Protein AF-A0A7X6YU73-F1 (afdb_monomer)

Solvent-accessible surface area (backbone atoms only — not comparable to full-atom values): 21462 Å² total; per-residue (Å²): 140,58,69,48,42,64,52,60,43,81,58,56,65,40,89,84,60,97,52,96,67,44,87,79,49,94,71,47,65,40,72,42,78,75,46,29,17,57,70,41,65,54,72,67,41,35,83,57,49,42,97,53,18,58,63,74,60,64,61,62,99,61,85,83,79,52,66,63,43,52,49,56,51,53,53,53,43,62,77,33,54,40,96,58,82,72,75,78,76,91,66,88,73,85,71,81,81,76,79,69,69,83,74,69,81,49,67,73,56,43,55,49,46,48,70,80,39,56,83,75,56,87,77,81,75,58,48,73,44,83,49,72,34,69,29,31,80,41,92,86,54,5,50,45,55,57,44,63,78,39,38,56,78,67,38,67,77,49,45,69,93,43,33,47,79,44,75,62,29,83,82,53,68,47,84,41,62,66,57,95,89,39,65,49,85,88,42,64,60,52,51,44,22,40,36,38,41,55,40,84,88,44,97,67,36,41,36,39,30,42,27,40,62,47,50,55,29,70,80,36,76,49,70,67,51,43,52,51,43,42,66,71,45,51,50,54,50,54,46,51,58,45,41,55,55,15,64,88,34,56,65,69,63,32,49,55,50,50,54,55,46,48,54,52,50,51,53,56,35,68,73,35,71,67,51,35,51,51,54,52,47,55,51,40,71,73,39,77,83,65,54,78,96,47,46,67,64,49,50,52,52,48,52,55,49,15,60,36,65,31,43,33,42,33,40,40,25,56,72,75,53,72,69,56,51,50,51,50,32,58,60,38,40,70,30,30,26,75,78,67,49,55,28,45,60,48,73,41,30,43,39,43,28,34,59,79,49,59,96,60,90,88,71,60,65,49,77,48,75,88

Secondary structure (DSSP, 8-state):
--EEEEEEEEEEE-----STTGGG-S--EEEEEEEEEEEEEGGGGHHHHGGGHHHHHTSSS-----HHHHHHHHHHHHHTEESS-------S--------------HHHHHHHHHH-GGGS----EEEEEE--S-SS-TTT-HHHHHHHTHHHH-TTS-TTTEEEE--GGGGPPPPPEETTEE-TT-----SEEEEEE-TTSSS-EEEEEEEEE--GGG--SHHHHHHHIIIIIHHHHHHHHHHHSTTS-HHHHHHHHHHHHHHHHHHHHT-HHHHHHHHHHHHHH-TT--GGGHHHHHHHHHHHHHHH-EEEEEEES---HHHHHHHHHHHTTSB-TTSPBPEEEEEEEEEEEEEEESS-S-SEEEEE-

Foldseek 3Di:
DDKDFKDWDWDAWDPDDPDDVSVVDPTDTDTHDMWGFDIDDLCLQCVVLPPCSCLVPVPDPDDDPDPVSVVSVVVVRVVGTDDDGDDDDDDPDDDPPPPPPVPPPDPVVVVVCCVSCVVSDDDDQFDKDFAFAQWQDDPPRHPLNVCVVCVCVQCVSQHPLFKDKFQDQPQQWAQADDDPNDRDPPRTQTQRIWMWGADLVDPLGIAIEREHEGECGPPNDDPVSVVCCLVVPVLVNLLSVLCLLFPVDDPVSNLVSQLSVLVSVLVVCVVDPVSVVSQLVSQCVNPVPDDPVCSSVVSSVSSSVNSQPHYEYEYEYQDDDPVSQVVSQVSQQVTAGNVGGGHGYYYKHKTKIATPDGPDDDDGIDIHID

Sequence (370 aa):
ISYCGARFLLDEITDYKPWPDSERYVHALSIKEIEFCEPFDVSILSDAGGKYWAVKYMQGAKPIREEKAIHVLDETFRKNQIDELYRFPEEHSEPEIDFTDEIIEDEKEAQKLVKEVPEARIDIMGTFQTIHFVNETDKISGLEILVNNNFYSLFPHFPENRTLLIPENRIFKTKGVKKDGHIIQGIRTIPDGLLFVFNKNQKKPIQINLIEYECYGEKKTRGTDKSNYLNTTIIPQLMRFASAFSIITDENTRRSTIENWVDKIIDYINSNDELSGKIIGWIKELNPKIKERSIEREIEKLLIDAFKTNLRVLLVIDELSTEQKSTIQNVISSFKLENGDNIEFVGYVVRLVQSISINDHSAQYALTVQ

Structure (mmCIF, N/CA/C/O backbone):
data_AF-A0A7X6YU73-F1
#
_entry.id   AF-A0A7X6YU73-F1
#
loop_
_atom_site.group_PDB
_atom_site.id
_atom_site.type_symbol
_atom_site.label_atom_id
_atom_site.label_alt_id
_atom_site.label_comp_id
_atom_site.label_asym_id
_atom_site.label_entity_id
_atom_site.label_seq_id
_atom_site.pdbx_PDB_ins_code
_atom_site.Cartn_x
_atom_site.Cartn_y
_atom_site.Cartn_z
_atom_site.occupancy
_atom_site.B_iso_or_equiv
_atom_site.auth_seq_id
_atom_site.auth_comp_id
_atom_site.auth_asym_id
_atom_site.auth_atom_id
_atom_site.pdbx_PDB_model_num
ATOM 1 N N . ILE A 1 1 ? 11.856 -24.907 -23.536 1.00 62.75 1 ILE A N 1
ATOM 2 C CA . ILE A 1 1 ? 10.532 -25.352 -24.047 1.00 62.75 1 ILE A CA 1
ATOM 3 C C . ILE A 1 1 ? 9.478 -24.772 -23.119 1.00 62.75 1 ILE A C 1
ATOM 5 O O . ILE A 1 1 ? 9.647 -24.890 -21.910 1.00 62.75 1 ILE A O 1
ATOM 9 N N . SER A 1 2 ? 8.457 -24.106 -23.657 1.00 81.12 2 SER A N 1
ATOM 10 C CA . SER A 1 2 ? 7.416 -23.437 -22.868 1.00 81.12 2 SER A CA 1
ATOM 11 C C . SER A 1 2 ? 6.088 -24.168 -23.050 1.00 81.12 2 SER A C 1
ATOM 13 O O . SER A 1 2 ? 5.716 -24.502 -24.170 1.00 81.12 2 SER A O 1
ATOM 15 N N . TYR A 1 3 ? 5.370 -24.414 -21.957 1.00 88.81 3 TYR A N 1
ATOM 16 C CA . TYR A 1 3 ? 4.108 -25.152 -21.976 1.00 88.81 3 TYR A CA 1
ATOM 17 C C . TYR A 1 3 ? 2.962 -24.277 -21.475 1.00 88.81 3 TYR A C 1
ATOM 19 O O . TYR A 1 3 ? 3.145 -23.467 -20.565 1.00 88.81 3 TYR A O 1
ATOM 27 N N . CYS A 1 4 ? 1.769 -24.466 -22.036 1.00 89.75 4 CYS A N 1
ATOM 28 C CA . CYS A 1 4 ? 0.531 -23.935 -21.476 1.00 89.75 4 CYS A CA 1
ATOM 29 C C . CYS A 1 4 ? -0.165 -25.047 -20.689 1.00 89.75 4 CYS A C 1
ATOM 31 O O . CYS A 1 4 ? -0.477 -26.082 -21.266 1.00 89.75 4 CYS A O 1
ATOM 33 N N . GLY A 1 5 ? -0.380 -24.843 -19.385 1.00 91.56 5 GLY A N 1
ATOM 34 C CA . GLY A 1 5 ? -1.099 -25.790 -18.515 1.00 91.56 5 GLY A CA 1
ATOM 35 C C . GLY A 1 5 ? -2.381 -25.226 -17.893 1.00 91.56 5 GLY A C 1
ATOM 36 O O . GLY A 1 5 ? -3.202 -25.977 -17.370 1.00 91.56 5 GLY A O 1
ATOM 37 N N . ALA A 1 6 ? -2.576 -23.908 -17.945 1.00 92.50 6 ALA A N 1
ATOM 38 C CA . ALA A 1 6 ? -3.751 -23.242 -17.396 1.00 92.50 6 ALA A CA 1
ATOM 39 C C . ALA A 1 6 ? -4.004 -21.904 -18.097 1.00 92.50 6 ALA A C 1
ATOM 41 O O . ALA A 1 6 ? -3.078 -21.285 -18.629 1.00 92.50 6 ALA A O 1
ATOM 42 N N . ARG A 1 7 ? -5.252 -21.439 -18.035 1.00 92.19 7 ARG A N 1
ATOM 43 C CA . ARG A 1 7 ? -5.636 -20.063 -18.366 1.00 92.19 7 ARG A CA 1
ATOM 44 C C . ARG A 1 7 ? -6.604 -19.530 -17.317 1.00 92.19 7 ARG A C 1
ATOM 46 O O . ARG A 1 7 ? -7.293 -20.296 -1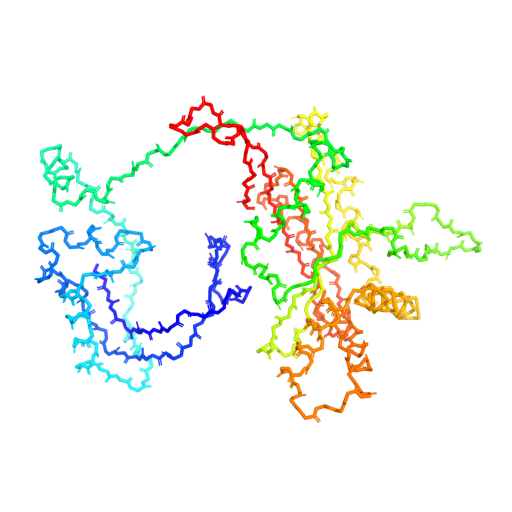6.651 1.00 92.19 7 ARG A O 1
ATOM 53 N N . PHE A 1 8 ? -6.629 -18.217 -17.156 1.00 93.06 8 PHE A N 1
ATOM 54 C CA . PHE A 1 8 ? -7.454 -17.542 -16.162 1.00 93.06 8 PHE A CA 1
ATOM 55 C C . PHE A 1 8 ? -7.705 -16.100 -16.587 1.00 93.06 8 PHE A C 1
ATOM 57 O O . PHE A 1 8 ? -6.970 -15.536 -17.402 1.00 93.06 8 PHE A O 1
ATOM 64 N N . LEU A 1 9 ? -8.728 -15.488 -16.002 1.00 88.25 9 LEU A N 1
ATOM 65 C CA . LEU A 1 9 ? -8.948 -14.057 -16.112 1.00 88.25 9 LEU A CA 1
ATOM 66 C C . LEU A 1 9 ? -8.187 -13.339 -15.000 1.00 88.25 9 LEU A C 1
ATOM 68 O O . LEU A 1 9 ? -8.311 -13.681 -13.822 1.00 88.25 9 LEU A O 1
ATOM 72 N N . LEU A 1 10 ? -7.415 -12.325 -15.385 1.00 83.69 10 LEU A N 1
ATOM 73 C CA . LEU A 1 10 ? -6.833 -11.385 -14.434 1.00 83.69 10 LEU A CA 1
ATOM 74 C C . LEU A 1 10 ? -7.957 -10.599 -13.752 1.00 83.69 10 LEU A C 1
ATOM 76 O O . LEU A 1 10 ? -8.932 -10.197 -14.394 1.00 83.69 10 LEU A O 1
ATOM 80 N N . ASP A 1 11 ? -7.819 -10.410 -12.448 1.00 83.12 11 ASP A N 1
ATOM 81 C CA . ASP A 1 11 ? -8.790 -9.719 -11.613 1.00 83.12 11 ASP A CA 1
ATOM 82 C C . ASP A 1 11 ? -8.133 -8.512 -10.917 1.00 83.12 11 ASP A C 1
ATOM 84 O O . ASP A 1 11 ? -7.485 -7.702 -11.583 1.00 83.12 11 ASP A O 1
ATOM 88 N N . GLU A 1 12 ? -8.329 -8.329 -9.613 1.00 78.25 12 GLU A N 1
ATOM 89 C CA . GLU A 1 12 ? -7.858 -7.153 -8.879 1.00 78.25 12 GLU A CA 1
ATOM 90 C C . GLU A 1 12 ? -6.358 -7.242 -8.542 1.00 78.25 12 GLU A C 1
ATOM 92 O O . GLU A 1 12 ? -5.792 -8.322 -8.386 1.00 78.25 12 GLU A O 1
ATOM 97 N N . ILE A 1 13 ? -5.683 -6.098 -8.393 1.00 76.88 13 ILE A N 1
ATOM 98 C CA . ILE A 1 13 ? -4.319 -6.082 -7.846 1.00 76.88 13 ILE A CA 1
ATOM 99 C C . ILE A 1 13 ? -4.362 -6.588 -6.401 1.00 76.88 13 ILE A C 1
ATOM 101 O O . ILE A 1 13 ? -5.257 -6.238 -5.634 1.00 76.88 13 ILE A O 1
ATOM 105 N N . THR A 1 14 ? -3.411 -7.447 -6.041 1.00 68.25 14 THR A N 1
ATOM 106 C CA . THR A 1 14 ? -3.386 -8.125 -4.748 1.00 68.25 14 THR A CA 1
ATOM 107 C C . THR A 1 14 ? -2.013 -8.058 -4.097 1.00 68.25 14 THR A C 1
ATOM 109 O O . THR A 1 14 ? -0.982 -8.242 -4.742 1.00 68.25 14 THR A O 1
ATOM 112 N N . ASP A 1 15 ? -2.017 -7.871 -2.781 1.00 64.69 15 ASP A N 1
ATOM 113 C CA . ASP A 1 15 ? -0.830 -8.005 -1.933 1.00 64.69 15 ASP A CA 1
ATOM 114 C C . ASP A 1 15 ? -0.562 -9.465 -1.539 1.00 64.69 15 ASP A C 1
ATOM 116 O O . ASP A 1 15 ? 0.473 -9.778 -0.949 1.00 64.69 15 ASP A O 1
ATOM 120 N N . TYR A 1 16 ? -1.494 -10.376 -1.839 1.00 72.81 16 TYR A N 1
ATOM 121 C CA . TYR A 1 16 ? -1.331 -11.789 -1.527 1.00 72.81 16 TYR A CA 1
ATOM 122 C C . TYR A 1 16 ? -0.316 -12.430 -2.473 1.00 72.81 16 TYR A C 1
ATOM 124 O O . TYR A 1 16 ? -0.599 -12.700 -3.640 1.00 72.81 16 TYR A O 1
ATOM 132 N N . LYS A 1 17 ? 0.872 -12.681 -1.930 1.00 80.06 17 LYS A N 1
ATOM 133 C CA . LYS A 1 17 ? 2.052 -13.152 -2.648 1.00 80.06 17 LYS A CA 1
ATOM 134 C C . LYS A 1 17 ? 2.591 -14.453 -2.020 1.00 80.06 17 LYS A C 1
ATOM 136 O O . LYS A 1 17 ? 3.602 -14.424 -1.325 1.00 80.06 17 LYS A O 1
ATOM 141 N N . PRO A 1 18 ? 1.915 -15.604 -2.201 1.00 74.81 18 PRO A N 1
ATOM 142 C CA . PRO A 1 18 ? 2.256 -16.858 -1.520 1.00 74.81 18 PRO A CA 1
ATOM 143 C C . PRO A 1 18 ? 3.535 -17.555 -2.020 1.00 74.81 18 PRO A C 1
ATOM 145 O O . PRO A 1 18 ? 3.846 -18.639 -1.529 1.00 74.81 18 PRO A O 1
ATOM 148 N N . TRP A 1 19 ? 4.260 -16.986 -2.989 1.00 79.31 19 TRP A N 1
ATOM 149 C CA . TRP A 1 19 ? 5.443 -17.603 -3.599 1.00 79.31 19 TRP A CA 1
ATOM 150 C C . TRP A 1 19 ? 6.775 -16.973 -3.125 1.00 79.31 19 TRP A C 1
ATOM 152 O O . TRP A 1 19 ? 6.798 -15.792 -2.761 1.00 79.31 19 TRP A O 1
ATOM 162 N N . PRO A 1 20 ? 7.894 -17.733 -3.114 1.00 68.81 20 PRO A N 1
ATOM 163 C CA . PRO A 1 20 ? 9.129 -17.343 -2.415 1.00 68.81 20 PRO A CA 1
ATOM 164 C C . PRO A 1 20 ? 9.875 -16.135 -2.998 1.00 68.81 20 PRO A C 1
ATOM 166 O O . PRO A 1 20 ? 10.534 -15.414 -2.257 1.00 68.81 20 PRO A O 1
ATOM 169 N N . ASP A 1 21 ? 9.790 -15.896 -4.306 1.00 74.44 21 ASP A N 1
ATOM 170 C CA . ASP A 1 21 ? 10.481 -14.805 -5.009 1.00 74.44 21 ASP A CA 1
ATOM 171 C C . ASP A 1 21 ? 9.558 -13.614 -5.314 1.00 74.44 21 ASP A C 1
ATOM 173 O O . ASP A 1 21 ? 9.843 -12.780 -6.174 1.00 74.44 21 ASP A O 1
ATOM 177 N N . SER A 1 22 ? 8.443 -13.509 -4.593 1.00 71.06 22 SER A N 1
ATOM 178 C CA . SER A 1 22 ? 7.397 -12.526 -4.862 1.00 71.06 22 SER A CA 1
ATOM 179 C C . SER A 1 22 ? 7.816 -11.057 -4.750 1.00 71.06 22 SER A C 1
ATOM 181 O O . SER A 1 22 ? 7.179 -10.181 -5.344 1.00 71.06 22 SER A O 1
ATOM 183 N N . GLU A 1 23 ? 8.923 -10.784 -4.061 1.00 62.19 23 GLU A N 1
ATOM 184 C CA . GLU A 1 23 ? 9.550 -9.463 -3.977 1.00 62.19 23 GLU A CA 1
ATOM 185 C C . GLU A 1 23 ? 10.106 -8.970 -5.321 1.00 62.19 23 GLU A C 1
ATOM 187 O O . GLU A 1 23 ? 10.253 -7.766 -5.515 1.00 62.19 23 GLU A O 1
ATOM 192 N N . ARG A 1 24 ? 10.375 -9.874 -6.274 1.00 67.56 24 ARG A N 1
ATOM 193 C CA . ARG A 1 24 ? 10.840 -9.519 -7.626 1.00 67.56 24 ARG A CA 1
ATOM 194 C C . ARG A 1 24 ? 9.740 -8.908 -8.494 1.00 67.56 24 ARG A C 1
ATOM 196 O O . ARG A 1 24 ? 10.037 -8.274 -9.504 1.00 67.56 24 ARG A O 1
ATOM 203 N N . TYR A 1 25 ? 8.479 -9.099 -8.115 1.00 62.06 25 TYR A N 1
ATOM 204 C CA . TYR A 1 25 ? 7.327 -8.678 -8.902 1.00 62.06 25 TYR A CA 1
ATOM 205 C C . TYR A 1 25 ? 6.736 -7.399 -8.314 1.00 62.06 25 TYR A C 1
ATOM 207 O O . TYR A 1 25 ? 6.167 -7.393 -7.216 1.00 62.06 25 TYR A O 1
ATOM 215 N N . VAL A 1 26 ? 6.846 -6.315 -9.086 1.00 59.75 26 VAL A N 1
ATOM 216 C CA . VAL A 1 26 ? 6.322 -4.988 -8.724 1.00 59.75 26 VAL A CA 1
ATOM 217 C C . VAL A 1 26 ? 4.794 -5.020 -8.584 1.00 59.75 26 VAL A C 1
ATOM 219 O O . VAL A 1 26 ? 4.241 -4.369 -7.706 1.00 59.75 26 VAL A O 1
ATOM 222 N N . HIS A 1 27 ? 4.114 -5.830 -9.402 1.00 65.62 27 HIS A N 1
ATOM 223 C CA . HIS A 1 27 ? 2.658 -5.969 -9.411 1.00 65.62 27 HIS A CA 1
ATOM 224 C C . HIS A 1 27 ? 2.263 -7.445 -9.311 1.00 65.62 27 HIS A C 1
ATOM 226 O O . HIS A 1 27 ? 2.852 -8.291 -9.982 1.00 65.62 27 HIS A O 1
ATOM 232 N N . ALA A 1 28 ? 1.251 -7.743 -8.498 1.00 76.44 28 ALA A N 1
ATOM 233 C CA . ALA A 1 28 ? 0.610 -9.051 -8.431 1.00 76.44 28 ALA A CA 1
ATOM 234 C C . ALA A 1 28 ? -0.900 -8.874 -8.619 1.00 76.44 28 ALA A C 1
ATOM 236 O O . ALA A 1 28 ? -1.483 -7.924 -8.106 1.00 76.44 28 ALA A O 1
ATOM 237 N N . LEU A 1 29 ? -1.530 -9.764 -9.378 1.00 79.19 29 LEU A N 1
ATOM 238 C CA . LEU A 1 29 ? -2.962 -9.731 -9.671 1.00 79.19 29 LEU A CA 1
ATOM 239 C C . LEU A 1 29 ? -3.603 -11.001 -9.112 1.00 79.19 29 LEU A C 1
ATOM 241 O O . LEU A 1 29 ? -3.020 -12.083 -9.211 1.00 79.19 29 LEU A O 1
ATOM 245 N N . SER A 1 30 ? -4.792 -10.881 -8.527 1.00 84.12 30 SER A N 1
ATOM 246 C CA . SER A 1 30 ? -5.648 -12.035 -8.302 1.00 84.12 30 SER A CA 1
ATOM 247 C C . SER A 1 30 ? -6.126 -12.574 -9.646 1.00 84.12 30 SER A C 1
ATOM 249 O O . SER A 1 30 ? -6.138 -11.885 -10.670 1.00 84.12 30 SER A O 1
ATOM 251 N N . ILE A 1 31 ? -6.501 -13.847 -9.638 1.00 88.31 31 ILE A N 1
ATOM 252 C CA . ILE A 1 31 ? -7.002 -14.551 -10.810 1.00 88.31 31 ILE A CA 1
ATOM 253 C C . ILE A 1 31 ? -8.394 -15.093 -10.502 1.00 88.31 31 ILE A C 1
ATOM 255 O O . ILE A 1 31 ? -8.688 -15.463 -9.362 1.00 88.31 31 ILE A O 1
ATOM 259 N N . LYS A 1 32 ? -9.249 -15.145 -11.517 1.00 89.50 32 LYS A N 1
ATOM 260 C CA . LYS A 1 32 ? -10.580 -15.758 -11.460 1.00 89.50 32 LYS A CA 1
ATOM 261 C C . LYS A 1 32 ? -10.799 -16.638 -12.683 1.00 89.50 32 LYS A C 1
ATOM 263 O O . LYS A 1 32 ? -10.076 -16.513 -13.667 1.00 89.50 32 LYS A O 1
ATOM 268 N N . GLU A 1 33 ? -11.806 -17.507 -12.606 1.00 89.12 33 GLU A N 1
ATOM 269 C CA . GLU A 1 33 ? -12.214 -18.373 -13.725 1.00 89.12 33 GLU A CA 1
ATOM 270 C C . GLU A 1 33 ? -11.034 -19.191 -14.273 1.00 89.12 33 GLU A C 1
ATOM 272 O O . GLU A 1 33 ? -10.663 -19.093 -15.439 1.00 89.12 33 GLU A O 1
ATOM 277 N N . ILE A 1 34 ? -10.392 -19.950 -13.381 1.00 93.00 34 ILE A N 1
ATOM 278 C CA . ILE A 1 34 ? -9.244 -20.783 -13.735 1.00 93.00 34 ILE A CA 1
ATOM 279 C C . ILE A 1 34 ? -9.745 -22.014 -14.488 1.00 93.00 34 ILE A C 1
ATOM 281 O O . ILE A 1 34 ? -10.587 -22.755 -13.981 1.00 93.00 34 ILE A O 1
ATOM 285 N N . GLU A 1 35 ? -9.180 -22.247 -15.664 1.00 95.06 35 GLU A N 1
ATOM 286 C CA . GLU A 1 35 ? -9.363 -23.464 -16.444 1.00 95.06 35 GLU A CA 1
ATOM 287 C C . GLU A 1 35 ? -8.012 -24.168 -16.596 1.00 95.06 35 GLU A C 1
ATOM 289 O O . GLU A 1 35 ? -6.975 -23.518 -16.775 1.00 95.06 35 GLU A O 1
ATOM 294 N N . PHE A 1 36 ? -8.023 -25.500 -16.541 1.00 95.19 36 PHE A N 1
ATOM 295 C CA . PHE A 1 36 ? -6.829 -26.333 -16.667 1.00 95.19 36 PHE A CA 1
ATOM 296 C C . PHE A 1 36 ? -6.826 -27.093 -17.994 1.00 95.19 36 PHE A C 1
ATOM 298 O O . PHE A 1 36 ? -7.874 -27.395 -18.569 1.00 95.19 36 PHE A O 1
ATOM 305 N N . CYS A 1 37 ? -5.629 -27.411 -18.475 1.00 94.19 37 CYS A N 1
ATOM 306 C CA . CYS A 1 37 ? -5.432 -28.285 -19.626 1.00 94.19 37 CYS A CA 1
ATOM 307 C C . CYS A 1 37 ? -4.254 -29.235 -19.384 1.00 94.19 37 CYS A C 1
ATOM 309 O O . CYS A 1 37 ? -3.361 -28.942 -18.584 1.00 94.19 37 CYS A O 1
ATOM 311 N N . GLU A 1 38 ? -4.249 -30.371 -20.076 1.00 93.06 38 GLU A N 1
ATOM 312 C CA . GLU A 1 38 ? -3.055 -31.194 -20.217 1.00 93.06 38 GLU A CA 1
ATOM 313 C C . GLU A 1 38 ? -1.971 -30.354 -20.920 1.00 93.06 38 GLU A C 1
ATOM 315 O O . GLU A 1 38 ? -2.253 -29.777 -21.979 1.00 93.06 38 GLU A O 1
ATOM 320 N N . PRO A 1 39 ? -0.764 -30.211 -20.333 1.00 92.75 39 PRO A N 1
ATOM 321 C CA . PRO A 1 39 ? 0.238 -29.287 -20.838 1.00 92.75 39 PRO A CA 1
ATOM 322 C C . PRO A 1 39 ? 0.597 -29.539 -22.301 1.00 92.75 39 PRO A C 1
ATOM 324 O O . PRO A 1 39 ? 1.074 -30.615 -22.657 1.00 92.75 39 PRO A O 1
ATOM 327 N N . PHE A 1 40 ? 0.437 -28.517 -23.140 1.00 92.12 40 PHE A N 1
ATOM 328 C CA . PHE A 1 40 ? 0.841 -28.556 -24.545 1.00 92.12 40 PHE A CA 1
ATOM 329 C C . PHE A 1 40 ? 1.925 -27.515 -24.834 1.00 92.12 40 PHE A C 1
ATOM 331 O O . PHE A 1 40 ? 1.982 -26.455 -24.204 1.00 92.12 40 PHE A O 1
ATOM 338 N N . ASP A 1 41 ? 2.806 -27.832 -25.782 1.00 90.94 41 ASP A N 1
ATOM 339 C CA . ASP A 1 41 ? 3.892 -26.944 -26.202 1.00 90.94 41 ASP A CA 1
ATOM 340 C C . ASP A 1 41 ? 3.327 -25.721 -26.939 1.00 90.94 41 ASP A C 1
ATOM 342 O O . ASP A 1 41 ? 2.549 -25.844 -27.889 1.00 90.94 41 ASP A O 1
ATOM 346 N N . VAL A 1 42 ? 3.725 -24.521 -26.510 1.00 90.25 42 VAL A N 1
ATOM 347 C CA . VAL A 1 42 ? 3.269 -23.259 -27.114 1.00 90.25 42 VAL A CA 1
ATOM 348 C C . VAL A 1 42 ? 3.896 -22.986 -28.484 1.00 90.25 42 VAL A C 1
ATOM 350 O O . VAL A 1 42 ? 3.477 -22.048 -29.162 1.00 90.25 42 VAL A O 1
ATOM 353 N N . SER A 1 43 ? 4.836 -23.823 -28.943 1.00 89.25 43 SER A N 1
ATOM 354 C CA . SER A 1 43 ? 5.408 -23.768 -30.297 1.00 89.25 43 SER A CA 1
ATOM 355 C C . SER A 1 43 ? 4.373 -23.890 -31.426 1.00 89.25 43 SER A C 1
ATOM 357 O O . SER A 1 43 ? 4.651 -23.474 -32.555 1.00 89.25 43 SER A O 1
ATOM 359 N N . ILE A 1 44 ? 3.143 -24.327 -31.124 1.00 90.62 44 ILE A N 1
ATOM 360 C CA . ILE A 1 44 ? 1.972 -24.236 -32.018 1.00 90.62 44 ILE A CA 1
ATOM 361 C C . ILE A 1 44 ? 1.723 -22.812 -32.542 1.00 90.62 44 ILE A C 1
ATOM 363 O O . ILE A 1 44 ? 1.159 -22.622 -33.617 1.00 90.62 44 ILE A O 1
ATOM 367 N N . LEU A 1 45 ? 2.173 -21.787 -31.812 1.00 89.44 45 LEU A N 1
ATOM 368 C CA . LEU A 1 45 ? 2.067 -20.393 -32.233 1.00 89.44 45 LEU A CA 1
ATOM 369 C C . LEU A 1 45 ? 2.929 -20.071 -33.458 1.00 89.44 45 LEU A C 1
ATOM 371 O O . LEU A 1 45 ? 2.706 -19.036 -34.089 1.00 89.44 45 LEU A O 1
ATOM 375 N N . SER A 1 46 ? 3.866 -20.942 -33.843 1.00 89.12 46 SER A N 1
ATOM 376 C CA . SER A 1 46 ? 4.611 -20.827 -35.103 1.00 89.12 46 SER A CA 1
ATOM 377 C C . SER A 1 46 ? 3.697 -20.816 -36.336 1.00 89.12 46 SER A C 1
ATOM 379 O O . SER A 1 46 ? 3.999 -20.112 -37.302 1.00 89.12 46 SER A O 1
ATOM 381 N N . ASP A 1 47 ? 2.526 -21.460 -36.269 1.00 86.12 47 ASP A N 1
ATOM 382 C CA . ASP A 1 47 ? 1.519 -21.446 -37.338 1.00 86.12 47 ASP A CA 1
ATOM 383 C C . ASP A 1 47 ? 0.926 -20.048 -37.578 1.00 86.12 47 ASP A C 1
ATOM 385 O O . ASP A 1 47 ? 0.476 -19.727 -38.687 1.00 86.12 47 ASP A O 1
ATOM 389 N N . ALA A 1 48 ? 0.910 -19.198 -36.548 1.00 86.31 48 ALA A N 1
ATOM 390 C CA . ALA A 1 48 ? 0.438 -17.818 -36.624 1.00 86.31 48 ALA A CA 1
ATOM 391 C C . ALA A 1 48 ? 1.595 -16.818 -36.779 1.00 86.31 48 ALA A C 1
ATOM 393 O O . ALA A 1 48 ? 1.567 -15.972 -37.673 1.00 86.31 48 ALA A O 1
ATOM 394 N N . GLY A 1 49 ? 2.634 -16.948 -35.954 1.00 79.38 49 GLY A N 1
ATOM 395 C CA . GLY A 1 49 ? 3.730 -15.986 -35.849 1.00 79.38 49 GLY A CA 1
ATOM 396 C C . GLY A 1 49 ? 4.874 -16.200 -36.839 1.00 79.38 49 GLY A C 1
ATOM 397 O O . GLY A 1 49 ? 5.692 -15.289 -37.013 1.00 79.38 49 GLY A O 1
ATOM 398 N N . GLY A 1 50 ? 4.923 -17.353 -37.513 1.00 84.81 50 GLY A N 1
ATOM 399 C CA . GLY A 1 50 ? 6.002 -17.735 -38.421 1.00 84.81 50 GLY A CA 1
ATOM 400 C C . GLY A 1 50 ? 7.317 -17.987 -37.682 1.00 84.81 50 GLY A C 1
ATOM 401 O O . GLY A 1 50 ? 7.323 -18.346 -36.507 1.00 84.81 50 GLY A O 1
ATOM 402 N N . LYS A 1 51 ? 8.452 -17.761 -38.358 1.00 82.75 51 LYS A N 1
ATOM 403 C CA . LYS A 1 51 ? 9.796 -18.001 -37.797 1.00 82.75 51 LYS A CA 1
ATOM 404 C C . LYS A 1 51 ? 10.042 -17.251 -36.476 1.00 82.75 51 LYS A C 1
ATOM 406 O O . LYS A 1 51 ? 10.704 -17.781 -35.598 1.00 82.75 51 LYS A O 1
ATOM 411 N N . TYR A 1 52 ? 9.484 -16.049 -36.328 1.00 83.12 52 TYR A N 1
ATOM 412 C CA . TYR A 1 52 ? 9.710 -15.165 -35.177 1.00 83.12 52 TYR A CA 1
ATOM 413 C C . TYR A 1 52 ? 8.573 -15.197 -34.141 1.00 83.12 52 TYR A C 1
ATOM 415 O O . TYR A 1 52 ? 8.403 -14.244 -33.380 1.00 83.12 52 TYR A O 1
ATOM 423 N N . TRP A 1 53 ? 7.767 -16.265 -34.109 1.00 86.69 53 TRP A N 1
ATOM 424 C CA . TRP A 1 53 ? 6.613 -16.384 -33.207 1.00 86.69 53 TRP A CA 1
ATOM 425 C C . TRP A 1 53 ? 6.980 -16.189 -31.727 1.00 86.69 53 TRP A C 1
ATOM 427 O O . TRP A 1 53 ? 6.237 -15.530 -31.001 1.00 86.69 53 TRP A O 1
ATOM 437 N N . ALA A 1 54 ? 8.136 -16.699 -31.293 1.00 83.06 54 ALA A N 1
ATOM 438 C CA . ALA A 1 54 ? 8.588 -16.580 -29.911 1.00 83.06 54 ALA A CA 1
ATOM 439 C C . ALA A 1 54 ? 8.801 -15.106 -29.531 1.00 83.06 54 ALA A C 1
ATOM 441 O O . ALA A 1 54 ? 8.250 -14.632 -28.544 1.00 83.06 54 ALA A O 1
ATOM 442 N N . VAL A 1 55 ? 9.482 -14.322 -30.371 1.00 80.75 55 VAL A N 1
ATOM 443 C CA . VAL A 1 55 ? 9.663 -12.875 -30.145 1.00 80.75 55 VAL A CA 1
ATOM 444 C C . VAL A 1 55 ? 8.321 -12.126 -30.206 1.00 80.75 55 VAL A C 1
ATOM 446 O O . VAL A 1 55 ? 8.045 -11.217 -29.415 1.00 80.75 55 VAL A O 1
ATOM 449 N N . LYS A 1 56 ? 7.433 -12.528 -31.122 1.00 81.94 56 LYS A N 1
ATOM 450 C CA . LYS A 1 56 ? 6.109 -11.909 -31.266 1.00 81.94 56 LYS A CA 1
ATOM 451 C C . LYS A 1 56 ? 5.220 -12.101 -30.044 1.00 81.94 56 LYS A C 1
ATOM 453 O O . LYS A 1 56 ? 4.546 -11.146 -29.674 1.00 81.94 56 LYS A O 1
ATOM 458 N N . TYR A 1 57 ? 5.220 -13.277 -29.420 1.00 84.31 57 TYR A N 1
ATOM 459 C CA . TYR A 1 57 ? 4.213 -13.619 -28.407 1.00 84.31 57 TYR A CA 1
ATOM 460 C C . TYR A 1 57 ? 4.768 -13.927 -27.013 1.00 84.31 57 TYR A C 1
ATOM 462 O O . TYR A 1 57 ? 4.032 -13.779 -26.045 1.00 84.31 57 TYR A O 1
ATOM 470 N N . MET A 1 58 ? 6.037 -14.322 -26.893 1.00 81.88 58 MET A N 1
ATOM 471 C CA . MET A 1 58 ? 6.666 -14.695 -25.615 1.00 81.88 58 MET A CA 1
ATOM 472 C C . MET A 1 58 ? 7.565 -13.592 -25.042 1.00 81.88 58 MET A C 1
ATOM 474 O O . MET A 1 58 ? 7.911 -13.637 -23.863 1.00 81.88 58 MET A O 1
ATOM 478 N N . GLN A 1 59 ? 7.947 -12.590 -25.844 1.00 75.06 59 GLN A N 1
ATOM 479 C CA . GLN A 1 59 ? 8.798 -11.496 -25.375 1.00 75.06 59 GLN A CA 1
ATOM 480 C C . GLN A 1 59 ? 8.008 -10.508 -24.506 1.00 75.06 59 GLN A C 1
ATOM 482 O O . GLN A 1 59 ? 7.276 -9.653 -25.016 1.00 75.06 59 GLN A O 1
ATOM 487 N N . GLY A 1 60 ? 8.218 -10.601 -23.193 1.00 67.31 60 GLY A N 1
ATOM 488 C CA . GLY A 1 60 ? 7.592 -9.739 -22.194 1.00 67.31 60 GLY A CA 1
ATOM 489 C C . GLY A 1 60 ? 6.101 -10.020 -21.982 1.00 67.31 60 GLY A C 1
ATOM 490 O O . GLY A 1 60 ? 5.448 -10.734 -22.741 1.00 67.31 60 GLY A O 1
ATOM 491 N N . ALA A 1 61 ? 5.539 -9.431 -20.927 1.00 69.50 61 ALA A N 1
ATOM 492 C CA . ALA A 1 61 ? 4.113 -9.534 -20.633 1.00 69.50 61 ALA A CA 1
ATOM 493 C C . ALA A 1 61 ? 3.316 -8.567 -21.526 1.00 69.50 61 ALA A C 1
ATOM 495 O O . ALA A 1 61 ? 3.089 -7.414 -21.160 1.00 69.50 61 ALA A O 1
ATOM 496 N N . LYS A 1 62 ? 2.903 -9.025 -22.713 1.00 78.06 62 LYS A N 1
ATOM 497 C CA . LYS A 1 62 ? 2.081 -8.249 -23.655 1.00 78.06 62 LYS A CA 1
ATOM 498 C C . LYS A 1 62 ? 0.872 -9.052 -24.152 1.00 78.06 62 LYS A C 1
ATOM 500 O O . LYS A 1 62 ? 0.957 -10.272 -24.274 1.00 78.06 62 LYS A O 1
ATOM 505 N N . PRO A 1 63 ? -0.264 -8.395 -24.443 1.00 80.75 63 PRO A N 1
ATOM 506 C CA . PRO A 1 63 ? -1.441 -9.086 -24.953 1.00 80.75 63 PRO A CA 1
ATOM 507 C C . PRO A 1 63 ? -1.214 -9.579 -26.387 1.00 80.75 63 PRO A C 1
ATOM 509 O O . PRO A 1 63 ? -0.817 -8.805 -27.258 1.00 80.75 63 PRO A O 1
ATOM 512 N N . ILE A 1 64 ? -1.549 -10.841 -26.655 1.00 88.06 64 ILE A N 1
ATOM 513 C CA . ILE A 1 64 ? -1.640 -11.375 -28.019 1.00 88.06 64 ILE A CA 1
ATOM 514 C C . ILE A 1 64 ? -2.949 -10.866 -28.629 1.00 88.06 64 ILE A C 1
ATOM 516 O O . ILE A 1 64 ? -4.027 -11.178 -28.130 1.00 88.06 64 ILE A O 1
ATOM 520 N N . ARG A 1 65 ? -2.860 -10.056 -29.689 1.00 86.44 65 ARG A N 1
ATOM 521 C CA . ARG A 1 65 ? -4.028 -9.434 -30.350 1.00 86.44 65 ARG A CA 1
ATOM 522 C C . ARG A 1 65 ? -4.399 -10.070 -31.686 1.00 86.44 65 ARG A C 1
ATOM 524 O O . ARG A 1 65 ? -5.454 -9.776 -32.234 1.00 86.44 65 ARG A O 1
ATOM 531 N N . GLU A 1 66 ? -3.528 -10.909 -32.230 1.00 88.81 66 GLU A N 1
ATOM 532 C CA . GLU A 1 66 ? -3.730 -11.518 -33.540 1.00 88.81 66 GLU A CA 1
ATOM 533 C C . GLU A 1 66 ? -4.781 -12.632 -33.465 1.00 88.81 66 GLU A C 1
ATOM 535 O O . GLU A 1 66 ? -4.574 -13.646 -32.798 1.00 88.81 66 GLU A O 1
ATOM 540 N N . GLU A 1 67 ? -5.892 -12.470 -34.190 1.00 91.31 67 GLU A N 1
ATOM 541 C CA . GLU A 1 67 ? -7.029 -13.406 -34.156 1.00 91.31 67 GLU A CA 1
ATOM 542 C C . GLU A 1 67 ? -6.616 -14.853 -34.442 1.00 91.31 67 GLU A C 1
ATOM 544 O O . GLU A 1 67 ? -7.079 -15.774 -33.775 1.00 91.31 67 GLU A O 1
ATOM 549 N N . LYS A 1 68 ? -5.695 -15.061 -35.392 1.00 91.38 68 LYS A N 1
ATOM 550 C CA . LYS A 1 68 ? -5.200 -16.398 -35.741 1.00 91.38 68 LYS A CA 1
ATOM 551 C C . LYS A 1 68 ? -4.470 -17.065 -34.570 1.00 91.38 68 LYS A C 1
ATOM 553 O O . LYS A 1 68 ? -4.701 -18.240 -34.308 1.00 91.38 68 LYS A O 1
ATOM 558 N N . ALA A 1 69 ? -3.618 -16.325 -33.861 1.00 91.19 69 ALA A N 1
ATOM 559 C CA . ALA A 1 69 ? -2.882 -16.838 -32.706 1.00 91.19 69 ALA A CA 1
ATOM 560 C C . ALA A 1 69 ? -3.827 -17.150 -31.537 1.00 91.19 69 ALA A C 1
ATOM 562 O O . ALA A 1 69 ? -3.735 -18.219 -30.935 1.00 91.19 69 ALA A O 1
ATOM 563 N N . ILE A 1 70 ? -4.782 -16.251 -31.270 1.00 92.75 70 ILE A N 1
ATOM 564 C CA . ILE A 1 70 ? -5.823 -16.449 -30.251 1.00 92.75 70 ILE A CA 1
ATOM 565 C C . ILE A 1 70 ? -6.639 -17.707 -30.565 1.00 92.75 70 ILE A C 1
ATOM 567 O O . ILE A 1 70 ? -6.874 -18.527 -29.680 1.00 92.75 70 ILE A O 1
ATOM 571 N N . HIS A 1 71 ? -7.033 -17.887 -31.826 1.00 94.19 71 HIS A N 1
ATOM 572 C CA . HIS A 1 71 ? -7.821 -19.035 -32.254 1.00 94.19 71 HIS A CA 1
ATOM 573 C C . HIS A 1 71 ? -7.064 -20.361 -32.087 1.00 94.19 71 HIS A C 1
ATOM 575 O O . HIS A 1 71 ? -7.636 -21.316 -31.562 1.00 94.19 71 HIS A O 1
ATOM 581 N N . VAL A 1 72 ? -5.787 -20.416 -32.487 1.00 93.31 72 VAL A N 1
ATOM 582 C CA . VAL A 1 72 ? -4.934 -21.610 -32.334 1.00 93.31 72 VAL A CA 1
ATOM 583 C C . VAL A 1 72 ? -4.758 -21.976 -30.858 1.00 93.31 72 VAL A C 1
ATOM 585 O O . VAL A 1 72 ? -4.869 -23.153 -30.501 1.00 93.31 72 VAL A O 1
ATOM 588 N N . LEU A 1 73 ? -4.538 -20.981 -29.992 1.00 92.50 73 LEU A N 1
ATOM 589 C CA . LEU A 1 73 ? -4.439 -21.192 -28.547 1.00 92.50 73 LEU A CA 1
ATOM 590 C C . LEU A 1 73 ? -5.755 -21.702 -27.956 1.00 92.50 73 LEU A C 1
ATOM 592 O O . LEU A 1 73 ? -5.739 -22.693 -27.233 1.00 92.50 73 LEU A O 1
ATOM 596 N N . ASP A 1 74 ? -6.889 -21.071 -28.274 1.00 93.62 74 ASP A N 1
ATOM 597 C CA . ASP A 1 74 ? -8.195 -21.466 -27.730 1.00 93.62 74 ASP A CA 1
ATOM 598 C C . ASP A 1 74 ? -8.607 -22.871 -28.189 1.00 93.62 74 ASP A C 1
ATOM 600 O O . ASP A 1 74 ? -9.046 -23.678 -27.370 1.00 93.62 74 ASP A O 1
ATOM 604 N N . GLU A 1 75 ? -8.413 -23.216 -29.466 1.00 94.81 75 GLU A N 1
ATOM 605 C CA . GLU A 1 75 ? -8.703 -24.571 -29.946 1.00 94.81 75 GLU A CA 1
ATOM 606 C C . GLU A 1 75 ? -7.835 -25.625 -29.271 1.00 94.81 75 GLU A C 1
ATOM 608 O O . GLU A 1 75 ? -8.341 -26.678 -28.875 1.00 94.81 75 GLU A O 1
ATOM 613 N N . THR A 1 76 ? -6.530 -25.371 -29.173 1.00 93.44 76 THR A N 1
ATOM 614 C CA . THR A 1 76 ? -5.598 -26.347 -28.601 1.00 93.44 76 THR A CA 1
ATOM 615 C C . THR A 1 76 ? -5.840 -26.504 -27.108 1.00 93.44 76 THR A C 1
ATOM 617 O O . THR A 1 76 ? -5.855 -27.625 -26.608 1.00 93.44 76 THR A O 1
ATOM 620 N N . PHE A 1 77 ? -6.140 -25.409 -26.411 1.00 95.25 77 PHE A N 1
ATOM 621 C CA . PHE A 1 77 ? -6.511 -25.444 -25.005 1.00 95.25 77 PHE A CA 1
ATOM 622 C C . PHE A 1 77 ? -7.778 -26.275 -24.776 1.00 95.25 77 PHE A C 1
ATOM 624 O O . PHE A 1 77 ? -7.776 -27.182 -23.950 1.00 95.25 77 PHE A O 1
ATOM 631 N N . ARG A 1 78 ? -8.846 -26.031 -25.549 1.00 94.50 78 ARG A N 1
ATOM 632 C CA . ARG A 1 78 ? -10.113 -26.773 -25.415 1.00 94.50 78 ARG A CA 1
ATOM 633 C C . ARG A 1 78 ? -9.979 -28.258 -25.737 1.00 94.50 78 ARG A C 1
ATOM 635 O O . ARG A 1 78 ? -10.646 -29.070 -25.108 1.00 94.50 78 ARG A O 1
ATOM 642 N N . LYS A 1 79 ? -9.126 -28.628 -26.700 1.00 95.00 79 LYS A N 1
ATOM 643 C CA . LYS A 1 79 ? -8.848 -30.039 -27.029 1.00 95.00 79 LYS A CA 1
ATOM 644 C C . LYS A 1 79 ? -8.173 -30.787 -25.877 1.00 95.00 79 LYS A C 1
ATOM 646 O O . LYS A 1 79 ? -8.388 -31.986 -25.752 1.00 95.00 79 LYS A O 1
ATOM 651 N N . ASN A 1 80 ? -7.396 -30.080 -25.059 1.00 93.31 80 ASN A N 1
ATOM 652 C CA . ASN A 1 80 ? -6.638 -30.636 -23.941 1.00 93.31 80 ASN A CA 1
ATOM 653 C C . ASN A 1 80 ? -7.260 -30.294 -22.577 1.00 93.31 80 ASN A C 1
ATOM 655 O O . ASN A 1 80 ? -6.587 -30.424 -21.562 1.00 93.31 80 ASN A O 1
ATOM 659 N N . GLN A 1 81 ? -8.503 -29.807 -22.520 1.00 93.38 81 GLN A N 1
ATOM 660 C CA . GLN A 1 81 ? -9.107 -29.348 -21.268 1.00 93.38 81 GLN A CA 1
ATOM 661 C C . GLN A 1 81 ? -9.254 -30.498 -20.263 1.00 93.38 81 GLN A C 1
ATOM 663 O O . GLN A 1 81 ? -9.725 -31.582 -20.608 1.00 93.38 81 GLN A O 1
ATOM 668 N N . ILE A 1 82 ? -8.876 -30.234 -19.012 1.00 94.12 82 ILE A N 1
ATOM 669 C CA . ILE A 1 82 ? -8.984 -31.173 -17.891 1.00 94.12 82 ILE A CA 1
ATOM 670 C C . ILE A 1 82 ? -9.629 -30.478 -16.688 1.00 94.12 82 ILE A C 1
ATOM 672 O O . ILE A 1 82 ? -9.566 -29.255 -16.555 1.00 94.12 82 ILE A O 1
ATOM 676 N N . ASP A 1 83 ? -10.240 -31.264 -15.803 1.00 90.25 83 ASP A N 1
ATOM 677 C CA . ASP A 1 83 ? -10.989 -30.737 -14.652 1.00 90.25 83 ASP A CA 1
ATOM 678 C C . ASP A 1 83 ? -10.086 -30.308 -13.482 1.00 90.25 83 ASP A C 1
ATOM 680 O O . ASP A 1 83 ? -10.480 -29.486 -12.653 1.00 90.25 83 ASP A O 1
ATOM 684 N N . GLU A 1 84 ? -8.868 -30.847 -13.402 1.00 89.88 84 GLU A N 1
ATOM 685 C CA . GLU A 1 84 ? -7.944 -30.626 -12.288 1.00 89.88 84 GLU A CA 1
ATOM 686 C C . GLU A 1 84 ? -6.553 -30.212 -12.774 1.00 89.88 84 GLU A C 1
ATOM 688 O O . GLU A 1 84 ? -6.147 -30.521 -13.890 1.00 89.88 84 GLU A O 1
ATOM 693 N N . LEU A 1 85 ? -5.792 -29.530 -11.912 1.00 87.69 85 LEU A N 1
ATOM 694 C CA . LEU A 1 85 ? -4.418 -29.130 -12.206 1.00 87.69 85 LEU A CA 1
ATOM 695 C C . LEU A 1 85 ? -3.555 -30.350 -12.559 1.00 87.69 85 LEU A C 1
ATOM 697 O O . LEU A 1 85 ? -3.367 -31.245 -11.728 1.00 87.69 85 LEU A O 1
ATOM 701 N N . TYR A 1 86 ? -2.960 -30.334 -13.754 1.00 88.06 86 TYR A N 1
ATOM 702 C CA . TYR A 1 86 ? -2.009 -31.359 -14.166 1.00 88.06 86 TYR A CA 1
ATOM 703 C C . TYR A 1 86 ? -0.793 -31.371 -13.236 1.00 88.06 86 TYR A C 1
ATOM 705 O O . TYR A 1 86 ? -0.117 -30.357 -13.049 1.00 88.06 86 TYR A O 1
ATOM 713 N N . ARG A 1 87 ? -0.498 -32.539 -12.663 1.00 84.25 87 ARG A N 1
ATOM 714 C CA . ARG A 1 87 ? 0.705 -32.761 -11.861 1.00 84.25 87 ARG A CA 1
ATOM 715 C C . ARG A 1 87 ? 1.707 -33.520 -12.706 1.00 84.25 87 ARG A C 1
ATOM 717 O O . ARG A 1 87 ? 1.458 -34.669 -13.062 1.00 84.25 87 ARG A O 1
ATOM 724 N N . PHE A 1 88 ? 2.831 -32.878 -13.007 1.00 80.62 88 PHE A N 1
ATOM 725 C CA . PHE A 1 88 ? 3.936 -33.564 -13.658 1.00 80.62 88 PHE A CA 1
ATOM 726 C C . PHE A 1 88 ? 4.361 -34.761 -12.794 1.00 80.62 88 PHE A C 1
ATOM 728 O O . PHE A 1 88 ? 4.482 -34.605 -11.574 1.00 80.62 88 PHE A O 1
ATOM 735 N N . PRO A 1 89 ? 4.547 -35.952 -13.391 1.00 80.88 89 PRO A N 1
ATOM 736 C CA . PRO A 1 89 ? 5.186 -37.062 -12.699 1.00 80.88 89 PRO A CA 1
ATOM 737 C C . PRO A 1 89 ? 6.520 -36.576 -12.127 1.00 80.88 89 PRO A C 1
ATOM 739 O O . PRO A 1 89 ? 7.234 -35.849 -12.815 1.00 80.88 89 PRO A O 1
ATOM 742 N N . GLU A 1 90 ? 6.837 -36.926 -10.878 1.00 60.16 90 GLU A N 1
ATOM 743 C CA . GLU A 1 90 ? 8.111 -36.565 -10.246 1.00 60.16 90 GLU A CA 1
ATOM 744 C C . GLU A 1 90 ? 9.279 -37.180 -11.036 1.00 60.16 90 GLU A C 1
ATOM 746 O O . GLU A 1 90 ? 9.710 -38.302 -10.772 1.00 60.16 90 GLU A O 1
ATOM 751 N N . GLU A 1 91 ? 9.797 -36.454 -12.023 1.00 51.41 91 GLU A N 1
ATOM 752 C CA . GLU A 1 91 ? 11.122 -36.695 -12.571 1.00 51.41 91 GLU A CA 1
ATOM 753 C C . GLU A 1 91 ? 12.128 -35.884 -11.755 1.00 51.41 91 GLU A C 1
ATOM 755 O O . GLU A 1 91 ? 12.013 -34.672 -11.571 1.00 51.41 91 GLU A O 1
ATOM 760 N N . HIS A 1 92 ? 13.107 -36.597 -11.202 1.00 47.56 92 HIS A N 1
ATOM 761 C CA . HIS A 1 92 ? 14.246 -36.007 -10.521 1.00 47.56 92 HIS A CA 1
ATOM 762 C C . HIS A 1 92 ? 15.024 -35.081 -11.463 1.00 47.56 92 HIS A C 1
ATOM 764 O O . HIS A 1 92 ? 15.218 -35.405 -12.631 1.00 47.56 92 HIS A O 1
ATOM 770 N N . SER A 1 93 ? 15.565 -34.014 -10.870 1.00 44.78 93 SER A N 1
ATOM 771 C CA . SER A 1 93 ? 16.325 -32.891 -11.439 1.00 44.78 93 SER A CA 1
ATOM 772 C C . SER A 1 93 ? 15.461 -31.754 -11.983 1.00 44.78 93 SER A C 1
ATOM 774 O O . SER A 1 93 ? 14.881 -31.847 -13.055 1.00 44.78 93 SER A O 1
ATOM 776 N N . GLU A 1 94 ? 15.423 -30.651 -11.224 1.00 40.94 94 GLU A N 1
ATOM 777 C CA . GLU A 1 94 ? 15.155 -29.326 -11.777 1.00 40.94 94 GLU A CA 1
ATOM 778 C C . GLU A 1 94 ? 16.187 -29.100 -12.893 1.00 40.94 94 GLU A C 1
ATOM 780 O O . GLU A 1 94 ? 17.384 -29.016 -12.593 1.00 40.94 94 GLU A O 1
ATOM 785 N N . PRO A 1 95 ? 15.789 -29.041 -14.174 1.00 40.84 95 PRO A N 1
ATOM 786 C CA . PRO A 1 95 ? 16.665 -28.429 -15.146 1.00 40.84 95 PRO A CA 1
ATOM 787 C C . PRO A 1 95 ? 16.758 -26.956 -14.748 1.00 40.84 95 PRO A C 1
ATOM 789 O O . PRO A 1 95 ? 15.730 -26.318 -14.505 1.00 40.84 95 PRO A O 1
ATOM 792 N N . GLU A 1 96 ? 17.975 -26.412 -14.664 1.00 38.53 96 GLU A N 1
ATOM 793 C CA . GLU A 1 96 ? 18.155 -24.962 -14.703 1.00 38.53 96 GLU A CA 1
ATOM 794 C C . GLU A 1 96 ? 17.320 -24.451 -15.880 1.00 38.53 96 GLU A C 1
ATOM 796 O O . GLU A 1 96 ? 17.532 -24.856 -17.026 1.00 38.53 96 GLU A O 1
ATOM 801 N N . ILE A 1 97 ? 16.299 -23.643 -15.583 1.00 39.25 97 ILE A N 1
ATOM 802 C CA . ILE A 1 97 ? 15.511 -22.981 -16.612 1.00 39.25 97 ILE A CA 1
ATOM 803 C C . ILE A 1 97 ? 16.460 -21.973 -17.246 1.00 39.25 97 ILE A C 1
ATOM 805 O O . ILE A 1 97 ? 16.607 -20.847 -16.771 1.00 39.25 97 ILE A O 1
ATOM 809 N N . ASP A 1 98 ? 17.146 -22.411 -18.293 1.00 35.06 98 ASP A N 1
ATOM 810 C CA . ASP A 1 98 ? 17.872 -21.533 -19.182 1.00 35.06 98 ASP A CA 1
ATOM 811 C C . ASP A 1 98 ? 16.820 -20.723 -19.941 1.00 35.06 98 ASP A C 1
ATOM 813 O O . ASP A 1 98 ? 16.242 -21.164 -20.937 1.00 35.06 98 ASP A O 1
ATOM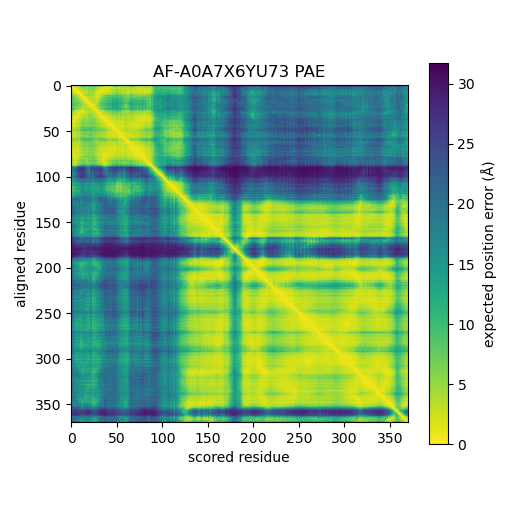 817 N N . PHE A 1 99 ? 16.509 -19.540 -19.412 1.00 35.94 99 PHE A N 1
ATOM 818 C CA . PHE A 1 99 ? 15.904 -18.467 -20.187 1.00 35.94 99 PHE A CA 1
ATOM 819 C C . PHE A 1 99 ? 16.975 -17.941 -21.143 1.00 35.94 99 PHE A C 1
ATOM 821 O O . PHE A 1 99 ? 17.421 -16.800 -21.035 1.00 35.94 99 PHE A O 1
ATOM 828 N N . THR A 1 100 ? 17.417 -18.776 -22.079 1.00 40.12 100 THR A N 1
ATOM 829 C CA . THR A 1 100 ? 18.022 -18.261 -23.291 1.00 40.12 100 THR A CA 1
ATOM 830 C C . THR A 1 100 ? 16.891 -17.579 -24.044 1.00 40.12 100 THR A C 1
ATOM 832 O O . THR A 1 100 ? 16.185 -18.179 -24.853 1.00 40.12 100 THR A O 1
ATOM 835 N N . ASP A 1 101 ? 16.689 -16.290 -23.750 1.00 45.16 101 ASP A N 1
ATOM 836 C CA . ASP A 1 101 ? 16.277 -15.361 -24.792 1.00 45.16 101 ASP A CA 1
ATOM 837 C C . ASP A 1 101 ? 17.143 -15.732 -25.999 1.00 45.16 101 ASP A C 1
ATOM 839 O O . ASP A 1 101 ? 18.368 -15.753 -25.874 1.00 45.16 101 ASP A O 1
ATOM 843 N N . GLU A 1 102 ? 16.549 -16.147 -27.119 1.00 49.84 102 GLU A N 1
ATOM 844 C CA . GLU A 1 102 ? 17.319 -16.391 -28.337 1.00 49.84 102 GLU A CA 1
ATOM 845 C C . GLU A 1 102 ? 17.987 -15.063 -28.709 1.00 49.84 102 GLU A C 1
ATOM 847 O O . GLU A 1 102 ? 17.387 -14.194 -29.347 1.00 49.84 102 GLU A O 1
ATOM 852 N N . ILE A 1 103 ? 19.219 -14.861 -28.237 1.00 54.72 103 ILE A N 1
ATOM 853 C CA . ILE A 1 103 ? 20.003 -13.680 -28.548 1.00 54.72 103 ILE A CA 1
ATOM 854 C C . ILE A 1 103 ? 20.342 -13.826 -30.022 1.00 54.72 103 ILE A C 1
ATOM 856 O O . ILE A 1 103 ? 21.164 -14.651 -30.420 1.00 54.72 103 ILE A O 1
ATOM 860 N N . ILE A 1 104 ? 19.667 -13.040 -30.854 1.00 61.44 104 ILE A N 1
ATOM 861 C CA . ILE A 1 104 ? 19.994 -12.952 -32.270 1.00 61.44 104 ILE A CA 1
ATOM 862 C C . ILE A 1 104 ? 21.318 -12.191 -32.378 1.00 61.44 104 ILE A C 1
ATOM 864 O O . ILE A 1 104 ? 21.341 -10.964 -32.443 1.00 61.44 104 ILE A O 1
ATOM 868 N N . GLU A 1 105 ? 22.428 -12.926 -32.360 1.00 60.28 105 GLU A N 1
ATOM 869 C CA . GLU A 1 105 ? 23.777 -12.359 -32.476 1.00 60.28 105 GLU A CA 1
ATOM 870 C C . GLU A 1 105 ? 24.110 -11.915 -33.916 1.00 60.28 105 GLU A C 1
ATOM 872 O O . GLU A 1 105 ? 24.972 -11.059 -34.116 1.00 60.28 105 GLU A O 1
ATOM 877 N N . ASP A 1 106 ? 23.418 -12.448 -34.936 1.00 77.00 106 ASP A N 1
ATOM 878 C CA . ASP A 1 106 ? 23.618 -12.059 -36.340 1.00 77.00 106 ASP A CA 1
ATOM 879 C C . ASP A 1 106 ? 22.873 -10.755 -36.678 1.00 77.00 106 ASP A C 1
ATOM 881 O O . ASP A 1 106 ? 21.643 -10.693 -36.741 1.00 77.00 106 ASP A O 1
ATOM 885 N N . GLU A 1 107 ? 23.637 -9.710 -36.995 1.00 74.31 107 GLU A N 1
ATOM 886 C CA . GLU A 1 107 ? 23.144 -8.390 -37.395 1.00 74.31 107 GLU A CA 1
ATOM 887 C C . GLU A 1 107 ? 22.174 -8.435 -38.594 1.00 74.31 107 GLU A C 1
ATOM 889 O O . GLU A 1 107 ? 21.203 -7.675 -38.647 1.00 74.31 107 GLU A O 1
ATOM 894 N N . LYS A 1 108 ? 22.376 -9.346 -39.557 1.00 77.56 108 LYS A N 1
ATOM 895 C CA . LYS A 1 108 ? 21.459 -9.498 -40.702 1.00 77.56 108 LYS A CA 1
ATOM 896 C C . LYS A 1 108 ? 20.129 -10.103 -40.284 1.00 77.56 108 LYS A C 1
ATOM 898 O O . LYS A 1 108 ? 19.097 -9.778 -40.875 1.00 77.56 108 LYS A O 1
ATOM 903 N N . GLU A 1 109 ? 20.147 -11.002 -39.311 1.00 74.56 109 GLU A N 1
ATOM 904 C CA . GLU A 1 109 ? 18.946 -11.627 -38.775 1.00 74.56 109 GLU A CA 1
ATOM 905 C C . GLU A 1 109 ? 18.190 -10.670 -37.851 1.00 74.56 109 GLU A C 1
ATOM 907 O O . GLU A 1 109 ? 16.972 -10.549 -37.982 1.00 74.56 109 GLU A O 1
ATOM 912 N N . ALA A 1 110 ? 18.903 -9.875 -37.051 1.00 70.12 110 ALA A N 1
ATOM 913 C CA . ALA A 1 110 ? 18.329 -8.786 -36.268 1.00 70.12 110 ALA A CA 1
ATOM 914 C C . ALA A 1 110 ? 17.644 -7.738 -37.167 1.00 70.12 110 ALA A C 1
ATOM 916 O O . ALA A 1 110 ? 16.516 -7.324 -36.903 1.00 70.12 110 ALA A O 1
ATOM 917 N N . GLN A 1 111 ? 18.261 -7.358 -38.294 1.00 76.12 111 GLN A N 1
ATOM 918 C CA . GLN A 1 111 ? 17.639 -6.441 -39.258 1.00 76.12 111 GLN A CA 1
ATOM 919 C C . GLN A 1 111 ? 16.387 -7.021 -39.934 1.00 76.12 111 GLN A C 1
ATOM 921 O O . GLN A 1 111 ? 15.475 -6.264 -40.277 1.00 76.12 111 GLN A O 1
ATOM 926 N N . LYS A 1 112 ? 16.325 -8.340 -40.158 1.00 78.25 112 LYS A N 1
ATOM 927 C CA . LYS A 1 112 ? 15.114 -9.006 -40.665 1.00 78.25 112 LYS A CA 1
ATOM 928 C C . LYS A 1 112 ? 14.022 -9.046 -39.602 1.00 78.25 112 LYS A C 1
ATOM 930 O O . LYS A 1 112 ? 12.893 -8.675 -39.911 1.00 78.25 112 LYS A O 1
ATOM 935 N N . LEU A 1 113 ? 14.374 -9.386 -38.361 1.00 75.38 113 LEU A N 1
ATOM 936 C CA . LEU A 1 113 ? 13.452 -9.372 -37.228 1.00 75.38 113 LEU A CA 1
ATOM 937 C C . LEU A 1 113 ? 12.810 -7.991 -37.059 1.00 75.38 113 LEU A C 1
ATOM 939 O O . LEU A 1 113 ? 11.592 -7.899 -37.005 1.00 75.38 113 LEU A O 1
ATOM 943 N N . VAL A 1 114 ? 13.599 -6.912 -37.049 1.00 75.19 114 VAL A N 1
ATOM 944 C CA . VAL A 1 114 ? 13.075 -5.541 -36.886 1.00 75.19 114 VAL A CA 1
ATOM 945 C C . VAL A 1 114 ? 12.116 -5.146 -38.019 1.00 75.19 114 VAL A C 1
ATOM 947 O O . VAL A 1 114 ? 11.192 -4.366 -37.801 1.00 75.19 114 VAL A O 1
ATOM 950 N N . LYS A 1 115 ? 12.300 -5.681 -39.233 1.00 78.31 115 LYS A N 1
ATOM 951 C CA . LYS A 1 115 ? 11.377 -5.442 -40.357 1.00 78.31 115 LYS A CA 1
ATOM 952 C C . LYS A 1 115 ? 10.084 -6.245 -40.240 1.00 78.31 115 LYS A C 1
ATOM 954 O O . LYS A 1 115 ? 9.031 -5.731 -40.602 1.00 78.31 115 LYS A O 1
ATOM 959 N N . GLU A 1 116 ? 10.164 -7.493 -39.788 1.00 76.56 116 GLU A N 1
ATOM 960 C CA . GLU A 1 116 ? 9.009 -8.394 -39.681 1.00 76.56 116 GLU A CA 1
ATOM 961 C C . GLU A 1 116 ? 8.220 -8.215 -38.376 1.00 76.56 116 GLU A C 1
ATOM 963 O O . GLU A 1 116 ? 7.029 -8.523 -38.330 1.00 76.56 116 GLU A O 1
ATOM 968 N N . VAL A 1 117 ? 8.868 -7.699 -37.328 1.00 74.19 117 VAL A N 1
ATOM 969 C CA . VAL A 1 117 ? 8.300 -7.432 -36.001 1.00 74.19 117 VAL A CA 1
ATOM 970 C C . VAL A 1 117 ? 8.775 -6.059 -35.499 1.00 74.19 117 VAL A C 1
ATOM 972 O O . VAL A 1 117 ? 9.608 -5.982 -34.595 1.00 74.19 117 VAL A O 1
ATOM 975 N N . PRO A 1 118 ? 8.265 -4.945 -36.060 1.00 68.50 118 PRO A N 1
ATOM 976 C CA . PRO A 1 118 ? 8.680 -3.602 -35.645 1.00 68.50 118 PRO A CA 1
ATOM 977 C C . PRO A 1 118 ? 8.453 -3.334 -34.150 1.00 68.50 118 PRO A C 1
ATOM 979 O O . PRO A 1 118 ? 9.262 -2.666 -33.517 1.00 68.50 118 PRO A O 1
ATOM 982 N N . GLU A 1 119 ? 7.396 -3.917 -33.576 1.00 64.50 119 GLU A N 1
ATOM 983 C CA . GLU A 1 119 ? 7.030 -3.808 -32.155 1.00 64.50 119 GLU A CA 1
ATOM 984 C C . GLU A 1 119 ? 8.034 -4.475 -31.198 1.00 64.50 119 GLU A C 1
ATOM 986 O O . GLU A 1 119 ? 7.972 -4.250 -29.993 1.00 64.50 119 GLU A O 1
ATOM 991 N N . ALA A 1 120 ? 8.961 -5.297 -31.706 1.00 64.44 120 ALA A N 1
ATOM 992 C CA . ALA A 1 120 ? 10.054 -5.846 -30.900 1.00 64.44 120 ALA A CA 1
ATOM 993 C C . ALA A 1 120 ? 11.131 -4.790 -30.588 1.00 64.44 120 ALA A C 1
ATOM 995 O O . ALA A 1 120 ? 11.987 -5.004 -29.727 1.00 64.44 120 ALA A O 1
ATOM 996 N N . ARG A 1 121 ? 11.117 -3.645 -31.287 1.00 65.50 121 ARG A N 1
ATOM 997 C CA . ARG A 1 121 ? 12.029 -2.539 -31.012 1.00 65.50 121 ARG A CA 1
ATOM 998 C C . ARG A 1 121 ? 11.580 -1.798 -29.755 1.00 65.50 121 ARG A C 1
ATOM 1000 O O . ARG A 1 121 ? 10.453 -1.326 -29.665 1.00 65.50 121 ARG A O 1
ATOM 1007 N N . ILE A 1 122 ? 12.505 -1.631 -28.815 1.00 62.28 122 ILE A N 1
ATOM 1008 C CA . ILE A 1 122 ? 12.302 -0.736 -27.677 1.00 62.28 122 ILE A CA 1
ATOM 1009 C C . ILE A 1 122 ? 12.488 0.704 -28.167 1.00 62.28 122 ILE A C 1
ATOM 1011 O O . ILE A 1 122 ? 13.600 1.111 -28.514 1.00 62.28 122 ILE A O 1
ATOM 1015 N N . ASP A 1 123 ? 11.401 1.471 -28.192 1.00 58.25 123 ASP A N 1
ATOM 1016 C CA . ASP A 1 123 ? 11.440 2.902 -28.480 1.00 58.25 123 ASP A CA 1
ATOM 1017 C C . ASP A 1 123 ? 11.715 3.699 -27.198 1.00 58.25 123 ASP A C 1
ATOM 1019 O O . ASP A 1 123 ? 10.989 3.614 -26.205 1.00 58.25 123 ASP A O 1
ATOM 1023 N N . ILE A 1 124 ? 12.789 4.492 -27.209 1.00 61.03 124 ILE A N 1
ATOM 1024 C CA . ILE A 1 124 ? 13.161 5.339 -26.072 1.00 61.03 124 ILE A CA 1
ATOM 1025 C C . ILE A 1 124 ? 12.293 6.601 -26.087 1.00 61.03 124 ILE A C 1
ATOM 1027 O O . ILE A 1 124 ? 12.485 7.483 -26.922 1.00 61.03 124 ILE A O 1
ATOM 1031 N N . MET A 1 125 ? 11.354 6.697 -25.142 1.00 59.69 125 MET A N 1
ATOM 1032 C CA . MET A 1 125 ? 10.454 7.854 -25.009 1.00 59.69 125 MET A CA 1
ATOM 1033 C C . MET A 1 125 ? 11.164 9.129 -24.522 1.00 59.69 125 MET A C 1
ATOM 1035 O O . MET A 1 125 ? 10.720 10.238 -24.815 1.00 59.69 125 MET A O 1
ATOM 1039 N N . GLY A 1 126 ? 12.264 8.982 -23.782 1.00 62.75 126 GLY A N 1
ATOM 1040 C CA . GLY A 1 126 ? 13.056 10.091 -23.261 1.00 62.75 126 GLY A CA 1
ATOM 1041 C C . GLY A 1 126 ? 14.101 9.626 -22.251 1.00 62.75 126 GLY A C 1
ATOM 1042 O O . GLY A 1 126 ? 14.116 8.466 -21.838 1.00 62.75 126 GLY A O 1
ATOM 1043 N N . THR A 1 127 ? 14.983 10.540 -21.859 1.00 71.75 127 THR A N 1
ATOM 1044 C CA . THR A 1 127 ? 15.961 10.327 -20.785 1.00 71.75 127 THR A CA 1
ATOM 1045 C C . THR A 1 127 ? 15.633 11.226 -19.601 1.00 71.75 127 THR A C 1
ATOM 1047 O O . THR A 1 127 ? 15.208 12.372 -19.764 1.00 71.75 127 THR A O 1
ATOM 1050 N N . PHE A 1 128 ? 15.837 10.694 -18.399 1.00 78.88 128 PHE A N 1
ATOM 1051 C CA . PHE A 1 128 ? 15.486 11.360 -17.152 1.00 78.88 128 PHE A CA 1
ATOM 1052 C C . PHE A 1 128 ? 16.711 11.506 -16.249 1.00 78.88 128 PHE A C 1
ATOM 1054 O O . PHE A 1 128 ? 17.558 10.616 -16.187 1.00 78.88 128 PHE A O 1
ATOM 1061 N N . GLN A 1 129 ? 16.776 12.616 -15.520 1.00 79.62 129 GLN A N 1
ATOM 1062 C CA . GLN A 1 129 ? 17.747 12.872 -14.463 1.00 79.62 129 GLN A CA 1
ATOM 1063 C C . GLN A 1 129 ? 17.038 12.897 -13.113 1.00 79.62 129 GLN A C 1
ATOM 1065 O O . GLN A 1 129 ? 16.068 13.629 -12.941 1.00 79.62 129 GLN A O 1
ATOM 1070 N N . THR A 1 130 ? 17.541 12.142 -12.139 1.00 82.44 130 THR A N 1
ATOM 1071 C CA . THR A 1 130 ? 17.046 12.211 -10.759 1.00 82.44 130 THR A CA 1
ATOM 1072 C C . THR A 1 130 ? 17.386 13.558 -10.126 1.00 82.44 130 THR A C 1
ATOM 1074 O O . THR A 1 130 ? 18.529 14.014 -10.200 1.00 82.44 130 THR A O 1
ATOM 1077 N N . ILE A 1 131 ? 16.401 14.160 -9.466 1.00 86.25 131 ILE A N 1
ATOM 1078 C CA . ILE A 1 131 ? 16.520 15.387 -8.681 1.00 86.25 131 ILE A CA 1
ATOM 1079 C C . ILE A 1 131 ? 16.166 15.072 -7.231 1.00 86.25 131 ILE A C 1
ATOM 1081 O O . ILE A 1 131 ? 15.274 14.273 -6.951 1.00 86.25 131 ILE A O 1
ATOM 1085 N N . HIS A 1 132 ? 16.877 15.701 -6.301 1.00 87.94 132 HIS A N 1
ATOM 1086 C CA . HIS A 1 132 ? 16.569 15.588 -4.883 1.00 87.94 132 HIS A CA 1
ATOM 1087 C C . HIS A 1 132 ? 15.354 16.443 -4.522 1.00 87.94 132 HIS A C 1
ATOM 1089 O O . HIS A 1 132 ? 15.234 17.586 -4.955 1.00 87.94 132 HIS A O 1
ATOM 1095 N N . PHE A 1 133 ? 14.473 15.906 -3.681 1.00 90.19 133 PHE A N 1
ATOM 1096 C CA . PHE A 1 133 ? 13.470 16.727 -3.010 1.00 90.19 133 PHE A CA 1
ATOM 1097 C C . PHE A 1 133 ? 14.152 17.702 -2.042 1.00 90.19 133 PHE A C 1
ATOM 1099 O O . PHE A 1 133 ? 15.223 17.419 -1.497 1.00 90.19 133 PHE A O 1
ATOM 1106 N N . VAL A 1 134 ? 13.505 18.835 -1.772 1.00 88.31 134 VAL A N 1
ATOM 1107 C CA . VAL A 1 134 ? 14.049 19.835 -0.838 1.00 88.31 134 VAL A CA 1
ATOM 1108 C C . VAL A 1 134 ? 14.002 19.308 0.604 1.00 88.31 134 VAL A C 1
ATOM 1110 O O . VAL A 1 134 ? 14.957 19.468 1.368 1.00 88.31 134 VAL A O 1
ATOM 1113 N N . ASN A 1 135 ? 12.875 18.704 0.987 1.00 87.56 135 ASN A N 1
ATOM 1114 C CA . ASN A 1 135 ? 12.630 17.952 2.224 1.00 87.56 135 ASN A CA 1
ATOM 1115 C C . ASN A 1 135 ? 11.251 17.262 2.121 1.00 87.56 135 ASN A C 1
ATOM 1117 O O . ASN A 1 135 ? 10.666 17.211 1.042 1.00 87.56 135 ASN A O 1
ATOM 1121 N N . GLU A 1 136 ? 10.719 16.751 3.226 1.00 87.62 136 GLU A N 1
ATOM 1122 C CA . GLU A 1 136 ? 9.414 16.091 3.307 1.00 87.62 136 GLU A CA 1
ATOM 1123 C C . GLU A 1 136 ? 8.258 17.078 3.055 1.00 87.62 136 GLU A C 1
ATOM 1125 O O . GLU A 1 136 ? 7.398 16.834 2.213 1.00 87.62 136 GLU A O 1
ATOM 1130 N N . THR A 1 137 ? 8.289 18.236 3.723 1.00 87.25 137 THR A N 1
ATOM 1131 C CA . THR A 1 137 ? 7.137 19.149 3.905 1.00 87.25 137 THR A CA 1
ATOM 1132 C C . THR A 1 137 ? 7.159 20.412 3.033 1.00 87.25 137 THR A C 1
ATOM 1134 O O . THR A 1 137 ? 6.288 21.279 3.167 1.00 87.25 137 THR A O 1
ATOM 1137 N N . ASP A 1 138 ? 8.167 20.578 2.169 1.00 89.50 138 ASP A N 1
ATOM 1138 C CA . ASP A 1 138 ? 8.291 21.767 1.322 1.00 89.50 138 ASP A CA 1
ATOM 1139 C C . ASP A 1 138 ? 7.065 21.943 0.414 1.00 89.50 138 ASP A C 1
ATOM 1141 O O . ASP A 1 138 ? 6.618 21.009 -0.245 1.00 89.50 138 ASP A O 1
ATOM 1145 N N . LYS A 1 139 ? 6.531 23.169 0.353 1.00 85.25 139 LYS A N 1
ATOM 1146 C CA . LYS A 1 139 ? 5.248 23.467 -0.307 1.00 85.25 139 LYS A CA 1
ATOM 1147 C C . LYS A 1 139 ? 5.234 23.240 -1.817 1.00 85.25 139 LYS A C 1
ATOM 1149 O O . LYS A 1 139 ? 4.150 23.160 -2.389 1.00 85.25 139 LYS A O 1
ATOM 1154 N N . ILE A 1 140 ? 6.401 23.234 -2.452 1.00 82.00 140 ILE A N 1
ATOM 1155 C CA . ILE A 1 140 ? 6.537 23.203 -3.910 1.00 82.00 140 ILE A CA 1
ATOM 1156 C C . ILE A 1 140 ? 7.214 21.902 -4.336 1.00 82.00 140 ILE A C 1
ATOM 1158 O O . ILE A 1 140 ? 6.717 21.215 -5.224 1.00 82.00 140 ILE A O 1
ATOM 1162 N N . SER A 1 141 ? 8.317 21.556 -3.675 1.00 83.38 141 SER A N 1
ATOM 1163 C CA . SER A 1 141 ? 9.188 20.433 -4.033 1.00 83.38 141 SER A CA 1
ATOM 1164 C C . SER A 1 141 ? 9.376 19.453 -2.871 1.00 83.38 141 SER A C 1
ATOM 1166 O O . SER A 1 141 ? 10.423 18.809 -2.756 1.00 83.38 141 SER A O 1
ATOM 1168 N N . GLY A 1 142 ? 8.388 19.382 -1.975 1.00 88.44 142 GLY A N 1
ATOM 1169 C CA . GLY A 1 142 ? 8.366 18.454 -0.851 1.00 88.44 142 GLY A CA 1
ATOM 1170 C C . GLY A 1 142 ? 7.836 17.084 -1.249 1.00 88.44 142 GLY A C 1
ATOM 1171 O O . GLY A 1 142 ? 6.873 16.989 -2.014 1.00 88.44 142 GLY A O 1
ATOM 1172 N N . LEU A 1 143 ? 8.460 16.027 -0.727 1.00 91.62 143 LEU A N 1
ATOM 1173 C CA . LEU A 1 143 ? 8.082 14.648 -1.039 1.00 91.62 143 LEU A CA 1
ATOM 1174 C C . LEU A 1 143 ? 6.623 14.355 -0.656 1.00 91.62 143 LEU A C 1
ATOM 1176 O O . LEU A 1 143 ? 5.878 13.842 -1.486 1.00 91.62 143 LEU A O 1
ATOM 1180 N N . GLU A 1 144 ? 6.191 14.732 0.550 1.00 91.25 144 GLU A N 1
ATOM 1181 C CA . GLU A 1 144 ? 4.835 14.469 1.058 1.00 91.25 144 GLU A CA 1
ATOM 1182 C C . GLU A 1 144 ? 3.771 15.083 0.142 1.00 91.25 144 GLU A C 1
ATOM 1184 O O . GLU A 1 144 ? 2.841 14.410 -0.297 1.00 91.25 144 GLU A O 1
ATOM 1189 N N . ILE A 1 145 ? 3.927 16.364 -0.196 1.00 89.69 145 ILE A N 1
ATOM 1190 C CA . ILE A 1 145 ? 2.940 17.112 -0.984 1.00 89.69 145 ILE A CA 1
ATOM 1191 C C . ILE A 1 145 ? 2.868 16.577 -2.412 1.00 89.69 145 ILE A C 1
ATOM 1193 O O . ILE A 1 145 ? 1.776 16.376 -2.947 1.00 89.69 145 ILE A O 1
ATOM 1197 N N . LEU A 1 146 ? 4.023 16.328 -3.032 1.00 89.62 146 LEU A N 1
ATOM 1198 C CA . LEU A 1 146 ? 4.081 15.811 -4.394 1.00 89.62 146 LEU A CA 1
ATOM 1199 C C . LEU A 1 146 ? 3.514 14.393 -4.489 1.00 89.62 146 LEU A C 1
ATOM 1201 O O . LEU A 1 146 ? 2.789 14.102 -5.442 1.00 89.62 146 LEU A O 1
ATOM 1205 N N . VAL A 1 147 ? 3.791 13.535 -3.503 1.00 92.31 147 VAL A N 1
ATOM 1206 C CA . VAL A 1 147 ? 3.222 12.186 -3.454 1.00 92.31 147 VAL A CA 1
ATOM 1207 C C . VAL A 1 147 ? 1.719 12.238 -3.206 1.00 92.31 147 VAL A C 1
ATOM 1209 O O . VAL A 1 147 ? 0.979 11.619 -3.961 1.00 92.31 147 VAL A O 1
ATOM 1212 N N . ASN A 1 148 ? 1.247 13.002 -2.218 1.00 91.81 148 ASN A N 1
ATOM 1213 C CA . ASN A 1 148 ? -0.181 13.103 -1.899 1.00 91.81 148 ASN A CA 1
ATOM 1214 C C . ASN A 1 148 ? -1.011 13.593 -3.090 1.00 91.81 148 ASN A C 1
ATOM 1216 O O . ASN A 1 148 ? -2.037 12.998 -3.414 1.00 91.81 148 ASN A O 1
ATOM 1220 N N . 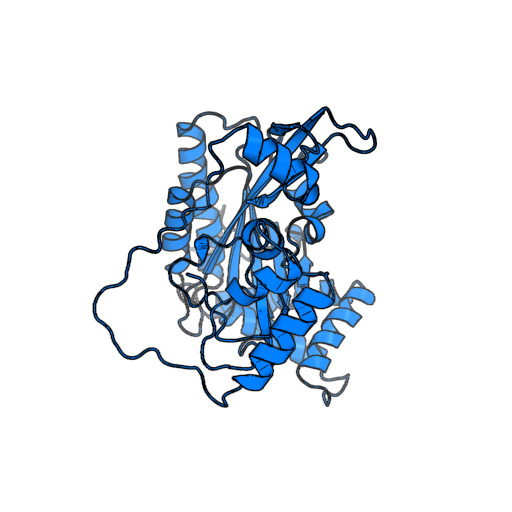ASN A 1 149 ? -0.536 14.620 -3.798 1.00 90.81 149 ASN A N 1
ATOM 1221 C CA . ASN A 1 149 ? -1.238 15.172 -4.960 1.00 90.81 149 ASN A CA 1
ATOM 1222 C C . ASN A 1 149 ? -1.308 14.207 -6.154 1.00 90.81 149 ASN A C 1
ATOM 1224 O O . ASN A 1 149 ? -2.146 14.389 -7.033 1.00 90.81 149 ASN A O 1
ATOM 1228 N N . ASN A 1 150 ? -0.427 13.204 -6.208 1.00 90.25 150 ASN A N 1
ATOM 1229 C CA . ASN A 1 150 ? -0.326 12.257 -7.321 1.00 90.25 150 ASN A CA 1
ATOM 1230 C C . ASN A 1 150 ? -0.521 10.801 -6.872 1.00 90.25 150 ASN A C 1
ATOM 1232 O O . ASN A 1 150 ? -0.178 9.886 -7.618 1.00 90.25 150 ASN A O 1
ATOM 1236 N N . PHE A 1 151 ? -1.053 10.570 -5.667 1.00 92.06 151 PHE A N 1
ATOM 1237 C CA . PHE A 1 151 ? -0.984 9.272 -4.993 1.00 92.06 151 PHE A CA 1
ATOM 1238 C C . PHE A 1 151 ? -1.570 8.135 -5.838 1.00 92.06 151 PHE A C 1
ATOM 1240 O O . PHE A 1 151 ? -0.883 7.156 -6.109 1.00 92.06 151 PHE A O 1
ATOM 1247 N N . TYR A 1 152 ? -2.801 8.284 -6.329 1.00 89.44 152 TYR A N 1
ATOM 1248 C CA . TYR A 1 152 ? -3.468 7.234 -7.111 1.00 89.44 152 TYR A CA 1
ATOM 1249 C C . TYR A 1 152 ? -2.840 7.002 -8.492 1.00 89.44 152 TYR A C 1
ATOM 1251 O O . TYR A 1 152 ? -2.915 5.899 -9.025 1.00 89.44 152 TYR A O 1
ATOM 1259 N N . SER A 1 153 ? -2.169 8.012 -9.051 1.00 86.19 153 SER A N 1
ATOM 1260 C CA . SER A 1 153 ? -1.390 7.863 -10.286 1.00 86.19 153 SER A CA 1
ATOM 1261 C C . SER A 1 153 ? -0.063 7.142 -10.038 1.00 86.19 153 SER A C 1
ATOM 1263 O O . SER A 1 153 ? 0.415 6.414 -10.904 1.00 86.19 153 SER A O 1
ATOM 1265 N N . LEU A 1 154 ? 0.540 7.351 -8.864 1.00 85.00 154 LEU A N 1
ATOM 1266 C CA . LEU A 1 154 ? 1.818 6.753 -8.473 1.00 85.00 154 LEU A CA 1
ATOM 1267 C C . LEU A 1 154 ? 1.679 5.310 -7.999 1.00 85.00 154 LEU A C 1
ATOM 1269 O O . LEU A 1 154 ? 2.551 4.486 -8.268 1.00 85.00 154 LEU A O 1
ATOM 1273 N N . PHE A 1 155 ? 0.586 5.008 -7.309 1.00 86.69 155 PHE A N 1
ATOM 1274 C CA . PHE A 1 155 ? 0.317 3.704 -6.726 1.00 86.69 155 PHE A CA 1
ATOM 1275 C C . PHE A 1 155 ? -0.943 3.102 -7.360 1.00 86.69 155 PHE A C 1
ATOM 1277 O O . PHE A 1 155 ? -1.989 3.046 -6.714 1.00 86.69 155 PHE A O 1
ATOM 1284 N N . PRO A 1 156 ? -0.875 2.613 -8.614 1.00 79.44 156 PRO A N 1
ATOM 1285 C CA . PRO A 1 156 ? -2.046 2.073 -9.315 1.00 79.44 156 PRO A CA 1
ATOM 1286 C C . PRO A 1 156 ? -2.645 0.834 -8.629 1.00 79.44 156 PRO A C 1
ATOM 1288 O O . PRO A 1 156 ? -3.801 0.489 -8.860 1.00 79.44 156 PRO A O 1
ATOM 1291 N N . HIS A 1 157 ? -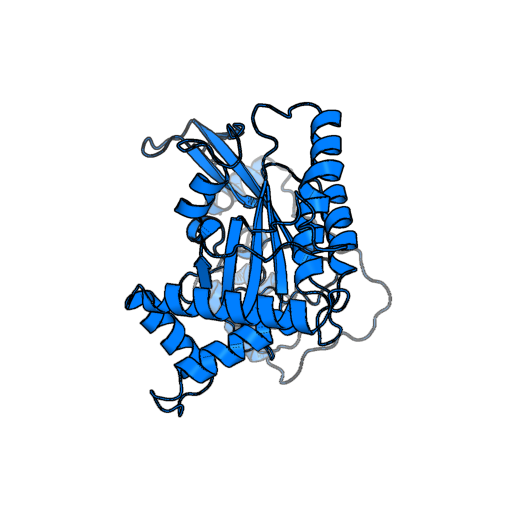1.875 0.174 -7.760 1.00 80.69 157 HIS A N 1
ATOM 1292 C CA . HIS A 1 157 ? -2.335 -0.917 -6.901 1.00 80.69 157 HIS A CA 1
ATOM 1293 C C . HIS A 1 157 ? -3.251 -0.470 -5.751 1.00 80.69 157 HIS A C 1
ATOM 1295 O O . HIS A 1 157 ? -3.886 -1.313 -5.123 1.00 80.69 157 HIS A O 1
ATOM 1301 N N . PHE A 1 158 ? -3.368 0.836 -5.501 1.00 89.69 158 PHE A N 1
ATOM 1302 C CA . PHE A 1 158 ? -4.335 1.435 -4.584 1.00 89.69 158 PHE A CA 1
ATOM 1303 C C . PHE A 1 158 ? -5.405 2.190 -5.381 1.00 89.69 158 PHE A C 1
ATOM 1305 O O . PHE A 1 158 ? -5.329 3.410 -5.511 1.00 89.69 158 PHE A O 1
ATOM 1312 N N . PRO A 1 159 ? -6.403 1.498 -5.958 1.00 88.06 159 PRO A N 1
ATOM 1313 C CA . PRO A 1 159 ? -7.402 2.167 -6.772 1.00 88.06 159 PRO A CA 1
ATOM 1314 C C . PRO A 1 159 ? -8.355 2.984 -5.889 1.00 88.06 159 PRO A C 1
ATOM 1316 O O . PRO A 1 159 ? -8.883 2.495 -4.889 1.00 88.06 159 PRO A O 1
ATOM 1319 N N . GLU A 1 160 ? -8.624 4.227 -6.291 1.00 91.25 160 GLU A N 1
ATOM 1320 C CA . GLU A 1 160 ? -9.363 5.229 -5.506 1.00 91.25 160 GLU A CA 1
ATOM 1321 C C . GLU A 1 160 ? -10.756 4.768 -5.031 1.00 91.25 160 GLU A C 1
ATOM 1323 O O . GLU A 1 160 ? -11.228 5.153 -3.956 1.00 91.25 160 GLU A O 1
ATOM 1328 N N . ASN A 1 161 ? -11.408 3.894 -5.800 1.00 91.25 161 ASN A N 1
ATOM 1329 C CA . ASN A 1 161 ? -12.705 3.313 -5.458 1.00 91.25 161 ASN A CA 1
ATOM 1330 C C . ASN A 1 161 ? -12.636 2.250 -4.346 1.00 91.25 161 ASN A C 1
ATOM 1332 O O . ASN A 1 161 ? -13.657 1.984 -3.714 1.00 91.25 161 ASN A O 1
ATOM 1336 N N . ARG A 1 162 ? -11.471 1.642 -4.099 1.00 92.69 162 ARG A N 1
ATOM 1337 C CA . ARG A 1 162 ? -11.222 0.645 -3.039 1.00 92.69 162 ARG A CA 1
ATOM 1338 C C . ARG A 1 162 ? -10.355 1.187 -1.912 1.00 92.69 162 ARG A C 1
ATOM 1340 O O . ARG A 1 162 ? -10.120 0.474 -0.941 1.00 92.69 162 ARG A O 1
ATOM 1347 N N . THR A 1 163 ? -9.874 2.420 -2.020 1.00 95.25 163 THR A N 1
ATOM 1348 C CA . THR A 1 163 ? -8.991 2.998 -1.011 1.00 95.25 163 THR A CA 1
ATOM 1349 C C . THR A 1 163 ? -9.451 4.361 -0.528 1.00 95.25 163 THR A C 1
ATOM 1351 O O . THR A 1 163 ? -10.097 5.109 -1.254 1.00 95.25 163 THR A O 1
ATOM 1354 N N . LEU A 1 164 ? -9.109 4.710 0.708 1.00 94.62 164 LEU A N 1
ATOM 1355 C CA . LEU A 1 164 ? -9.314 6.042 1.272 1.00 94.62 164 LEU A CA 1
ATOM 1356 C C . LEU A 1 164 ? -7.980 6.541 1.819 1.00 94.62 164 LEU A C 1
ATOM 1358 O O . LEU A 1 164 ? -7.528 6.049 2.850 1.00 94.62 164 LEU A O 1
ATOM 1362 N N . LEU A 1 165 ? -7.371 7.507 1.134 1.00 94.38 165 LEU A N 1
ATOM 1363 C CA . LEU A 1 165 ? -6.241 8.266 1.658 1.00 94.38 165 LEU A CA 1
ATOM 1364 C C . LEU A 1 165 ? -6.755 9.448 2.491 1.00 94.38 165 LEU A C 1
ATOM 1366 O O . LEU A 1 165 ? -7.544 10.256 2.006 1.00 94.38 165 LEU A O 1
ATOM 1370 N N . ILE A 1 166 ? -6.276 9.557 3.726 1.00 92.88 166 ILE A N 1
ATOM 1371 C CA . ILE A 1 166 ? -6.428 10.722 4.595 1.00 92.88 166 ILE A CA 1
ATOM 1372 C C . ILE A 1 166 ? -5.027 11.321 4.782 1.00 92.88 166 ILE A C 1
ATOM 1374 O O . ILE A 1 166 ? -4.264 10.817 5.609 1.00 92.88 166 ILE A O 1
ATOM 1378 N N . PRO A 1 167 ? -4.661 12.367 4.022 1.00 86.81 167 PRO A N 1
ATOM 1379 C CA . PRO A 1 167 ? -3.299 12.908 4.008 1.00 86.81 167 PRO A CA 1
ATOM 1380 C C . PRO A 1 167 ? -3.003 13.860 5.182 1.00 86.81 167 PRO A C 1
ATOM 1382 O O . PRO A 1 167 ? -1.942 14.467 5.229 1.00 86.81 167 PRO A O 1
ATOM 1385 N N . GLU A 1 168 ? -3.949 14.073 6.104 1.00 76.31 168 GLU A N 1
ATOM 1386 C CA . GLU A 1 168 ? -3.813 15.077 7.162 1.00 76.31 168 GLU A CA 1
ATOM 1387 C C . GLU A 1 168 ? -3.357 14.488 8.500 1.00 76.31 168 GLU A C 1
ATOM 1389 O O . GLU A 1 168 ? -4.141 13.928 9.268 1.00 76.31 168 GLU A O 1
ATOM 1394 N N . ASN A 1 169 ? -2.104 14.748 8.863 1.00 67.31 169 ASN A N 1
ATOM 1395 C CA . ASN A 1 169 ? -1.544 14.363 10.158 1.00 67.31 169 ASN A CA 1
ATOM 1396 C C . ASN A 1 169 ? -2.268 15.012 11.362 1.00 67.31 169 ASN A C 1
ATOM 1398 O O . ASN A 1 169 ? -2.497 14.392 12.403 1.00 67.31 169 ASN A O 1
ATOM 1402 N N . ARG A 1 170 ? -2.701 16.275 11.262 1.00 65.12 170 ARG A N 1
ATOM 1403 C CA . ARG A 1 170 ? -3.107 17.076 12.438 1.00 65.12 170 ARG A CA 1
ATOM 1404 C C . ARG A 1 170 ? -4.285 16.514 13.227 1.00 65.12 170 ARG A C 1
ATOM 1406 O O . ARG A 1 170 ? -4.359 16.780 14.434 1.00 65.12 170 ARG A O 1
ATOM 1413 N N . ILE A 1 171 ? -5.171 15.760 12.583 1.00 67.00 171 ILE A N 1
ATOM 1414 C CA . ILE A 1 171 ? -6.342 15.181 13.238 1.00 67.00 171 ILE A CA 1
ATOM 1415 C C . ILE A 1 171 ? -5.946 14.009 14.154 1.00 67.00 171 ILE A C 1
ATOM 1417 O O . ILE A 1 171 ? -6.505 13.873 15.242 1.00 67.00 171 ILE A O 1
ATOM 1421 N N . PHE A 1 172 ? -4.882 13.256 13.862 1.00 67.12 172 PHE A N 1
ATOM 1422 C CA . PHE A 1 172 ? -4.561 11.984 14.533 1.00 67.12 172 PHE A CA 1
ATOM 1423 C C . PHE A 1 172 ? -3.620 12.070 15.749 1.00 67.12 172 PHE A C 1
ATOM 1425 O O . PHE A 1 172 ? -2.965 11.103 16.126 1.00 67.12 172 PHE A O 1
ATOM 1432 N N . LYS A 1 173 ? -3.577 13.206 16.457 1.00 64.50 173 LYS A N 1
ATOM 1433 C CA . LYS A 1 173 ? -2.751 13.342 17.677 1.00 64.50 173 LYS A CA 1
ATOM 1434 C C . LYS A 1 173 ? -3.083 12.294 18.746 1.00 64.50 173 LYS A C 1
ATOM 1436 O O . LYS A 1 173 ? -4.165 12.331 19.331 1.00 64.50 173 LYS A O 1
ATOM 1441 N N . THR A 1 174 ? -2.117 11.430 19.059 1.00 58.22 174 THR A N 1
ATOM 1442 C CA . THR A 1 174 ? -2.174 10.503 20.200 1.00 58.22 174 THR A CA 1
ATOM 1443 C C . THR A 1 174 ? -1.897 11.219 21.530 1.00 58.22 174 THR A C 1
ATOM 1445 O O . THR A 1 174 ? -1.190 12.235 21.595 1.00 58.22 174 THR A O 1
ATOM 1448 N N . LYS A 1 175 ? -2.480 10.712 22.627 1.00 53.66 175 LYS A N 1
ATOM 1449 C CA . LYS A 1 175 ? -2.146 11.168 23.986 1.00 53.66 175 LYS A CA 1
ATOM 1450 C C . LYS A 1 175 ? -0.783 10.580 24.357 1.00 53.66 175 LYS A C 1
ATOM 1452 O O . LYS A 1 175 ? -0.633 9.367 24.385 1.00 53.66 175 LYS A O 1
ATOM 1457 N N . GLY A 1 176 ? 0.197 11.435 24.648 1.00 52.59 176 GLY A N 1
ATOM 1458 C CA . GLY A 1 176 ? 1.528 10.966 25.030 1.00 52.59 176 GLY A CA 1
ATOM 1459 C C . GLY A 1 176 ? 1.525 10.172 26.333 1.00 52.59 176 GLY A C 1
ATOM 1460 O O . GLY A 1 176 ? 0.715 10.433 27.228 1.00 52.59 176 GLY A O 1
ATOM 1461 N N . VAL A 1 177 ? 2.448 9.215 26.432 1.00 49.59 177 VAL A N 1
ATOM 1462 C CA . VAL A 1 177 ? 2.621 8.377 27.624 1.00 49.59 177 VAL A CA 1
ATOM 1463 C C . VAL A 1 177 ? 2.963 9.268 28.820 1.00 49.59 177 VAL A C 1
ATOM 1465 O O . VAL A 1 177 ? 3.867 10.110 28.763 1.00 49.59 177 VAL A O 1
ATOM 1468 N N . LYS A 1 178 ? 2.208 9.097 29.909 1.00 47.25 178 LYS A N 1
ATOM 1469 C CA . LYS A 1 178 ? 2.458 9.770 31.184 1.00 47.25 178 LYS A CA 1
ATOM 1470 C C . LYS A 1 178 ? 3.282 8.855 32.081 1.00 47.25 178 LYS A C 1
ATOM 1472 O O . LYS A 1 178 ? 2.892 7.714 32.303 1.00 47.25 178 LYS A O 1
ATOM 1477 N N . LYS A 1 179 ? 4.368 9.379 32.644 1.00 45.59 179 LYS A N 1
ATOM 1478 C CA . LYS A 1 179 ? 5.097 8.754 33.752 1.00 45.59 179 LYS A CA 1
ATOM 1479 C C . LYS A 1 179 ? 5.151 9.762 34.896 1.00 45.59 179 LYS A C 1
ATOM 1481 O O . LYS A 1 179 ? 5.495 10.917 34.669 1.00 45.59 179 LYS A O 1
ATOM 1486 N N . ASP A 1 180 ? 4.721 9.348 36.086 1.00 47.12 180 ASP A N 1
ATOM 1487 C CA . ASP A 1 180 ? 4.712 10.177 37.303 1.00 47.12 180 ASP A CA 1
ATOM 1488 C C . ASP A 1 180 ? 4.023 11.547 37.130 1.00 47.12 180 ASP A C 1
ATOM 1490 O O . ASP A 1 180 ? 4.525 12.586 37.547 1.00 47.12 180 ASP A O 1
ATOM 1494 N N . GLY A 1 181 ? 2.867 11.574 36.456 1.00 48.56 181 GLY A N 1
ATOM 1495 C CA . GLY A 1 181 ? 2.080 12.800 36.249 1.00 48.56 181 GLY A CA 1
ATOM 1496 C C . GLY A 1 181 ? 2.614 13.750 35.169 1.00 48.56 181 GLY A C 1
ATOM 1497 O O . GLY A 1 181 ? 1.889 14.656 34.752 1.00 48.56 181 GLY A O 1
ATOM 1498 N N . HIS A 1 182 ? 3.814 13.506 34.638 1.00 41.12 182 HIS A N 1
ATOM 1499 C CA . HIS A 1 182 ? 4.395 14.276 33.544 1.00 41.12 182 HIS A CA 1
ATOM 1500 C C . HIS A 1 182 ? 4.193 13.564 32.201 1.00 41.12 182 HIS A C 1
ATOM 1502 O O . HIS A 1 182 ? 4.424 12.362 32.059 1.00 41.12 182 HIS A O 1
ATOM 1508 N N . ILE A 1 183 ? 3.742 14.319 31.194 1.00 46.94 183 ILE A N 1
ATOM 1509 C CA . ILE A 1 183 ? 3.770 13.864 29.800 1.00 46.94 183 ILE A CA 1
ATOM 1510 C C . ILE A 1 183 ? 5.240 13.835 29.400 1.00 46.94 183 ILE A C 1
ATOM 1512 O O . ILE A 1 183 ? 5.900 14.875 29.438 1.00 46.94 183 ILE A O 1
ATOM 1516 N N . ILE A 1 184 ? 5.750 12.668 29.017 1.00 47.84 184 ILE A N 1
ATOM 1517 C CA . ILE A 1 184 ? 7.104 12.584 28.478 1.00 47.84 184 ILE A CA 1
ATOM 1518 C C . ILE A 1 184 ? 7.102 13.368 27.153 1.00 47.84 184 ILE A C 1
ATOM 1520 O O . ILE A 1 184 ? 6.382 13.030 26.207 1.00 47.84 184 ILE A O 1
ATOM 1524 N N . GLN A 1 185 ? 7.845 14.477 27.106 1.00 34.62 185 GLN A N 1
ATOM 1525 C CA . GLN A 1 185 ? 7.980 15.287 25.895 1.00 34.62 185 GLN A CA 1
ATOM 1526 C C . GLN A 1 185 ? 8.644 14.450 24.788 1.00 34.62 185 GLN A C 1
ATOM 1528 O O . GLN A 1 185 ? 9.613 13.745 25.044 1.00 34.62 185 GLN A O 1
ATOM 1533 N N . GLY A 1 186 ? 8.096 14.506 23.569 1.00 37.78 186 GLY A N 1
ATOM 1534 C CA . GLY A 1 186 ? 8.561 13.712 22.418 1.00 37.78 186 GLY A CA 1
ATOM 1535 C C . GLY A 1 186 ? 7.725 12.463 22.090 1.00 37.78 186 GLY A C 1
ATOM 1536 O O . GLY A 1 186 ? 7.981 11.815 21.078 1.00 37.78 186 GLY A O 1
ATOM 1537 N N . ILE A 1 187 ? 6.694 12.148 22.888 1.00 42.56 187 ILE A N 1
ATOM 1538 C CA . ILE A 1 187 ? 5.779 11.003 22.678 1.00 42.56 187 ILE A CA 1
ATOM 1539 C C . ILE A 1 187 ? 4.418 11.461 22.125 1.00 42.56 187 ILE A C 1
ATOM 1541 O O . ILE A 1 187 ? 3.364 11.044 22.589 1.00 42.56 187 ILE A O 1
ATOM 1545 N N . ARG A 1 188 ? 4.395 12.401 21.180 1.00 46.50 188 ARG A N 1
ATOM 1546 C CA . ARG A 1 188 ? 3.189 12.636 20.371 1.00 46.50 188 ARG A CA 1
ATOM 1547 C C . ARG A 1 188 ? 3.456 12.023 19.014 1.00 46.50 188 ARG A C 1
ATOM 1549 O O . ARG A 1 188 ? 4.190 12.605 18.229 1.00 46.50 188 ARG A O 1
ATOM 1556 N N . THR A 1 189 ? 2.907 10.841 18.787 1.00 59.75 189 THR A N 1
ATOM 1557 C CA . THR A 1 189 ? 3.022 10.135 17.514 1.00 59.75 189 THR A CA 1
ATOM 1558 C C . THR A 1 189 ? 1.830 10.514 16.659 1.00 59.75 189 THR A C 1
ATOM 1560 O O . THR A 1 189 ? 0.681 10.353 17.081 1.00 59.75 189 THR A O 1
ATOM 1563 N N . ILE A 1 190 ? 2.119 11.079 15.498 1.00 70.19 190 ILE A N 1
ATOM 1564 C CA . ILE A 1 190 ? 1.147 11.426 14.478 1.00 70.19 190 ILE A CA 1
ATOM 1565 C C . ILE A 1 190 ? 1.717 10.831 13.191 1.00 70.19 190 ILE A C 1
ATOM 1567 O O . ILE A 1 190 ? 2.824 11.234 12.853 1.00 70.19 190 ILE A O 1
ATOM 1571 N N . PRO A 1 191 ? 1.059 9.852 12.553 1.00 81.81 191 PRO A N 1
ATOM 1572 C CA . PRO A 1 191 ? 1.455 9.449 11.213 1.00 81.81 191 PRO A CA 1
ATOM 1573 C C . PRO A 1 191 ? 1.186 10.613 10.268 1.00 81.81 191 PRO A C 1
ATOM 1575 O O . PRO A 1 191 ? 0.255 11.397 10.498 1.00 81.81 191 PRO A O 1
ATOM 1578 N N . ASP A 1 192 ? 1.970 10.714 9.208 1.00 84.94 192 ASP A N 1
ATOM 1579 C CA . ASP A 1 192 ? 1.757 11.769 8.229 1.00 84.94 192 ASP A CA 1
ATOM 1580 C C . ASP A 1 192 ? 0.444 11.584 7.459 1.00 84.94 192 ASP A C 1
ATOM 1582 O O . ASP A 1 192 ? -0.246 12.557 7.161 1.00 84.94 192 ASP A O 1
ATOM 1586 N N . GLY A 1 193 ? 0.037 10.331 7.236 1.00 90.50 193 GLY A N 1
ATOM 1587 C CA . GLY A 1 193 ? -1.250 10.004 6.630 1.00 90.50 193 GLY A CA 1
ATOM 1588 C C . GLY A 1 193 ? -1.798 8.642 7.044 1.00 90.50 193 GLY A C 1
ATOM 1589 O O . GLY A 1 193 ? -1.117 7.819 7.658 1.00 90.50 193 GLY A O 1
ATOM 1590 N N . LEU A 1 194 ? -3.056 8.392 6.687 1.00 93.25 194 LEU A N 1
ATOM 1591 C CA . LEU A 1 194 ? -3.696 7.082 6.799 1.00 93.25 194 LEU A CA 1
ATOM 1592 C C . LEU A 1 194 ? -4.207 6.638 5.439 1.00 93.25 194 LEU A C 1
ATOM 1594 O O . LEU A 1 194 ? -4.845 7.414 4.736 1.00 93.25 194 LEU A O 1
ATOM 1598 N N . LEU A 1 195 ? -3.998 5.371 5.103 1.00 95.19 195 LEU A N 1
ATOM 1599 C CA . LEU A 1 195 ? -4.583 4.757 3.919 1.00 95.19 195 LEU A CA 1
ATOM 1600 C C . LEU A 1 195 ? -5.377 3.516 4.310 1.00 95.19 195 LEU A C 1
ATOM 1602 O O . LEU A 1 195 ? -4.827 2.533 4.808 1.00 95.19 195 LEU A O 1
ATOM 1606 N N . PHE A 1 196 ? -6.674 3.548 4.034 1.00 95.56 196 PHE A N 1
ATOM 1607 C CA . PHE A 1 196 ? -7.555 2.395 4.173 1.00 95.56 196 PHE A CA 1
ATOM 1608 C C . PHE A 1 196 ? -7.642 1.679 2.836 1.00 95.56 196 PHE A C 1
ATOM 1610 O O . PHE A 1 196 ? -7.879 2.326 1.818 1.00 95.56 196 PHE A O 1
ATOM 1617 N N . VAL A 1 197 ? -7.487 0.361 2.850 1.00 95.06 197 VAL A N 1
ATOM 1618 C CA . VAL A 1 197 ? -7.661 -0.498 1.676 1.00 95.06 197 VAL A CA 1
ATOM 1619 C C . VAL A 1 197 ? -8.812 -1.452 1.951 1.00 95.06 197 VAL A C 1
ATOM 1621 O O . VAL A 1 197 ? -8.830 -2.124 2.984 1.00 95.06 197 VAL A O 1
ATOM 1624 N N . PHE A 1 198 ? -9.781 -1.490 1.041 1.00 95.25 198 PHE A N 1
ATOM 1625 C CA . PHE A 1 198 ? -10.955 -2.344 1.121 1.00 95.25 198 PHE A CA 1
ATOM 1626 C C . PHE A 1 198 ? -10.857 -3.513 0.143 1.00 95.25 198 PHE A C 1
ATOM 1628 O O . PHE A 1 198 ? -10.749 -3.320 -1.067 1.00 95.25 198 PHE A O 1
ATOM 1635 N N . ASN A 1 199 ? -10.970 -4.731 0.668 1.00 90.81 199 ASN A N 1
ATOM 1636 C CA . ASN A 1 199 ? -11.056 -5.947 -0.127 1.00 90.81 199 ASN A CA 1
ATOM 1637 C C . ASN A 1 199 ? -12.093 -6.906 0.469 1.00 90.81 199 ASN A C 1
ATOM 1639 O O . ASN A 1 199 ? -11.853 -7.572 1.476 1.00 90.81 199 ASN A O 1
ATOM 1643 N N . LYS A 1 200 ? -13.246 -7.029 -0.196 1.00 88.38 200 LYS A N 1
ATOM 1644 C CA . LYS A 1 200 ? -14.355 -7.890 0.249 1.00 88.38 200 LYS A CA 1
ATOM 1645 C C . LYS A 1 200 ? -14.015 -9.384 0.311 1.00 88.38 200 LYS A C 1
ATOM 1647 O O . LYS A 1 200 ? -14.709 -10.130 0.994 1.00 88.38 200 LYS A O 1
ATOM 1652 N N . ASN A 1 201 ? -12.994 -9.824 -0.424 1.00 84.94 201 ASN A N 1
ATOM 1653 C CA . ASN A 1 201 ? -12.611 -11.232 -0.510 1.00 84.94 201 ASN A CA 1
ATOM 1654 C C . ASN A 1 201 ? -11.686 -11.647 0.645 1.00 84.94 201 ASN A C 1
ATOM 1656 O O . ASN A 1 201 ? -11.441 -12.836 0.846 1.00 84.94 201 ASN A O 1
ATOM 1660 N N . GLN A 1 202 ? -11.171 -10.687 1.418 1.00 82.50 202 GLN A N 1
ATOM 1661 C CA . GLN A 1 202 ? -10.344 -10.969 2.584 1.00 82.50 202 GLN A CA 1
ATOM 1662 C C . GLN A 1 202 ? -11.199 -11.192 3.832 1.00 82.50 202 GLN A C 1
ATOM 1664 O O . GLN A 1 202 ? -12.212 -10.534 4.054 1.00 82.50 202 GLN A O 1
ATOM 1669 N N . LYS A 1 203 ? -10.735 -12.090 4.711 1.00 82.88 203 LYS A N 1
ATOM 1670 C CA . LYS A 1 203 ? -11.369 -12.338 6.018 1.00 82.88 203 LYS A CA 1
ATOM 1671 C C . LYS A 1 203 ? -11.478 -11.060 6.861 1.00 82.88 203 LYS A C 1
ATOM 1673 O O . LYS A 1 203 ? -12.432 -10.912 7.617 1.00 82.88 203 LYS A O 1
ATOM 1678 N N . LYS A 1 204 ? -10.489 -10.172 6.736 1.00 88.31 204 LYS A N 1
ATOM 1679 C CA . LYS A 1 204 ? -10.448 -8.844 7.350 1.00 88.31 204 LYS A CA 1
ATOM 1680 C C . LYS A 1 204 ? -10.567 -7.829 6.211 1.00 88.31 204 LYS A C 1
ATOM 1682 O O . LYS A 1 204 ? -9.569 -7.567 5.548 1.00 88.31 204 LYS A O 1
ATOM 1687 N N . PRO A 1 205 ? -11.770 -7.314 5.923 1.00 91.19 205 PRO A N 1
ATOM 1688 C CA . PRO A 1 205 ? -12.026 -6.624 4.663 1.00 91.19 205 PRO A CA 1
ATOM 1689 C C . PRO A 1 205 ? -11.434 -5.216 4.591 1.00 91.19 205 PRO A C 1
ATOM 1691 O O . PRO A 1 205 ? -11.381 -4.643 3.508 1.00 91.19 205 PRO A O 1
ATOM 1694 N N . ILE A 1 206 ? -11.019 -4.650 5.726 1.00 95.25 206 ILE A N 1
ATOM 1695 C CA . ILE A 1 206 ? -10.346 -3.355 5.801 1.00 95.25 206 ILE A CA 1
ATOM 1696 C C . ILE A 1 206 ? -8.927 -3.585 6.316 1.00 95.25 206 ILE A C 1
ATOM 1698 O O . ILE A 1 206 ? -8.737 -4.231 7.350 1.00 95.25 206 ILE A O 1
ATOM 1702 N N . GLN A 1 207 ? -7.947 -3.042 5.601 1.00 94.94 207 GLN A N 1
ATOM 1703 C CA . GLN A 1 207 ? -6.567 -2.899 6.052 1.00 94.94 207 GLN A CA 1
ATOM 1704 C C . GLN A 1 207 ? -6.263 -1.423 6.290 1.00 94.94 207 GLN A C 1
ATOM 1706 O O . GLN A 1 207 ? -6.633 -0.572 5.480 1.00 94.94 207 GLN A O 1
ATOM 1711 N N . ILE A 1 208 ? -5.574 -1.124 7.390 1.00 95.25 208 ILE A N 1
ATOM 1712 C CA . ILE A 1 208 ? -5.146 0.233 7.734 1.00 95.25 208 ILE A CA 1
ATOM 1713 C C . ILE A 1 208 ? -3.639 0.335 7.537 1.00 95.25 208 ILE A C 1
ATOM 1715 O O . ILE A 1 208 ? -2.875 -0.411 8.145 1.00 95.25 208 ILE A O 1
ATOM 1719 N N . ASN A 1 209 ? -3.217 1.290 6.720 1.00 94.75 209 ASN A N 1
ATOM 1720 C CA . ASN A 1 209 ? -1.821 1.627 6.492 1.00 94.75 209 ASN A CA 1
ATOM 1721 C C . ASN A 1 209 ? -1.519 2.961 7.179 1.00 94.75 209 ASN A C 1
ATOM 1723 O O . ASN A 1 209 ? -2.118 3.984 6.843 1.00 94.75 209 ASN A O 1
ATOM 1727 N N . LEU A 1 210 ? -0.602 2.945 8.144 1.00 93.25 210 LEU A N 1
ATOM 1728 C CA . LEU A 1 210 ? -0.048 4.151 8.757 1.00 93.25 210 LEU A CA 1
ATOM 1729 C C . LEU A 1 210 ? 1.074 4.660 7.857 1.00 93.25 210 LEU A C 1
ATOM 1731 O O . LEU A 1 210 ? 2.093 3.979 7.743 1.00 93.25 210 LEU A O 1
ATOM 1735 N N . ILE A 1 211 ? 0.872 5.803 7.203 1.00 93.12 211 ILE A N 1
ATOM 1736 C CA . ILE A 1 211 ? 1.836 6.354 6.251 1.00 93.12 211 ILE A CA 1
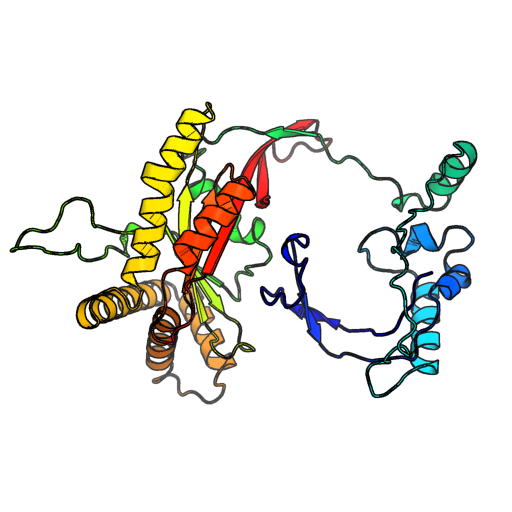ATOM 1737 C C . ILE A 1 211 ? 2.786 7.305 6.965 1.00 93.12 211 ILE A C 1
ATOM 1739 O O . ILE A 1 211 ? 2.346 8.186 7.701 1.00 93.12 211 ILE A O 1
ATOM 1743 N N . GLU A 1 212 ? 4.069 7.139 6.673 1.00 92.31 212 GLU A N 1
ATOM 1744 C CA . GLU A 1 212 ? 5.127 8.077 7.014 1.00 92.31 212 GLU A CA 1
ATOM 1745 C C . GLU A 1 212 ? 5.861 8.527 5.748 1.00 92.31 212 GLU A C 1
ATOM 1747 O O . GLU A 1 212 ? 6.261 7.681 4.936 1.00 92.31 212 GLU A O 1
ATOM 1752 N N . TYR A 1 213 ? 6.052 9.838 5.592 1.00 92.12 213 TYR A N 1
ATOM 1753 C CA . TYR A 1 213 ? 6.843 10.415 4.508 1.00 92.12 213 TYR A CA 1
ATOM 1754 C C . TYR A 1 213 ? 8.193 10.864 5.050 1.00 92.12 213 TYR A C 1
ATOM 1756 O O . TYR A 1 213 ? 8.282 11.750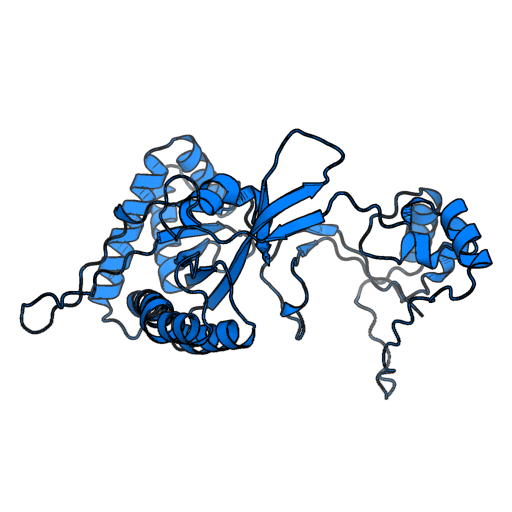 5.891 1.00 92.12 213 TYR A O 1
ATOM 1764 N N . GLU A 1 214 ? 9.267 10.290 4.523 1.00 92.06 214 GLU A N 1
ATOM 1765 C CA . GLU A 1 214 ? 10.626 10.645 4.930 1.00 92.06 214 GLU A CA 1
ATOM 1766 C C . GLU A 1 214 ? 11.469 11.023 3.725 1.00 92.06 214 GLU A C 1
ATOM 1768 O O . GLU A 1 214 ? 11.257 10.546 2.611 1.00 92.06 214 GLU A O 1
ATOM 1773 N N . CYS A 1 215 ? 12.447 11.898 3.931 1.00 90.12 215 CYS A N 1
ATOM 1774 C CA . CYS A 1 215 ? 13.286 12.364 2.846 1.00 90.12 215 CYS A CA 1
ATOM 1775 C C . CYS A 1 215 ? 14.715 12.631 3.324 1.00 90.12 215 CYS A C 1
ATOM 1777 O O . CYS A 1 215 ? 14.993 13.379 4.268 1.00 90.12 215 CYS A O 1
ATOM 1779 N N . TYR A 1 216 ? 15.694 12.055 2.634 1.00 90.00 216 TYR A N 1
ATOM 1780 C CA . TYR A 1 216 ? 17.069 12.512 2.804 1.00 90.00 216 TYR A CA 1
ATOM 1781 C C . TYR A 1 216 ? 17.243 13.905 2.196 1.00 90.00 216 TYR A C 1
ATOM 1783 O O . TYR A 1 216 ? 17.800 14.803 2.846 1.00 90.00 216 TYR A O 1
ATOM 1791 N N . GLY A 1 217 ? 16.700 14.086 0.991 1.00 84.94 217 GLY A N 1
ATOM 1792 C CA . GLY A 1 217 ? 16.615 15.356 0.287 1.00 84.94 217 GLY A CA 1
ATOM 1793 C C . GLY A 1 217 ? 17.978 15.978 0.008 1.00 84.94 217 GLY A C 1
ATOM 1794 O O . GLY A 1 217 ? 19.024 15.330 0.076 1.00 84.94 217 GLY A O 1
ATOM 1795 N N . GLU A 1 218 ? 17.987 17.279 -0.267 1.00 86.50 218 GLU A N 1
ATOM 1796 C CA . GLU A 1 218 ? 19.218 18.021 -0.578 1.00 86.50 218 GLU A CA 1
ATOM 1797 C C . GLU A 1 218 ? 20.214 18.086 0.593 1.00 86.50 218 GLU A C 1
ATOM 1799 O O . GLU A 1 218 ? 21.408 18.321 0.400 1.00 86.50 218 GLU A O 1
ATOM 1804 N N . LYS A 1 219 ? 19.738 17.896 1.830 1.00 83.69 219 LYS A N 1
ATOM 1805 C CA . LYS A 1 219 ? 20.541 18.115 3.042 1.00 83.69 219 LYS A CA 1
ATOM 1806 C C . LYS A 1 219 ? 21.348 16.891 3.469 1.00 83.69 219 LYS A C 1
ATOM 1808 O O . LYS A 1 219 ? 22.409 17.063 4.066 1.00 83.69 219 LYS A O 1
ATOM 1813 N N . LYS A 1 220 ? 20.864 15.672 3.205 1.00 86.69 220 LYS A N 1
ATOM 1814 C CA . LYS A 1 220 ? 21.462 14.424 3.716 1.00 86.69 220 LYS A CA 1
ATOM 1815 C C . LYS A 1 220 ? 22.079 13.622 2.567 1.00 86.69 220 LYS A C 1
ATOM 1817 O O . LYS A 1 220 ? 21.561 12.594 2.145 1.00 86.69 220 LYS A O 1
ATOM 1822 N N . THR A 1 221 ? 23.207 14.098 2.041 1.00 78.62 221 THR A N 1
ATOM 1823 C CA . THR A 1 221 ? 23.840 13.511 0.843 1.00 78.62 221 THR A CA 1
ATOM 1824 C C . THR A 1 221 ? 24.856 12.411 1.154 1.00 78.62 221 THR A C 1
ATOM 1826 O O . THR A 1 221 ? 25.046 11.503 0.344 1.00 78.62 221 THR A O 1
ATOM 1829 N N . ARG A 1 222 ? 25.506 12.444 2.326 1.00 86.56 222 ARG A N 1
ATOM 1830 C CA . ARG A 1 222 ? 26.529 11.456 2.710 1.00 86.56 222 ARG A CA 1
ATOM 1831 C C . ARG A 1 222 ? 25.896 10.194 3.285 1.00 86.56 222 ARG A C 1
ATOM 1833 O O . ARG A 1 222 ? 24.961 10.269 4.077 1.00 86.56 222 ARG A O 1
ATOM 1840 N N . GLY A 1 223 ? 26.482 9.034 2.983 1.00 85.81 223 GLY A N 1
ATOM 1841 C CA . GLY A 1 223 ? 26.011 7.744 3.508 1.00 85.81 223 GLY A CA 1
ATOM 1842 C C . GLY A 1 223 ? 25.965 7.674 5.041 1.00 85.81 223 GLY A C 1
ATOM 1843 O O . GLY A 1 223 ? 25.048 7.078 5.598 1.00 85.81 223 GLY A O 1
ATOM 1844 N N . THR A 1 224 ? 26.891 8.344 5.737 1.00 87.69 224 THR A N 1
ATOM 1845 C CA . THR A 1 224 ? 26.884 8.443 7.208 1.00 87.69 224 THR A CA 1
ATOM 1846 C C . THR A 1 224 ? 25.683 9.218 7.733 1.00 87.69 224 THR A C 1
ATOM 1848 O O . THR A 1 224 ? 25.077 8.808 8.716 1.00 87.69 224 THR A O 1
ATOM 1851 N N . ASP A 1 225 ? 25.315 10.314 7.070 1.00 87.25 225 ASP A N 1
ATOM 1852 C CA . ASP A 1 225 ? 24.212 11.176 7.498 1.00 87.25 225 ASP A CA 1
ATOM 1853 C C . ASP A 1 225 ? 22.877 10.474 7.257 1.00 87.25 225 ASP A C 1
ATOM 1855 O O . ASP A 1 225 ? 22.013 10.473 8.131 1.00 87.25 225 ASP A O 1
ATOM 1859 N N . LYS A 1 226 ? 22.755 9.786 6.115 1.00 89.44 226 LYS A N 1
ATOM 1860 C CA . LYS A 1 226 ? 21.610 8.929 5.790 1.00 89.44 226 LYS A CA 1
ATOM 1861 C C . LYS A 1 226 ? 21.447 7.795 6.802 1.00 89.44 226 LYS A C 1
ATOM 1863 O O . LYS A 1 226 ? 20.375 7.633 7.373 1.00 89.44 226 LYS A O 1
ATOM 1868 N N . SER A 1 227 ? 22.525 7.061 7.087 1.00 87.75 227 SER A N 1
ATOM 1869 C CA . SER A 1 227 ? 22.511 5.970 8.071 1.00 87.75 227 SER A CA 1
ATOM 1870 C C . SER A 1 227 ? 22.162 6.468 9.479 1.00 87.75 227 SER A C 1
ATOM 1872 O O . SER A 1 227 ? 21.328 5.876 10.165 1.00 87.75 227 SER A O 1
ATOM 1874 N N . ASN A 1 228 ? 22.733 7.596 9.908 1.00 89.06 228 ASN A N 1
ATOM 1875 C CA . ASN A 1 228 ? 22.410 8.196 11.201 1.00 89.06 228 ASN A CA 1
ATOM 1876 C C . ASN A 1 228 ? 20.949 8.649 11.266 1.00 89.06 228 ASN A C 1
ATOM 1878 O O . ASN A 1 228 ? 20.290 8.419 12.277 1.00 89.06 228 ASN A O 1
ATOM 1882 N N . TYR A 1 229 ? 20.424 9.262 10.205 1.00 90.62 229 TYR A N 1
ATOM 1883 C CA . TYR A 1 229 ? 19.033 9.704 10.153 1.00 90.62 229 TYR A CA 1
ATOM 1884 C C . TYR A 1 229 ? 18.058 8.522 10.190 1.00 90.62 229 TYR A C 1
ATOM 1886 O O . TYR A 1 229 ? 17.131 8.515 10.999 1.00 90.62 229 TYR A O 1
ATOM 1894 N N . LEU A 1 230 ? 18.334 7.475 9.410 1.00 91.00 230 LEU A N 1
ATOM 1895 C CA . LEU A 1 230 ? 17.559 6.238 9.408 1.00 91.00 230 LEU A CA 1
ATOM 1896 C C . LEU A 1 230 ? 17.467 5.622 10.812 1.00 91.00 230 LEU A C 1
ATOM 1898 O O . LEU A 1 230 ? 16.379 5.303 11.287 1.00 91.00 230 LEU A O 1
ATOM 1902 N N . ASN A 1 231 ? 18.608 5.487 11.491 1.00 88.06 231 ASN A N 1
ATOM 1903 C CA . ASN A 1 231 ? 18.689 4.796 12.778 1.00 88.06 231 ASN A CA 1
ATOM 1904 C C . ASN A 1 231 ? 18.201 5.637 13.965 1.00 88.06 231 ASN A C 1
ATOM 1906 O O . ASN A 1 231 ? 17.723 5.078 14.949 1.00 88.06 231 ASN A O 1
ATOM 1910 N N . THR A 1 232 ? 18.331 6.965 13.909 1.00 86.75 232 THR A N 1
ATOM 1911 C CA . THR A 1 232 ? 17.978 7.843 15.043 1.00 86.75 232 THR A CA 1
ATOM 1912 C C . THR A 1 232 ? 16.622 8.523 14.897 1.00 86.75 232 THR A C 1
ATOM 1914 O O . THR A 1 232 ? 16.063 8.954 15.904 1.00 86.75 232 THR A O 1
ATOM 1917 N N . THR A 1 233 ? 16.080 8.601 13.677 1.00 88.31 233 THR A N 1
ATOM 1918 C CA . THR A 1 233 ? 14.817 9.295 13.386 1.00 88.31 233 THR A CA 1
ATOM 1919 C C . THR A 1 233 ? 13.786 8.337 12.794 1.00 88.31 233 THR A C 1
ATOM 1921 O O . THR A 1 233 ? 12.824 8.008 13.487 1.00 88.31 233 THR A O 1
ATOM 1924 N N . ILE A 1 234 ? 14.031 7.809 11.588 1.00 90.50 234 ILE A N 1
ATOM 1925 C CA . ILE A 1 234 ? 13.039 7.025 10.829 1.00 90.50 234 ILE A CA 1
ATOM 1926 C C . ILE A 1 234 ? 12.629 5.753 11.584 1.00 90.50 234 ILE A C 1
ATOM 1928 O O . ILE A 1 234 ? 11.461 5.577 11.919 1.00 90.50 234 ILE A O 1
ATOM 1932 N N . ILE A 1 235 ? 13.576 4.866 11.915 1.00 90.25 235 ILE A N 1
ATOM 1933 C CA . ILE A 1 235 ? 13.263 3.602 12.608 1.00 90.25 235 ILE A CA 1
ATOM 1934 C C . ILE A 1 235 ? 12.548 3.865 13.947 1.00 90.25 235 ILE A C 1
ATOM 1936 O O . ILE A 1 235 ? 11.474 3.295 14.162 1.00 90.25 235 ILE A O 1
ATOM 1940 N N . PRO A 1 236 ? 13.048 4.752 14.833 1.00 89.69 236 PRO A N 1
ATOM 1941 C CA . PRO A 1 236 ? 12.332 5.107 16.056 1.00 89.69 236 PRO A CA 1
ATOM 1942 C C . PRO A 1 236 ? 10.924 5.679 15.828 1.00 89.69 236 PRO A C 1
ATOM 1944 O O . PRO A 1 236 ? 10.033 5.432 16.641 1.00 89.69 236 PRO A O 1
ATOM 1947 N N . GLN A 1 237 ? 10.682 6.440 14.757 1.00 86.50 237 GLN A N 1
ATOM 1948 C CA . GLN A 1 237 ? 9.348 6.934 14.390 1.00 86.50 237 GLN A CA 1
ATOM 1949 C C . GLN A 1 237 ? 8.393 5.781 14.080 1.00 86.50 237 GLN A C 1
ATOM 1951 O O . GLN A 1 237 ? 7.364 5.639 14.745 1.00 86.50 237 GLN A O 1
ATOM 1956 N N . LEU A 1 238 ? 8.792 4.903 13.161 1.00 90.94 238 LEU A N 1
ATOM 1957 C CA . LEU A 1 238 ? 7.991 3.760 12.729 1.00 90.94 238 LEU A CA 1
ATOM 1958 C C . LEU A 1 238 ? 7.726 2.781 13.884 1.00 90.94 238 LEU A C 1
ATOM 1960 O O . LEU A 1 238 ? 6.601 2.311 14.061 1.00 90.94 238 LEU A O 1
ATOM 1964 N N . MET A 1 239 ? 8.729 2.535 14.737 1.00 89.12 239 MET A N 1
ATOM 1965 C CA . MET A 1 239 ? 8.570 1.739 15.959 1.00 89.12 239 MET A CA 1
ATOM 1966 C C . MET A 1 239 ? 7.525 2.333 16.900 1.00 89.12 239 MET A C 1
ATOM 1968 O O . MET A 1 239 ? 6.745 1.593 17.497 1.00 89.12 239 MET A O 1
ATOM 1972 N N . ARG A 1 240 ? 7.486 3.664 17.051 1.00 84.19 240 ARG A N 1
ATOM 1973 C CA . ARG A 1 240 ? 6.490 4.312 17.911 1.00 84.19 240 ARG A CA 1
ATOM 1974 C C . ARG A 1 240 ? 5.077 4.097 17.369 1.00 84.19 240 ARG A C 1
ATOM 1976 O O . ARG A 1 240 ? 4.195 3.793 18.172 1.00 84.19 240 ARG A O 1
ATOM 1983 N N . PHE A 1 241 ? 4.862 4.175 16.054 1.00 85.25 241 PHE A N 1
ATOM 1984 C CA . PHE A 1 241 ? 3.562 3.852 15.452 1.00 85.25 241 PHE A CA 1
ATOM 1985 C C . PHE A 1 241 ? 3.164 2.403 15.698 1.00 85.25 241 PHE A C 1
ATOM 1987 O O . PHE A 1 241 ? 2.092 2.156 16.247 1.00 85.25 241 PHE A O 1
ATOM 1994 N N . ALA A 1 242 ? 4.053 1.459 15.383 1.00 87.69 242 ALA A N 1
ATOM 1995 C CA . ALA A 1 242 ? 3.803 0.039 15.603 1.00 87.69 242 ALA A CA 1
ATOM 1996 C C . ALA A 1 242 ? 3.506 -0.259 17.085 1.00 87.69 242 ALA A C 1
ATOM 1998 O O . ALA A 1 242 ? 2.562 -0.975 17.413 1.00 87.69 242 ALA A O 1
ATOM 1999 N N . SER A 1 243 ? 4.250 0.360 18.008 1.00 87.38 243 SER A N 1
ATOM 2000 C CA . SER A 1 243 ? 4.055 0.168 19.446 1.00 87.38 243 SER A CA 1
ATOM 2001 C C . SER A 1 243 ? 2.686 0.642 19.944 1.00 87.38 243 SER A C 1
ATOM 2003 O O . SER A 1 243 ? 2.081 -0.050 20.763 1.00 87.38 243 SER A O 1
ATOM 2005 N N . ALA A 1 244 ? 2.163 1.765 19.434 1.00 84.38 244 ALA A N 1
ATOM 2006 C CA . ALA A 1 244 ? 0.919 2.374 19.915 1.00 84.38 244 ALA A CA 1
ATOM 2007 C C . ALA A 1 244 ? -0.306 1.464 19.726 1.00 84.38 244 ALA A C 1
ATOM 2009 O O . ALA A 1 244 ? -1.241 1.510 20.526 1.00 84.38 244 ALA A O 1
ATOM 2010 N N . PHE A 1 245 ? -0.272 0.609 18.702 1.00 87.44 245 PHE A N 1
ATOM 2011 C CA . PHE A 1 245 ? -1.341 -0.337 18.374 1.00 87.44 245 PHE A CA 1
ATOM 2012 C C . PHE A 1 245 ? -0.985 -1.794 18.706 1.00 87.44 245 PHE A C 1
ATOM 2014 O O . PHE A 1 245 ? -1.800 -2.693 18.518 1.00 87.44 245 PHE A O 1
ATOM 2021 N N . SER A 1 246 ? 0.210 -2.030 19.247 1.00 87.75 246 SER A N 1
ATOM 2022 C CA . SER A 1 246 ? 0.686 -3.356 19.633 1.00 87.75 246 SER A CA 1
ATOM 2023 C C . SER A 1 246 ? 0.134 -3.812 20.988 1.00 87.75 246 SER A C 1
ATOM 2025 O O . SER A 1 246 ? -0.203 -3.004 21.863 1.00 87.75 246 SER A O 1
ATOM 2027 N N . ILE A 1 247 ? 0.120 -5.130 21.207 1.00 87.88 247 ILE A N 1
ATOM 2028 C CA . ILE A 1 247 ? -0.198 -5.773 22.494 1.00 87.88 247 ILE A CA 1
ATOM 2029 C C . ILE A 1 247 ? 0.742 -5.363 23.634 1.00 87.88 247 ILE A C 1
ATOM 2031 O O . ILE A 1 247 ? 0.395 -5.537 24.797 1.00 87.88 247 ILE A O 1
ATOM 2035 N N . ILE A 1 248 ? 1.915 -4.810 23.309 1.00 83.88 248 ILE A N 1
ATOM 2036 C CA . ILE A 1 248 ? 2.892 -4.307 24.288 1.00 83.88 248 ILE A CA 1
ATOM 2037 C C . ILE A 1 248 ? 2.372 -3.043 24.997 1.00 83.88 248 ILE A C 1
ATOM 2039 O O . ILE A 1 248 ? 2.739 -2.782 26.143 1.00 83.88 248 ILE A O 1
ATOM 2043 N N . THR A 1 249 ? 1.511 -2.263 24.341 1.00 82.50 249 THR A N 1
ATOM 2044 C CA . THR A 1 249 ? 0.863 -1.098 24.954 1.00 82.50 249 THR A CA 1
ATOM 2045 C C . THR A 1 249 ? -0.307 -1.535 25.835 1.00 82.50 249 THR A C 1
ATOM 2047 O O . THR A 1 249 ? -1.056 -2.447 25.484 1.00 82.50 249 THR A O 1
ATOM 2050 N N . ASP A 1 250 ? -0.477 -0.851 26.972 1.00 83.25 250 ASP A N 1
ATOM 2051 C CA . ASP A 1 250 ? -1.600 -1.042 27.897 1.00 83.25 250 ASP A CA 1
ATOM 2052 C C . ASP A 1 250 ? -2.953 -1.037 27.164 1.00 83.25 250 ASP A C 1
ATOM 2054 O O . ASP A 1 250 ? -3.230 -0.162 26.341 1.00 83.25 250 ASP A O 1
ATOM 2058 N N . GLU A 1 251 ? -3.809 -2.011 27.484 1.00 86.62 251 GLU A N 1
ATOM 2059 C CA . GLU A 1 251 ? -5.061 -2.263 26.767 1.00 86.62 251 GLU A CA 1
ATOM 2060 C C . GLU A 1 251 ? -6.008 -1.057 26.791 1.00 86.62 251 GLU A C 1
ATOM 2062 O O . GLU A 1 251 ? -6.597 -0.715 25.765 1.00 86.62 251 GLU A O 1
ATOM 2067 N N . ASN A 1 252 ? -6.132 -0.377 27.934 1.00 85.75 252 ASN A N 1
ATOM 2068 C CA . ASN A 1 252 ? -7.016 0.784 28.060 1.00 85.75 252 ASN A CA 1
ATOM 2069 C C . ASN A 1 252 ? -6.498 1.961 27.227 1.00 85.75 252 ASN A C 1
ATOM 2071 O O . ASN A 1 252 ? -7.271 2.649 26.558 1.00 85.75 252 ASN A O 1
ATOM 2075 N N . THR A 1 253 ? -5.181 2.172 27.242 1.00 82.69 253 THR A N 1
ATOM 2076 C CA . THR A 1 253 ? -4.517 3.213 26.451 1.00 82.69 253 THR A CA 1
ATOM 2077 C C . THR A 1 253 ? -4.656 2.945 24.953 1.00 82.69 253 THR A C 1
ATOM 2079 O O . THR A 1 253 ? -5.022 3.853 24.198 1.00 82.69 253 THR A O 1
ATOM 2082 N N . ARG A 1 254 ? -4.426 1.698 24.522 1.00 85.06 254 ARG A N 1
ATOM 2083 C CA . ARG A 1 254 ? -4.597 1.271 23.128 1.00 85.06 254 ARG A CA 1
ATOM 2084 C C . ARG A 1 254 ? -6.045 1.447 22.678 1.00 85.06 254 ARG A C 1
ATOM 2086 O O . ARG A 1 254 ? -6.288 2.113 21.677 1.00 85.06 254 ARG A O 1
ATOM 2093 N N . ARG A 1 255 ? -7.011 0.934 23.447 1.00 88.69 255 ARG A N 1
ATOM 2094 C CA . ARG A 1 255 ? -8.444 1.036 23.134 1.00 88.69 255 ARG A CA 1
ATOM 2095 C C . ARG A 1 255 ? -8.904 2.486 23.009 1.00 88.69 255 ARG A C 1
ATOM 2097 O O . ARG A 1 255 ? -9.480 2.842 21.990 1.00 88.69 255 ARG A O 1
ATOM 2104 N N . SER A 1 256 ? -8.562 3.337 23.979 1.00 88.12 256 SER A N 1
ATOM 2105 C CA . SER A 1 256 ? -8.917 4.761 23.931 1.00 88.12 256 SER A CA 1
ATOM 2106 C C . SER A 1 256 ? -8.286 5.484 22.737 1.00 88.12 256 SER A C 1
ATOM 2108 O O . SER A 1 256 ? -8.874 6.437 22.227 1.00 88.12 256 SER A O 1
ATOM 2110 N N . THR A 1 257 ? -7.097 5.062 22.299 1.00 86.31 257 THR A N 1
ATOM 2111 C CA . THR A 1 257 ? -6.441 5.627 21.112 1.00 86.31 257 THR A CA 1
ATOM 2112 C C . THR A 1 257 ? -7.165 5.209 19.836 1.00 86.31 257 THR A C 1
ATOM 2114 O O . THR A 1 257 ? -7.455 6.074 19.014 1.00 86.31 257 THR A O 1
ATOM 2117 N N . ILE A 1 258 ? -7.501 3.920 19.707 1.00 91.38 258 ILE A N 1
ATOM 2118 C CA . ILE A 1 258 ? -8.249 3.375 18.566 1.00 91.38 258 ILE A CA 1
ATOM 2119 C C . ILE A 1 258 ? -9.617 4.048 18.461 1.00 91.38 258 ILE A C 1
ATOM 2121 O O . ILE A 1 258 ? -9.915 4.619 17.422 1.00 91.38 258 ILE A O 1
ATOM 2125 N N . GLU A 1 259 ? -10.412 4.050 19.533 1.00 92.62 259 GLU A N 1
ATOM 2126 C CA . GLU A 1 259 ? -11.746 4.671 19.551 1.00 92.62 259 GLU A CA 1
ATOM 2127 C C . GLU A 1 259 ? -11.668 6.152 19.150 1.00 92.62 259 GLU A C 1
ATOM 2129 O O . GLU A 1 259 ? -12.367 6.590 18.243 1.00 92.62 259 GLU A O 1
ATOM 2134 N N . ASN A 1 260 ? -10.716 6.906 19.716 1.00 90.62 260 ASN A N 1
ATOM 2135 C CA . ASN A 1 260 ? -10.543 8.314 19.362 1.00 90.62 260 ASN A CA 1
ATOM 2136 C C . ASN A 1 260 ? -10.170 8.542 17.890 1.00 90.62 260 ASN A C 1
ATOM 2138 O O . ASN A 1 260 ? -10.530 9.571 17.321 1.00 90.62 260 ASN A O 1
ATOM 2142 N N . TRP A 1 261 ? -9.376 7.651 17.300 1.00 90.88 261 TRP A N 1
ATOM 2143 C CA . TRP A 1 261 ? -9.009 7.746 15.891 1.00 90.88 261 TRP A CA 1
ATOM 2144 C C . TRP A 1 261 ? -10.170 7.350 14.988 1.00 90.88 261 TRP A C 1
ATOM 2146 O O . TRP A 1 261 ? -10.396 8.030 13.994 1.00 90.88 261 TRP A O 1
ATOM 2156 N N . VAL A 1 262 ? -10.922 6.311 15.355 1.00 94.19 262 VAL A N 1
ATOM 2157 C CA . VAL A 1 262 ? -12.124 5.877 14.635 1.00 94.19 262 VAL A CA 1
ATOM 2158 C C . VAL A 1 262 ? -13.153 7.000 14.575 1.00 94.19 262 VAL A C 1
ATOM 2160 O O . VAL A 1 262 ? -13.617 7.301 13.479 1.00 94.19 262 VAL A O 1
ATOM 2163 N N . ASP A 1 263 ? -13.410 7.695 15.686 1.00 92.69 263 ASP A N 1
ATOM 2164 C CA . ASP A 1 263 ? -14.304 8.862 15.705 1.00 92.69 263 ASP A CA 1
ATOM 2165 C C . ASP A 1 263 ? -13.871 9.921 14.677 1.00 92.69 263 ASP A C 1
ATOM 2167 O O . ASP A 1 263 ? -14.658 10.369 13.850 1.00 92.69 263 ASP A O 1
ATOM 2171 N N . LYS A 1 264 ? -12.577 10.264 14.658 1.00 92.00 264 LYS A N 1
ATOM 2172 C CA . LYS A 1 264 ? -12.021 11.259 13.725 1.00 92.00 264 LYS A CA 1
ATOM 2173 C C . LYS A 1 264 ? -12.071 10.811 12.267 1.00 92.00 264 LYS A C 1
ATOM 2175 O O . LYS A 1 264 ? -12.224 11.646 11.381 1.00 92.00 264 LYS A O 1
ATOM 2180 N N . ILE A 1 265 ? -11.902 9.514 12.010 1.00 92.81 265 ILE A N 1
ATOM 2181 C CA . ILE A 1 265 ? -12.019 8.935 10.666 1.00 92.81 265 ILE A CA 1
ATOM 2182 C C . ILE A 1 265 ? -13.470 9.034 10.196 1.00 92.81 265 ILE A C 1
ATOM 2184 O O . ILE A 1 265 ? -13.708 9.439 9.062 1.00 92.81 265 ILE A O 1
ATOM 2188 N N . ILE A 1 266 ? -14.433 8.707 11.059 1.00 93.44 266 ILE A N 1
ATOM 2189 C CA . ILE A 1 266 ? -15.861 8.820 10.750 1.00 93.44 266 ILE A CA 1
ATOM 2190 C C . ILE A 1 266 ? -16.235 10.282 10.488 1.00 93.44 266 ILE A C 1
ATOM 2192 O O . ILE A 1 266 ? -16.874 10.564 9.477 1.00 93.44 266 ILE A O 1
ATOM 2196 N N . ASP A 1 267 ? -15.774 11.215 11.324 1.00 92.31 267 ASP A N 1
ATOM 2197 C CA . ASP A 1 267 ? -15.976 12.653 11.112 1.00 92.31 267 ASP A CA 1
ATOM 2198 C C . ASP A 1 267 ? -15.409 13.111 9.758 1.00 92.31 267 ASP A C 1
ATOM 2200 O O . ASP A 1 267 ? -16.060 13.856 9.026 1.00 92.31 267 ASP A O 1
ATOM 2204 N N . TYR A 1 268 ? -14.214 12.633 9.391 1.00 91.81 268 TYR A N 1
ATOM 2205 C CA . TYR A 1 268 ? -13.602 12.927 8.096 1.00 91.81 268 TYR A CA 1
ATOM 2206 C C . TYR A 1 268 ? -14.428 12.365 6.931 1.00 91.81 268 TYR A C 1
ATOM 2208 O O . TYR A 1 268 ? -14.713 13.091 5.980 1.00 91.81 268 TYR A O 1
ATOM 2216 N N . ILE A 1 269 ? -14.867 11.105 7.012 1.00 91.75 269 ILE A N 1
ATOM 2217 C CA . ILE A 1 269 ? -15.715 10.470 5.990 1.00 91.75 269 ILE A CA 1
ATOM 2218 C C . ILE A 1 269 ? -17.028 11.243 5.822 1.00 91.75 269 ILE A C 1
ATOM 2220 O O . ILE A 1 269 ? -17.453 11.498 4.699 1.00 91.75 269 ILE A O 1
ATOM 2224 N N . ASN A 1 270 ? -17.641 11.658 6.929 1.00 91.81 270 ASN A N 1
ATOM 2225 C CA . ASN A 1 270 ? -18.913 12.377 6.935 1.00 91.81 270 ASN A CA 1
ATOM 2226 C C . ASN A 1 270 ? -18.786 13.860 6.560 1.00 91.81 270 ASN A C 1
ATOM 2228 O O . ASN A 1 270 ? -19.798 14.514 6.321 1.00 91.81 270 ASN A O 1
ATOM 2232 N N . SER A 1 271 ? -17.568 14.401 6.476 1.00 91.00 271 SER A N 1
ATOM 2233 C CA . SER A 1 271 ? -17.344 15.778 6.019 1.00 91.00 271 SER A CA 1
ATOM 2234 C C . SER A 1 271 ? -17.582 15.968 4.515 1.00 91.00 271 SER A C 1
ATOM 2236 O O . SER A 1 271 ? -17.700 17.105 4.055 1.00 91.00 271 SER A O 1
ATOM 2238 N N . ASN A 1 272 ? -17.660 14.872 3.751 1.00 90.31 272 ASN A N 1
ATOM 2239 C CA . ASN A 1 272 ? -17.841 14.874 2.304 1.00 90.31 272 ASN A CA 1
ATOM 2240 C C . ASN A 1 272 ? -18.817 13.763 1.873 1.00 90.31 272 ASN A C 1
ATOM 2242 O O . ASN A 1 272 ? -18.539 12.577 2.052 1.00 90.31 272 ASN A O 1
ATOM 2246 N N . ASP A 1 273 ? -19.928 14.146 1.237 1.00 92.12 273 ASP A N 1
ATOM 2247 C CA . ASP A 1 273 ? -20.967 13.222 0.762 1.00 92.12 273 ASP A CA 1
ATOM 2248 C C . ASP A 1 273 ? -20.436 12.162 -0.219 1.00 92.12 273 ASP A C 1
ATOM 2250 O O . ASP A 1 273 ? -20.906 11.024 -0.213 1.00 92.12 273 ASP A O 1
ATO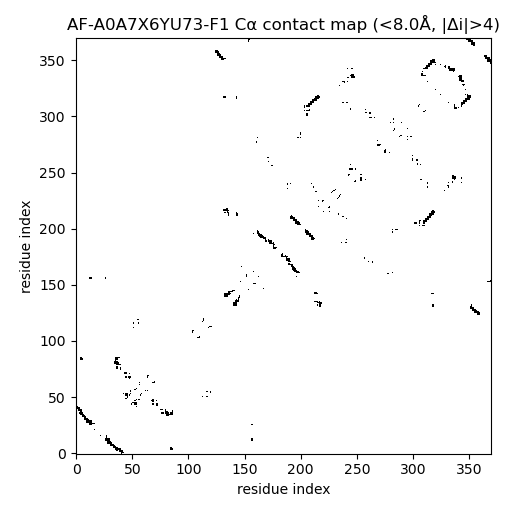M 2254 N N . GLU A 1 274 ? -19.438 12.496 -1.041 1.00 93.38 274 GLU A N 1
ATOM 2255 C CA . GLU A 1 274 ? -18.813 11.555 -1.974 1.00 93.38 274 GLU A CA 1
ATOM 2256 C C . GLU A 1 274 ? -18.015 10.477 -1.229 1.00 93.38 274 GLU A C 1
ATOM 2258 O O . GLU A 1 274 ? -18.138 9.284 -1.524 1.00 93.38 274 GLU A O 1
ATOM 2263 N N . LEU A 1 275 ? -17.247 10.878 -0.209 1.00 91.81 275 LEU A N 1
ATOM 2264 C CA . LEU A 1 275 ? -16.511 9.942 0.642 1.00 91.81 275 LEU A CA 1
ATOM 2265 C C . LEU A 1 275 ? -17.475 9.060 1.433 1.00 91.81 275 LEU A C 1
ATOM 2267 O O . LEU A 1 275 ? -17.307 7.840 1.450 1.00 91.81 275 LEU A O 1
ATOM 2271 N N . SER A 1 276 ? -18.505 9.656 2.032 1.00 93.19 276 SER A N 1
ATOM 2272 C CA . SER A 1 276 ? -19.549 8.919 2.742 1.00 93.19 276 SER A CA 1
ATOM 2273 C C . SER A 1 276 ? -20.225 7.898 1.821 1.00 93.19 276 SER A C 1
ATOM 2275 O O . SER A 1 276 ? -20.280 6.710 2.145 1.00 93.19 276 SER A O 1
ATOM 2277 N N . GLY A 1 277 ? -20.620 8.312 0.612 1.00 94.62 277 GLY A N 1
ATOM 2278 C CA . GLY A 1 277 ? -21.189 7.432 -0.408 1.00 94.62 277 GLY A CA 1
ATOM 2279 C C . GLY A 1 277 ? -20.269 6.267 -0.783 1.00 94.62 277 GLY A C 1
ATOM 2280 O O . GLY A 1 277 ? -20.729 5.123 -0.851 1.00 94.62 277 GLY A O 1
ATOM 2281 N N . LYS A 1 278 ? -18.964 6.525 -0.953 1.00 95.50 278 LYS A N 1
ATOM 2282 C CA . LYS A 1 278 ? -17.956 5.489 -1.231 1.00 95.50 278 LYS A CA 1
ATOM 2283 C C . LYS A 1 278 ? -17.894 4.443 -0.118 1.00 95.50 278 LYS A C 1
ATOM 2285 O O . LYS A 1 278 ? -18.007 3.248 -0.393 1.00 95.50 278 LYS A O 1
ATOM 2290 N N . ILE A 1 279 ? -17.750 4.878 1.134 1.00 95.06 279 ILE A N 1
ATOM 2291 C CA . ILE A 1 279 ? -17.618 3.964 2.277 1.00 95.06 279 ILE A CA 1
ATOM 2292 C C . ILE A 1 279 ? -18.923 3.196 2.521 1.00 95.06 279 ILE A C 1
ATOM 2294 O O . ILE A 1 279 ? -18.889 1.987 2.747 1.00 95.06 279 ILE A O 1
ATOM 2298 N N . ILE A 1 280 ? -20.083 3.846 2.393 1.00 94.75 280 ILE A N 1
ATOM 2299 C CA . ILE A 1 280 ? -21.392 3.176 2.433 1.00 94.75 280 ILE A CA 1
ATOM 2300 C C . ILE A 1 280 ? -21.474 2.081 1.358 1.00 94.75 280 ILE A C 1
ATOM 2302 O O . ILE A 1 280 ? -21.986 0.991 1.630 1.00 94.75 280 ILE A O 1
ATOM 2306 N N . GLY A 1 281 ? -20.943 2.345 0.160 1.00 94.94 281 GLY A N 1
ATOM 2307 C CA . GLY A 1 281 ? -20.807 1.364 -0.916 1.00 94.94 281 GLY A CA 1
ATOM 2308 C C . GLY A 1 281 ? -20.041 0.116 -0.477 1.00 94.94 281 GLY A C 1
ATOM 2309 O O . GLY A 1 281 ? -20.555 -0.992 -0.627 1.00 94.94 281 GLY A O 1
ATOM 2310 N N . TRP A 1 282 ? -18.880 0.283 0.165 1.00 96.00 282 TRP A N 1
ATOM 2311 C CA . TRP A 1 282 ? -18.081 -0.837 0.684 1.00 96.00 282 TRP A CA 1
ATOM 2312 C C . TRP A 1 282 ? -18.858 -1.693 1.691 1.00 96.00 282 TRP A C 1
ATOM 2314 O O . TRP A 1 282 ? -18.848 -2.923 1.616 1.00 96.00 282 TRP A O 1
ATOM 2324 N N . ILE A 1 283 ? -19.594 -1.061 2.609 1.00 95.75 283 ILE A N 1
ATOM 2325 C CA . ILE A 1 283 ? -20.402 -1.788 3.600 1.00 95.75 283 ILE A CA 1
ATOM 2326 C C . ILE A 1 283 ? -21.551 -2.550 2.936 1.00 95.75 283 ILE A C 1
ATOM 2328 O O . ILE A 1 283 ? -21.830 -3.692 3.309 1.00 95.75 283 ILE A O 1
ATOM 2332 N N . LYS A 1 284 ? -22.207 -1.953 1.936 1.00 94.94 284 LYS A N 1
ATOM 2333 C CA . LYS A 1 284 ? -23.273 -2.613 1.167 1.00 94.94 284 LYS A CA 1
ATOM 2334 C C . LYS A 1 284 ? -22.736 -3.763 0.310 1.00 94.94 284 LYS A C 1
ATOM 2336 O O . LYS A 1 284 ? -23.455 -4.740 0.123 1.00 94.94 284 LYS A O 1
ATOM 2341 N N . GLU A 1 285 ? -21.486 -3.704 -0.148 1.00 94.38 285 GLU A N 1
ATOM 2342 C CA . GLU A 1 285 ? -20.825 -4.841 -0.801 1.00 94.38 285 GLU A CA 1
ATOM 2343 C C . GLU A 1 285 ? -20.590 -6.014 0.162 1.00 94.38 285 GLU A C 1
ATOM 2345 O O . GLU A 1 285 ? -20.810 -7.163 -0.220 1.00 94.38 285 GLU A O 1
ATOM 2350 N N . LEU A 1 286 ? -20.185 -5.745 1.410 1.00 93.25 286 LEU A N 1
ATOM 2351 C CA . LEU A 1 286 ? -19.998 -6.785 2.432 1.00 93.25 286 LEU A CA 1
ATOM 2352 C C . LEU A 1 286 ? -21.325 -7.374 2.921 1.00 93.25 286 LEU A C 1
ATOM 2354 O O . LEU A 1 286 ? -21.442 -8.580 3.139 1.00 93.25 286 LEU A O 1
ATOM 2358 N N . ASN A 1 287 ? -22.327 -6.521 3.127 1.00 92.88 287 ASN A N 1
ATOM 2359 C CA . ASN A 1 287 ? -23.638 -6.919 3.617 1.00 92.88 287 ASN A CA 1
ATOM 2360 C C . ASN A 1 287 ? -24.756 -6.209 2.838 1.00 92.88 287 ASN A C 1
ATOM 2362 O O . ASN A 1 287 ? -25.283 -5.191 3.298 1.00 92.88 287 ASN A O 1
ATOM 2366 N N . PRO A 1 288 ? -25.214 -6.790 1.713 1.00 93.12 288 PRO A N 1
ATOM 2367 C CA . PRO A 1 288 ? -26.241 -6.178 0.866 1.00 93.12 288 PRO A CA 1
ATOM 2368 C C . PRO A 1 288 ? -27.600 -5.961 1.547 1.00 93.12 288 PRO A C 1
ATOM 2370 O O . PRO A 1 288 ? -28.441 -5.229 1.032 1.00 93.12 288 PRO A O 1
ATOM 2373 N N . LYS A 1 289 ? -27.852 -6.614 2.691 1.00 93.81 289 LYS A N 1
ATOM 2374 C CA . LYS A 1 289 ? -29.124 -6.541 3.433 1.00 93.81 289 LYS A CA 1
ATOM 2375 C C . LYS A 1 289 ? -29.054 -5.625 4.657 1.00 93.81 289 LYS A C 1
ATOM 2377 O O . LYS A 1 289 ? -30.010 -5.589 5.440 1.00 93.81 289 LYS A O 1
ATOM 2382 N N . ILE A 1 290 ? -27.937 -4.926 4.868 1.00 94.69 290 ILE A N 1
ATOM 2383 C CA . ILE A 1 290 ? -27.787 -4.019 6.004 1.00 94.69 290 ILE A CA 1
ATOM 2384 C C . ILE A 1 290 ? -28.823 -2.890 5.932 1.00 94.69 290 ILE A C 1
ATOM 2386 O O . ILE A 1 290 ? -29.125 -2.351 4.870 1.00 94.69 290 ILE A O 1
ATOM 2390 N N . LYS A 1 291 ? -29.407 -2.540 7.081 1.00 92.50 291 LYS A N 1
ATOM 2391 C CA . LYS A 1 291 ? -30.323 -1.396 7.181 1.00 92.50 291 LYS A CA 1
ATOM 2392 C C . LYS A 1 291 ? -29.506 -0.112 7.248 1.00 92.50 291 LYS A C 1
ATOM 2394 O O . LYS A 1 291 ? -28.543 -0.078 8.005 1.00 92.50 291 LYS A O 1
ATOM 2399 N N . GLU A 1 292 ? -29.958 0.952 6.584 1.00 88.94 292 GLU A N 1
ATOM 2400 C CA . GLU A 1 292 ? -29.241 2.241 6.530 1.00 88.94 292 GLU A CA 1
ATOM 2401 C C . GLU A 1 292 ? -28.822 2.750 7.919 1.00 88.94 292 GLU A C 1
ATOM 2403 O O . GLU A 1 292 ? -27.659 3.045 8.163 1.00 88.94 292 GLU A O 1
ATOM 2408 N N . ARG A 1 293 ? -29.745 2.692 8.890 1.00 88.62 293 ARG A N 1
ATOM 2409 C CA . ARG A 1 293 ? -29.519 3.072 10.300 1.00 88.62 293 ARG A CA 1
ATOM 2410 C C . ARG A 1 293 ? -28.439 2.272 11.045 1.00 88.62 293 ARG A C 1
ATOM 2412 O O . ARG A 1 293 ? -28.200 2.517 12.220 1.00 88.62 293 ARG A O 1
ATOM 2419 N N . SER A 1 294 ? -27.913 1.212 10.442 1.00 93.75 294 SER A N 1
ATOM 2420 C CA . SER A 1 294 ? -26.912 0.321 11.032 1.00 93.75 294 SER A CA 1
ATOM 2421 C C . SER A 1 294 ? -25.565 0.405 10.320 1.00 93.75 294 SER A C 1
ATOM 2423 O O . SER A 1 294 ? -24.627 -0.235 10.781 1.00 93.75 294 SER A O 1
ATOM 2425 N N . ILE A 1 295 ? -25.462 1.180 9.236 1.00 92.94 295 ILE A N 1
ATOM 2426 C CA . ILE A 1 295 ? -24.246 1.273 8.426 1.00 92.94 295 ILE A CA 1
ATOM 2427 C C . ILE A 1 295 ? -23.119 1.940 9.210 1.00 92.94 295 ILE A C 1
ATOM 2429 O O . ILE A 1 295 ? -22.063 1.337 9.335 1.00 92.94 295 ILE A O 1
ATOM 2433 N N . GLU A 1 296 ? -23.355 3.107 9.814 1.00 91.62 296 GLU A N 1
ATOM 2434 C CA . GLU A 1 296 ? -22.336 3.817 10.609 1.00 91.62 296 GLU A CA 1
ATOM 2435 C C . GLU A 1 296 ? -21.753 2.942 11.723 1.00 91.62 296 GLU A C 1
ATOM 2437 O O . GLU A 1 296 ? -20.540 2.853 11.884 1.00 91.62 296 GLU A O 1
ATOM 2442 N N . ARG A 1 297 ? -22.615 2.203 12.429 1.00 94.00 297 ARG A N 1
ATOM 2443 C CA . ARG A 1 297 ? -22.186 1.269 13.475 1.00 94.00 297 ARG A CA 1
ATOM 2444 C C . ARG A 1 297 ? -21.338 0.118 12.925 1.00 94.00 297 ARG A C 1
ATOM 2446 O O . ARG A 1 297 ? -20.446 -0.367 13.616 1.00 94.00 297 ARG A O 1
ATOM 2453 N N . GLU A 1 298 ? -21.630 -0.361 11.716 1.00 95.44 298 GLU A N 1
ATOM 2454 C CA . GLU A 1 298 ? -20.811 -1.398 11.083 1.00 95.44 298 GLU A CA 1
ATOM 2455 C C . GLU A 1 298 ? -19.474 -0.828 10.589 1.00 95.44 298 GLU A C 1
ATOM 2457 O O . GLU A 1 298 ? -18.460 -1.501 10.742 1.00 95.44 298 GLU A O 1
ATOM 2462 N N . ILE A 1 299 ? -19.444 0.415 10.087 1.00 94.88 299 ILE A N 1
ATOM 2463 C CA . ILE A 1 299 ? -18.200 1.130 9.748 1.00 94.88 299 ILE A CA 1
ATOM 2464 C C . ILE A 1 299 ? -17.309 1.224 10.987 1.00 94.88 299 ILE A C 1
ATOM 2466 O O . ILE A 1 299 ? -16.172 0.762 10.957 1.00 94.88 299 ILE A O 1
ATOM 2470 N N . GLU A 1 300 ? -17.840 1.761 12.086 1.00 96.25 300 GLU A N 1
ATOM 2471 C CA . GLU A 1 300 ? -17.124 1.904 13.357 1.00 96.25 300 GLU A CA 1
ATOM 2472 C C . GLU A 1 300 ? -16.536 0.564 13.817 1.00 96.25 300 GLU A C 1
ATOM 2474 O O . GLU A 1 300 ? -15.340 0.448 14.090 1.00 96.25 300 GLU A O 1
ATOM 2479 N N . LYS A 1 301 ? -17.361 -0.488 13.821 1.00 95.69 301 LYS A N 1
ATOM 2480 C CA . LYS A 1 301 ? -16.950 -1.838 14.211 1.00 95.69 301 LYS A CA 1
ATOM 2481 C C . LYS A 1 301 ? -15.835 -2.392 13.321 1.00 95.69 301 LYS A C 1
ATOM 2483 O O . LYS A 1 301 ? -14.887 -2.966 13.852 1.00 95.69 301 LYS A O 1
ATOM 2488 N N . LEU A 1 302 ? -15.939 -2.244 11.998 1.00 95.50 302 LEU A N 1
ATOM 2489 C CA . LEU A 1 302 ? -14.920 -2.727 11.062 1.00 95.50 302 LEU A CA 1
ATOM 2490 C C . LEU A 1 302 ? -13.612 -1.945 11.185 1.00 95.50 302 LEU A C 1
ATOM 2492 O O . LEU A 1 302 ? -12.546 -2.547 11.103 1.00 95.50 302 LEU A O 1
ATOM 2496 N N . LEU A 1 303 ? -13.671 -0.633 11.422 1.00 96.25 303 LEU A N 1
ATOM 2497 C CA . LEU A 1 303 ? -12.477 0.181 11.649 1.00 96.25 303 LEU A CA 1
ATOM 2498 C C . LEU A 1 303 ? -11.769 -0.216 12.950 1.00 96.25 303 LEU A C 1
ATOM 2500 O O . LEU A 1 303 ? -10.552 -0.404 12.950 1.00 96.25 303 LEU A O 1
ATOM 2504 N N . ILE A 1 304 ? -12.517 -0.405 14.045 1.00 95.75 304 ILE A N 1
ATOM 2505 C CA . ILE A 1 304 ? -11.962 -0.896 15.316 1.00 95.75 304 ILE A CA 1
ATOM 2506 C C . ILE A 1 304 ? -11.309 -2.270 15.118 1.00 95.75 304 ILE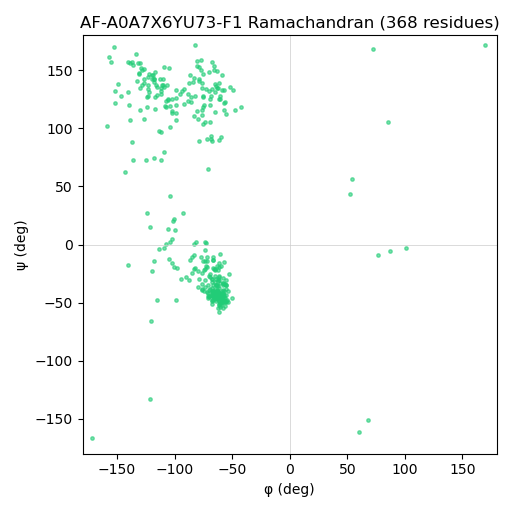 A C 1
ATOM 2508 O O . ILE A 1 304 ? -10.191 -2.489 15.585 1.00 95.75 304 ILE A O 1
ATOM 2512 N N . ASP A 1 305 ? -11.986 -3.192 14.430 1.00 95.06 305 ASP A N 1
ATOM 2513 C CA . ASP A 1 305 ? -11.452 -4.529 14.154 1.00 95.06 305 ASP A CA 1
ATOM 2514 C C . ASP A 1 305 ? -10.185 -4.475 13.287 1.00 95.06 305 ASP A C 1
ATOM 2516 O O . ASP A 1 305 ? -9.202 -5.160 13.575 1.00 95.06 305 ASP A O 1
ATOM 2520 N N . ALA A 1 306 ? -10.151 -3.596 12.284 1.00 95.31 306 ALA A N 1
ATOM 2521 C CA . ALA A 1 306 ? -8.988 -3.408 11.427 1.00 95.31 306 ALA A CA 1
ATOM 2522 C C . ALA A 1 306 ? -7.774 -2.863 12.199 1.00 95.31 306 ALA A C 1
ATOM 2524 O O . ALA A 1 306 ? -6.682 -3.406 12.05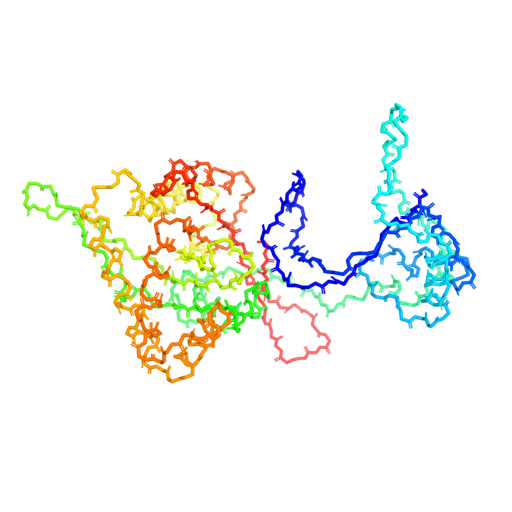6 1.00 95.31 306 ALA A O 1
ATOM 2525 N N . PHE A 1 307 ? -7.938 -1.890 13.105 1.00 93.56 307 PHE A N 1
ATOM 2526 C CA . PHE A 1 307 ? -6.832 -1.446 13.974 1.00 93.56 307 PHE A CA 1
ATOM 2527 C C . PHE A 1 307 ? -6.288 -2.565 14.866 1.00 93.56 307 PHE A C 1
ATOM 2529 O O . PHE A 1 307 ? -5.099 -2.596 15.180 1.00 93.56 307 PHE A O 1
ATOM 2536 N N . LYS A 1 308 ? -7.159 -3.482 15.291 1.00 92.94 308 LYS A N 1
ATOM 2537 C CA . LYS A 1 308 ? -6.807 -4.582 16.192 1.00 92.94 308 LYS A CA 1
ATOM 2538 C C . LYS A 1 308 ? -6.187 -5.777 15.495 1.00 92.94 308 LYS A C 1
ATOM 2540 O O . LYS A 1 308 ? -5.589 -6.603 16.181 1.00 92.94 308 LYS A O 1
ATOM 2545 N N . THR A 1 309 ? -6.388 -5.918 14.186 1.00 93.31 309 THR A N 1
ATOM 2546 C CA . THR A 1 309 ? -6.105 -7.179 13.493 1.00 93.31 309 THR A CA 1
ATOM 2547 C C . THR A 1 309 ? -5.478 -7.029 12.107 1.00 93.31 309 THR A C 1
ATOM 2549 O O . THR A 1 309 ? -4.917 -8.006 11.621 1.00 93.31 309 THR A O 1
ATOM 2552 N N . ASN A 1 310 ? -5.549 -5.866 11.456 1.00 93.81 310 ASN A N 1
ATOM 2553 C CA . ASN A 1 310 ? -5.083 -5.657 10.081 1.00 93.81 310 ASN A CA 1
ATOM 2554 C C . ASN A 1 310 ? -4.440 -4.272 9.885 1.00 93.81 310 ASN A C 1
ATOM 2556 O O . ASN A 1 310 ? -4.930 -3.428 9.128 1.00 93.81 310 ASN A O 1
ATOM 2560 N N . LEU A 1 311 ? -3.346 -4.041 10.607 1.00 93.56 311 LEU A N 1
ATOM 2561 C CA . LEU A 1 311 ? -2.576 -2.802 10.577 1.00 93.56 311 LEU A CA 1
ATOM 2562 C C . LEU A 1 311 ? -1.210 -3.033 9.924 1.00 93.56 311 LEU A C 1
ATOM 2564 O O . LEU A 1 311 ? -0.512 -3.996 10.248 1.00 93.56 311 LEU A O 1
ATOM 2568 N N . ARG A 1 312 ? -0.805 -2.102 9.065 1.00 94.50 312 ARG A N 1
ATOM 2569 C CA . ARG A 1 312 ? 0.485 -2.080 8.377 1.00 94.50 312 ARG A CA 1
ATOM 2570 C C . ARG A 1 312 ? 1.130 -0.701 8.524 1.00 94.50 312 ARG A C 1
ATOM 2572 O O . ARG A 1 312 ? 0.440 0.316 8.573 1.00 94.50 312 ARG A O 1
ATOM 2579 N N . VAL A 1 313 ? 2.456 -0.659 8.598 1.00 93.75 313 VAL A N 1
ATOM 2580 C CA . VAL A 1 313 ? 3.246 0.578 8.539 1.00 93.75 313 VAL A CA 1
ATOM 2581 C C . VAL A 1 313 ? 3.782 0.744 7.120 1.00 93.75 313 VAL A C 1
ATOM 2583 O O . VAL A 1 313 ? 4.418 -0.167 6.590 1.00 93.75 313 VAL A O 1
ATOM 2586 N N . LEU A 1 314 ? 3.523 1.897 6.511 1.00 94.62 314 LEU A N 1
ATOM 2587 C CA . LEU A 1 314 ? 3.899 2.226 5.142 1.00 94.62 314 LEU A CA 1
ATOM 2588 C C . LEU A 1 314 ? 4.873 3.409 5.163 1.00 94.62 314 LEU A C 1
ATOM 2590 O O . LEU A 1 314 ? 4.516 4.501 5.589 1.00 94.62 314 LEU A O 1
ATOM 2594 N N . LEU A 1 315 ? 6.104 3.194 4.704 1.00 94.88 315 LEU A N 1
ATOM 2595 C CA . LEU A 1 315 ? 7.107 4.249 4.546 1.00 94.88 315 LEU A CA 1
ATOM 2596 C C . LEU A 1 315 ? 7.207 4.654 3.075 1.00 94.88 315 LEU A C 1
ATOM 2598 O O . LEU A 1 315 ? 7.476 3.807 2.223 1.00 94.88 315 LEU A O 1
ATOM 2602 N N . VAL A 1 316 ? 7.050 5.941 2.785 1.00 94.50 316 VAL A N 1
ATOM 2603 C CA . VAL A 1 316 ? 7.363 6.525 1.479 1.00 94.50 316 VAL A CA 1
ATOM 2604 C C . VAL A 1 316 ? 8.620 7.372 1.629 1.00 94.50 316 VAL A C 1
ATOM 2606 O O . VAL A 1 316 ? 8.637 8.319 2.410 1.00 94.50 316 VAL A O 1
ATOM 2609 N N . ILE A 1 317 ? 9.681 7.025 0.901 1.00 94.31 317 ILE A N 1
ATOM 2610 C CA . ILE A 1 317 ? 10.996 7.663 1.046 1.00 94.31 317 ILE A CA 1
ATOM 2611 C C . ILE A 1 317 ? 11.691 7.869 -0.298 1.00 94.31 317 ILE A C 1
ATOM 2613 O O . ILE A 1 317 ? 11.392 7.179 -1.263 1.00 94.31 317 ILE A O 1
ATOM 2617 N N . ASP A 1 318 ? 12.622 8.815 -0.391 1.00 91.00 318 ASP A N 1
ATOM 2618 C CA . ASP A 1 318 ? 13.359 9.099 -1.629 1.00 91.00 318 ASP A CA 1
ATOM 2619 C C . ASP A 1 318 ? 14.454 8.074 -1.967 1.00 91.00 318 ASP A C 1
ATOM 2621 O O . ASP A 1 318 ? 14.821 7.884 -3.133 1.00 91.00 318 ASP A O 1
ATOM 2625 N N . GLU A 1 319 ? 14.963 7.371 -0.958 1.00 90.50 319 GLU A N 1
ATOM 2626 C CA . GLU A 1 319 ? 15.976 6.332 -1.109 1.00 90.50 319 GLU A CA 1
ATOM 2627 C C . GLU A 1 319 ? 15.854 5.288 0.007 1.00 90.50 319 GLU A C 1
ATOM 2629 O O . GLU A 1 319 ? 15.790 5.623 1.186 1.00 90.50 319 GLU A O 1
ATOM 2634 N N . LEU A 1 320 ? 15.858 4.003 -0.349 1.00 90.94 320 LEU A N 1
ATOM 2635 C CA . LEU A 1 320 ? 15.911 2.910 0.621 1.00 90.94 320 LEU A CA 1
ATOM 2636 C C . LEU A 1 320 ? 16.579 1.695 -0.016 1.00 90.94 320 LEU A C 1
ATOM 2638 O O . LEU A 1 320 ? 16.121 1.209 -1.048 1.00 90.94 320 LEU A O 1
ATOM 2642 N N . SER A 1 321 ? 17.667 1.203 0.576 1.00 88.12 321 SER A N 1
ATOM 2643 C CA . SER A 1 321 ? 18.292 -0.037 0.110 1.00 88.12 321 SER A CA 1
ATOM 2644 C C . SER A 1 321 ? 17.501 -1.265 0.572 1.00 88.12 321 SER A C 1
ATOM 2646 O O . SER A 1 321 ? 16.781 -1.219 1.572 1.00 88.12 321 SER A O 1
ATOM 2648 N N . THR A 1 322 ? 17.675 -2.399 -0.111 1.00 86.62 322 THR A N 1
ATOM 2649 C CA . THR A 1 322 ? 17.049 -3.675 0.279 1.00 86.62 322 THR A CA 1
ATOM 2650 C C . THR A 1 322 ? 17.432 -4.093 1.704 1.00 86.62 322 THR A C 1
ATOM 2652 O O . THR A 1 322 ? 16.584 -4.544 2.470 1.00 86.62 322 THR A O 1
ATOM 2655 N N . GLU A 1 323 ? 18.687 -3.872 2.105 1.00 86.44 323 GLU A N 1
ATOM 2656 C CA . GLU A 1 323 ? 19.173 -4.157 3.463 1.00 86.44 323 GLU A CA 1
ATOM 2657 C C . GLU A 1 323 ? 18.496 -3.270 4.518 1.00 86.44 323 GLU A C 1
ATOM 2659 O O . GLU A 1 323 ? 18.084 -3.751 5.578 1.00 86.44 323 GLU A O 1
ATOM 2664 N N . GLN A 1 324 ? 18.335 -1.975 4.223 1.00 89.38 324 GLN A N 1
ATOM 2665 C CA . GLN A 1 324 ? 17.626 -1.041 5.099 1.00 89.38 324 GLN A CA 1
ATOM 2666 C C . GLN A 1 324 ? 16.147 -1.425 5.216 1.00 89.38 324 GLN A C 1
ATOM 2668 O O . GLN A 1 324 ? 15.625 -1.495 6.327 1.00 89.38 324 GLN A O 1
ATOM 2673 N N . LYS A 1 325 ? 15.494 -1.747 4.091 1.00 91.50 325 LYS A N 1
ATOM 2674 C CA . LYS A 1 325 ? 14.100 -2.211 4.046 1.00 91.50 325 LYS A CA 1
ATOM 2675 C C . LYS A 1 325 ? 13.900 -3.465 4.900 1.00 91.50 325 LYS A C 1
ATOM 2677 O O . LYS A 1 325 ? 13.013 -3.475 5.749 1.00 91.50 325 LYS A O 1
ATOM 2682 N N . SER A 1 326 ? 14.770 -4.467 4.752 1.00 88.69 326 SER A N 1
ATOM 2683 C CA . SER A 1 326 ? 14.740 -5.695 5.558 1.00 88.69 326 SER A CA 1
ATOM 2684 C C . SER A 1 326 ? 14.962 -5.414 7.049 1.00 88.69 326 SER A C 1
ATOM 2686 O O . SER A 1 326 ? 14.258 -5.953 7.902 1.00 88.69 326 SER A O 1
ATOM 2688 N N . THR A 1 327 ? 15.888 -4.512 7.383 1.00 91.25 327 THR A N 1
ATOM 2689 C CA . THR A 1 327 ? 16.147 -4.116 8.775 1.00 91.25 327 THR A CA 1
ATOM 2690 C C . THR A 1 327 ? 14.909 -3.493 9.416 1.00 91.25 327 THR A C 1
ATOM 2692 O O . THR A 1 327 ? 14.511 -3.906 10.506 1.00 91.25 327 THR A O 1
ATOM 2695 N N . ILE A 1 328 ? 14.260 -2.542 8.734 1.00 93.31 328 ILE A N 1
ATOM 2696 C CA . ILE A 1 328 ? 13.021 -1.926 9.224 1.00 93.31 328 ILE A CA 1
ATOM 2697 C C . ILE A 1 328 ? 11.925 -2.987 9.352 1.00 93.31 328 ILE A C 1
ATOM 2699 O O . ILE A 1 328 ? 11.269 -3.060 10.388 1.00 93.31 328 ILE A O 1
ATOM 2703 N N . GLN A 1 329 ? 11.760 -3.849 8.346 1.00 94.31 329 GLN A N 1
ATOM 2704 C CA . GLN A 1 329 ? 10.762 -4.916 8.358 1.00 94.31 329 GLN A CA 1
ATOM 2705 C C . GLN A 1 329 ? 10.922 -5.844 9.566 1.00 94.31 329 GLN A C 1
ATOM 2707 O O . GLN A 1 329 ? 9.947 -6.122 10.263 1.00 94.31 329 GLN A O 1
ATOM 2712 N N . ASN A 1 330 ? 12.148 -6.263 9.878 1.00 92.69 330 ASN A N 1
ATOM 2713 C CA . ASN A 1 330 ? 12.436 -7.095 11.045 1.00 92.69 330 ASN A CA 1
ATOM 2714 C C . ASN A 1 330 ? 12.091 -6.380 12.359 1.00 92.69 330 ASN A C 1
ATOM 2716 O O . ASN A 1 330 ? 11.514 -6.981 13.264 1.00 92.69 330 ASN A O 1
ATOM 2720 N N . VAL A 1 331 ? 12.390 -5.083 12.457 1.00 92.50 331 VAL A N 1
ATOM 2721 C CA . VAL A 1 331 ? 12.064 -4.284 13.645 1.00 92.50 331 VAL A CA 1
ATOM 2722 C C . VAL A 1 331 ? 10.550 -4.118 13.802 1.00 92.50 331 VAL A C 1
ATOM 2724 O O . VAL A 1 331 ? 10.022 -4.349 14.889 1.00 92.50 331 VAL A O 1
ATOM 2727 N N . ILE A 1 332 ? 9.829 -3.758 12.740 1.00 93.38 332 ILE A N 1
ATOM 2728 C CA . ILE A 1 332 ? 8.377 -3.527 12.789 1.00 93.38 332 ILE A CA 1
ATOM 2729 C C . ILE A 1 332 ? 7.596 -4.830 12.992 1.00 93.38 332 ILE A C 1
ATOM 2731 O O . ILE A 1 332 ? 6.676 -4.867 13.808 1.00 93.38 332 ILE A O 1
ATOM 2735 N N . SER A 1 333 ? 8.021 -5.924 12.359 1.00 92.50 333 SER A N 1
ATOM 2736 C CA . SER A 1 333 ? 7.393 -7.243 12.521 1.00 92.50 333 SER A CA 1
ATOM 2737 C C . SER A 1 333 ? 7.545 -7.843 13.923 1.00 92.50 333 SER A C 1
ATOM 2739 O O . SER A 1 333 ? 6.867 -8.814 14.252 1.00 92.50 333 SER A O 1
ATOM 2741 N N . SER A 1 334 ? 8.388 -7.261 14.784 1.00 93.50 334 SER A N 1
ATOM 2742 C CA . SER A 1 334 ? 8.468 -7.652 16.196 1.00 93.50 334 SER A CA 1
ATOM 2743 C C . SER A 1 334 ? 7.246 -7.216 17.020 1.00 93.50 334 SER A C 1
ATOM 2745 O O . SER A 1 334 ? 6.991 -7.774 18.091 1.00 93.50 334 SER A O 1
ATOM 2747 N N . PHE A 1 335 ? 6.470 -6.240 16.534 1.00 93.19 335 PHE A N 1
ATOM 2748 C CA . PHE A 1 335 ? 5.250 -5.775 17.187 1.00 93.19 335 PHE A CA 1
ATOM 2749 C C . PHE A 1 335 ? 4.051 -6.619 16.750 1.00 93.19 335 PHE A C 1
ATOM 2751 O O . PHE A 1 335 ? 3.914 -6.945 15.574 1.00 93.19 335 PHE A O 1
ATOM 2758 N N . LYS A 1 336 ? 3.162 -6.949 17.694 1.00 94.69 336 LYS A N 1
ATOM 2759 C CA . LYS A 1 336 ? 2.011 -7.829 17.453 1.00 94.69 336 LYS A CA 1
ATOM 2760 C C . LYS A 1 336 ? 0.687 -7.141 17.719 1.00 94.69 336 LYS A C 1
ATOM 2762 O O . LYS A 1 336 ? 0.558 -6.400 18.690 1.00 94.69 336 LYS A O 1
ATOM 2767 N N . LEU A 1 337 ? -0.293 -7.452 16.888 1.00 93.69 337 LEU A N 1
ATOM 2768 C CA . LEU A 1 337 ? -1.684 -7.039 17.013 1.00 93.69 337 LEU A CA 1
ATOM 2769 C C . LEU A 1 337 ? -2.457 -7.941 17.990 1.00 93.69 337 LEU A C 1
ATOM 2771 O O . LEU A 1 337 ? -1.943 -8.962 18.453 1.00 93.69 337 LEU A O 1
ATOM 2775 N N . GLU A 1 338 ? -3.696 -7.568 18.335 1.00 91.56 338 GLU A N 1
ATOM 2776 C CA . GLU A 1 338 ? -4.496 -8.276 19.356 1.00 91.56 338 GLU A CA 1
ATOM 2777 C C . GLU A 1 338 ? -4.782 -9.733 18.981 1.00 91.56 338 GLU A C 1
ATOM 2779 O O . GLU A 1 338 ? -4.933 -10.590 19.849 1.00 91.56 338 GLU A O 1
ATOM 2784 N N . ASN A 1 339 ? -4.823 -10.029 17.686 1.00 90.25 339 ASN A N 1
ATOM 2785 C CA . ASN A 1 339 ? -5.016 -11.377 17.167 1.00 90.25 339 ASN A CA 1
ATOM 2786 C C . ASN A 1 339 ? -3.725 -12.217 17.099 1.00 90.25 339 ASN A C 1
ATOM 2788 O O . ASN A 1 339 ? -3.782 -13.364 16.662 1.00 90.25 339 ASN A O 1
ATOM 2792 N N . GLY A 1 340 ? -2.583 -11.666 17.517 1.00 89.06 340 GLY A N 1
ATOM 2793 C CA . GLY A 1 340 ? -1.285 -12.340 17.521 1.00 89.06 340 GLY A CA 1
ATOM 2794 C C . GLY A 1 340 ? -0.486 -12.228 16.221 1.00 89.06 340 GLY A C 1
ATOM 2795 O O . GLY A 1 340 ? 0.675 -12.649 16.220 1.00 89.06 340 GLY A O 1
ATOM 2796 N N . ASP A 1 341 ? -1.063 -11.642 15.166 1.00 90.94 341 ASP A N 1
ATOM 2797 C CA . ASP A 1 341 ? -0.356 -11.372 13.911 1.00 90.94 341 ASP A CA 1
ATOM 2798 C C . ASP A 1 341 ? 0.678 -10.256 14.117 1.00 90.94 341 ASP A C 1
ATOM 2800 O O . ASP A 1 341 ? 0.492 -9.350 14.936 1.00 90.94 341 ASP A O 1
ATOM 2804 N N . ASN A 1 342 ? 1.775 -10.317 13.367 1.00 93.06 342 ASN A N 1
ATOM 2805 C CA . ASN A 1 342 ? 2.790 -9.270 13.372 1.00 93.06 342 ASN A CA 1
ATOM 2806 C C . ASN A 1 342 ? 2.292 -8.046 12.590 1.00 93.06 342 ASN A C 1
ATOM 2808 O O . ASN A 1 342 ? 1.589 -8.189 11.591 1.00 93.06 342 ASN A O 1
ATOM 2812 N N . ILE A 1 343 ? 2.695 -6.849 13.013 1.00 92.50 343 ILE A N 1
ATOM 2813 C CA . ILE A 1 343 ? 2.485 -5.632 12.224 1.00 92.50 343 ILE A CA 1
ATOM 2814 C C . ILE A 1 343 ? 3.392 -5.702 10.996 1.00 92.50 343 ILE A C 1
ATOM 2816 O O . ILE A 1 343 ? 4.606 -5.877 11.108 1.00 92.50 343 ILE A O 1
ATOM 2820 N N . GLU A 1 344 ? 2.798 -5.570 9.815 1.00 92.44 344 GLU A N 1
ATOM 2821 C CA . GLU A 1 344 ? 3.532 -5.615 8.554 1.00 92.44 344 GLU A CA 1
ATOM 2822 C C . GLU A 1 344 ? 4.196 -4.269 8.243 1.00 92.44 344 GLU A C 1
ATOM 2824 O O . GLU A 1 344 ? 3.715 -3.207 8.644 1.00 92.44 344 GLU A O 1
ATOM 2829 N N . PHE A 1 345 ? 5.287 -4.312 7.479 1.00 93.56 345 PHE A N 1
ATOM 2830 C CA . PHE A 1 345 ? 5.975 -3.132 6.969 1.00 93.56 345 PHE A CA 1
ATOM 2831 C C . PHE A 1 345 ? 6.058 -3.183 5.448 1.00 93.56 345 PHE A C 1
ATOM 2833 O O . PHE A 1 345 ? 6.453 -4.202 4.882 1.00 93.56 345 PHE A O 1
ATOM 2840 N N . VAL A 1 346 ? 5.742 -2.064 4.800 1.00 92.19 346 VAL A N 1
ATOM 2841 C CA . VAL A 1 346 ? 5.956 -1.856 3.367 1.00 92.19 346 VAL A CA 1
ATOM 2842 C C . VAL A 1 346 ? 6.684 -0.532 3.167 1.00 92.19 346 VAL A C 1
ATOM 2844 O O . VAL A 1 346 ? 6.351 0.474 3.785 1.00 92.19 346 VAL A O 1
ATOM 2847 N N . GLY A 1 347 ? 7.699 -0.542 2.306 1.00 91.44 347 GLY A N 1
ATOM 2848 C CA . GLY A 1 347 ? 8.470 0.644 1.943 1.00 91.44 347 GLY A CA 1
ATOM 2849 C C . GLY A 1 347 ? 8.438 0.864 0.437 1.00 91.44 347 GLY A C 1
ATOM 2850 O O . GLY A 1 347 ? 8.767 -0.073 -0.301 1.00 91.44 347 GLY A O 1
ATOM 2851 N N . TYR A 1 348 ? 8.077 2.080 0.028 1.00 92.31 348 TYR A N 1
ATOM 2852 C CA . TYR A 1 348 ? 8.083 2.561 -1.352 1.00 92.31 348 TYR A CA 1
ATOM 2853 C C . TYR A 1 348 ? 9.149 3.632 -1.536 1.00 92.31 348 TYR A C 1
ATOM 2855 O O . TYR A 1 348 ? 9.226 4.579 -0.748 1.00 92.31 348 TYR A O 1
ATOM 2863 N N . VAL A 1 349 ? 9.947 3.498 -2.595 1.00 91.69 349 VAL A N 1
ATOM 2864 C CA . VAL A 1 349 ? 10.959 4.491 -2.946 1.00 91.69 349 VAL A CA 1
ATOM 2865 C C . VAL A 1 349 ? 10.418 5.391 -4.050 1.00 91.69 349 VAL A C 1
ATOM 2867 O O . VAL A 1 349 ? 10.213 4.936 -5.171 1.00 91.69 349 VAL A O 1
ATOM 2870 N N . VAL A 1 350 ? 10.192 6.670 -3.752 1.00 90.81 350 VAL A N 1
ATOM 2871 C CA . VAL A 1 350 ? 9.692 7.653 -4.721 1.00 90.81 350 VAL A CA 1
ATOM 2872 C C . VAL A 1 350 ? 10.813 8.585 -5.146 1.00 90.81 350 VAL A C 1
ATOM 2874 O O . VAL A 1 350 ? 11.412 9.254 -4.314 1.00 90.81 350 VAL A O 1
ATOM 2877 N N . ARG A 1 351 ? 11.076 8.700 -6.448 1.00 89.69 351 ARG A N 1
ATOM 2878 C CA . ARG A 1 351 ? 12.097 9.612 -6.979 1.00 89.69 351 ARG A CA 1
ATOM 2879 C C . ARG A 1 351 ? 11.475 10.703 -7.828 1.00 89.69 351 ARG A C 1
ATOM 2881 O O . ARG A 1 351 ? 10.657 10.426 -8.701 1.00 89.69 351 ARG A O 1
ATOM 2888 N N . LEU A 1 352 ? 11.928 11.935 -7.615 1.00 86.12 352 LEU A N 1
ATOM 2889 C CA . LEU A 1 352 ? 11.671 13.039 -8.527 1.00 86.12 352 LEU A CA 1
ATOM 2890 C C . LEU A 1 352 ? 12.673 12.973 -9.676 1.00 86.12 352 LEU A C 1
ATOM 2892 O O . LEU A 1 352 ? 13.882 12.894 -9.456 1.00 86.12 352 LEU A O 1
ATOM 2896 N N . VAL A 1 353 ? 12.178 12.997 -10.907 1.00 84.75 353 VAL A N 1
ATOM 2897 C CA . VAL A 1 353 ? 13.012 13.009 -12.104 1.00 84.75 353 VAL A CA 1
ATOM 2898 C C . VAL A 1 353 ? 12.625 14.166 -13.019 1.00 84.75 353 VAL A C 1
ATOM 2900 O O . VAL A 1 353 ? 11.452 14.498 -13.160 1.00 84.75 353 VAL A O 1
ATOM 2903 N N . GLN A 1 354 ? 13.610 14.790 -13.653 1.00 79.44 354 GLN A N 1
ATOM 2904 C CA . GLN A 1 354 ? 13.421 15.797 -14.692 1.00 79.44 354 GLN A CA 1
ATOM 2905 C C . GLN A 1 354 ? 13.774 15.198 -16.038 1.00 79.44 354 GLN A C 1
ATOM 2907 O O . GLN A 1 354 ? 14.779 14.499 -16.171 1.00 79.44 354 GLN A O 1
ATOM 2912 N N . SER A 1 355 ? 12.959 15.478 -17.045 1.00 74.88 355 SER A N 1
ATOM 2913 C CA . SER A 1 355 ? 13.293 15.062 -18.393 1.00 74.88 355 SER A CA 1
ATOM 2914 C C . SER A 1 355 ? 14.366 15.956 -19.008 1.00 74.88 355 SER A C 1
ATOM 2916 O O . SER A 1 355 ? 14.288 17.182 -18.930 1.00 74.88 355 SER A O 1
ATOM 2918 N N . ILE A 1 356 ? 15.355 15.331 -19.643 1.00 65.19 356 ILE A N 1
ATOM 2919 C CA . ILE A 1 356 ? 16.468 16.011 -20.320 1.00 65.19 356 ILE A CA 1
ATOM 2920 C C . ILE A 1 356 ? 16.164 16.191 -21.817 1.00 65.19 356 ILE A C 1
ATOM 2922 O O . ILE A 1 356 ? 16.612 17.151 -22.442 1.00 65.19 356 ILE A O 1
ATOM 2926 N N . SER A 1 357 ? 15.377 15.283 -22.395 1.00 57.56 357 SER A N 1
ATOM 2927 C CA . SER A 1 357 ? 15.034 15.276 -23.818 1.00 57.56 357 SER A CA 1
ATOM 2928 C C . SER A 1 357 ? 13.747 14.479 -24.031 1.00 57.56 357 SER A C 1
ATOM 2930 O O . SER A 1 357 ? 13.776 13.249 -24.011 1.00 57.56 357 SER A O 1
ATOM 2932 N N . ILE A 1 358 ? 12.624 15.180 -24.213 1.00 52.19 358 ILE A N 1
ATOM 2933 C CA . ILE A 1 358 ? 11.346 14.605 -24.666 1.00 52.19 358 ILE A CA 1
ATOM 2934 C C . ILE A 1 358 ? 11.095 15.107 -26.088 1.00 52.19 358 ILE A C 1
ATOM 2936 O O . ILE A 1 358 ? 11.336 16.278 -26.378 1.00 52.19 358 ILE A O 1
ATOM 2940 N N . ASN A 1 359 ? 10.542 14.250 -26.945 1.00 53.78 359 ASN A N 1
ATOM 2941 C CA . ASN A 1 359 ? 9.959 14.657 -28.228 1.00 53.78 359 ASN A CA 1
ATOM 2942 C C . ASN A 1 359 ? 8.597 15.384 -28.074 1.00 53.78 359 ASN A C 1
ATOM 2944 O O . ASN A 1 359 ? 7.990 15.742 -29.078 1.00 53.78 359 ASN A O 1
ATOM 2948 N N . ASP A 1 360 ? 8.119 15.607 -26.842 1.00 49.88 360 ASP A N 1
ATOM 2949 C CA . ASP A 1 360 ? 6.827 16.218 -26.505 1.00 49.88 360 ASP A CA 1
ATOM 2950 C C . ASP A 1 360 ? 6.965 17.175 -25.297 1.00 49.88 360 ASP A C 1
ATOM 2952 O O . ASP A 1 360 ? 7.587 16.850 -24.289 1.00 49.88 360 ASP A O 1
ATOM 2956 N N . HIS A 1 361 ? 6.433 18.394 -25.398 1.00 54.56 361 HIS A N 1
ATOM 2957 C CA . HIS A 1 361 ? 6.804 19.542 -24.549 1.00 54.56 361 HIS A CA 1
ATOM 2958 C C . HIS A 1 361 ? 5.840 19.839 -23.386 1.00 54.56 361 HIS A C 1
ATOM 2960 O O . HIS A 1 361 ? 5.917 20.910 -22.783 1.00 54.56 361 HIS A O 1
ATOM 2966 N N . SER A 1 362 ? 4.911 18.939 -23.065 1.00 58.94 362 SER A N 1
ATOM 2967 C CA . SER A 1 362 ? 3.803 19.251 -22.151 1.00 58.94 362 SER A CA 1
ATOM 2968 C C . SER A 1 362 ? 4.128 19.142 -20.648 1.00 58.94 362 SER A C 1
ATOM 2970 O O . SER A 1 362 ? 3.465 19.810 -19.856 1.00 58.94 362 SER A O 1
ATOM 2972 N N . ALA A 1 363 ? 5.165 18.399 -20.229 1.00 57.91 363 ALA A N 1
ATOM 2973 C CA . ALA A 1 363 ? 5.594 18.314 -18.823 1.00 57.91 363 ALA A CA 1
ATOM 2974 C C . ALA A 1 363 ? 7.111 18.075 -18.674 1.00 57.91 363 ALA A C 1
ATOM 2976 O O . ALA A 1 363 ? 7.691 17.277 -19.403 1.00 57.91 363 ALA A O 1
ATOM 2977 N N . GLN A 1 364 ? 7.764 18.760 -17.721 1.00 67.50 364 GLN A N 1
ATOM 2978 C CA . GLN A 1 364 ? 9.229 18.706 -17.526 1.00 67.50 364 GLN A CA 1
ATOM 2979 C C . GLN A 1 364 ? 9.696 17.736 -16.427 1.00 67.50 364 GLN A C 1
ATOM 2981 O O . GLN A 1 364 ? 10.859 17.335 -16.439 1.00 67.50 364 GLN A O 1
ATOM 2986 N N . TYR A 1 365 ? 8.824 17.356 -15.490 1.00 68.06 365 TYR A N 1
ATOM 2987 C CA . TYR A 1 365 ? 9.163 16.518 -14.335 1.00 68.06 365 TYR A CA 1
ATOM 2988 C C . TYR A 1 365 ? 8.212 15.326 -14.226 1.00 68.06 365 TYR A C 1
ATOM 2990 O O . TYR A 1 365 ? 7.048 15.425 -14.608 1.00 68.06 365 TYR A O 1
ATOM 2998 N N . ALA A 1 366 ? 8.706 14.221 -13.677 1.00 74.94 366 ALA A N 1
ATOM 2999 C CA . ALA A 1 366 ? 7.933 13.030 -13.361 1.00 74.94 366 ALA A CA 1
ATOM 3000 C C . ALA A 1 366 ? 8.329 12.485 -11.982 1.00 74.94 366 ALA A C 1
ATOM 3002 O O . ALA A 1 366 ? 9.424 12.740 -11.480 1.00 74.94 366 ALA A O 1
ATOM 3003 N N . LEU A 1 367 ? 7.427 11.723 -11.377 1.00 73.44 367 LEU A N 1
ATOM 3004 C CA . LEU A 1 367 ? 7.682 10.955 -10.164 1.00 73.44 367 LEU A CA 1
ATOM 3005 C C . LEU A 1 367 ? 7.716 9.476 -10.546 1.00 73.44 367 LEU A C 1
ATOM 3007 O O . LEU A 1 367 ? 6.872 9.016 -11.314 1.00 73.44 367 LEU A O 1
ATOM 3011 N N . THR A 1 368 ? 8.694 8.740 -10.031 1.00 81.62 368 THR A N 1
ATOM 3012 C CA . THR A 1 368 ? 8.802 7.291 -10.234 1.00 81.62 368 THR A CA 1
ATOM 3013 C C . THR A 1 368 ? 8.738 6.575 -8.897 1.00 81.62 368 THR A C 1
ATOM 3015 O O . THR A 1 368 ? 9.202 7.111 -7.894 1.00 81.62 368 THR A O 1
ATOM 3018 N N . VAL A 1 369 ? 8.147 5.381 -8.883 1.00 80.00 369 VAL A N 1
ATOM 3019 C CA . VAL A 1 369 ? 8.010 4.532 -7.691 1.00 80.00 369 VAL A CA 1
ATOM 3020 C C . VAL A 1 369 ? 8.791 3.241 -7.913 1.00 80.00 369 VAL A C 1
ATOM 3022 O O . VAL A 1 369 ? 8.744 2.678 -9.009 1.00 80.00 369 VAL A O 1
ATOM 3025 N N . GLN A 1 370 ? 9.513 2.794 -6.886 1.00 71.94 370 GLN A N 1
ATOM 3026 C CA . GLN A 1 370 ? 10.279 1.546 -6.848 1.00 71.94 370 GLN A CA 1
ATOM 3027 C C . GLN A 1 370 ? 9.951 0.729 -5.599 1.00 71.94 370 GLN A C 1
ATOM 3029 O O . GLN A 1 370 ? 9.740 1.338 -4.518 1.00 71.94 370 GLN A O 1
#

Mean predicted aligned error: 12.67 Å

pLDDT: mean 82.43, std 14.51, range [34.62, 96.25]

Radius of gyration: 25.44 Å; Cα contacts (8 Å, |Δi|>4): 526; chains: 1; bounding box: 57×60×78 Å

Nearest PDB structures (foldseek):
  8zh8-assembly1_R  TM=2.708E-01  e=4.507E+00  Homo sapiens